Protein AF-S6CEB4-F1 (afdb_monomer_lite)

pLDDT: mean 82.24, std 20.73, range [21.3, 98.75]

Radius of gyration: 27.03 Å; chains: 1; bounding box: 86×70×76 Å

Structure (mmCIF, N/CA/C/O backbone):
data_AF-S6CEB4-F1
#
_entry.id   AF-S6CEB4-F1
#
loop_
_atom_site.group_PDB
_atom_site.id
_atom_site.type_symbol
_atom_site.label_atom_id
_atom_site.label_alt_id
_atom_site.label_comp_id
_atom_site.label_asym_id
_atom_site.label_entity_id
_atom_site.label_seq_id
_atom_site.pdbx_PDB_ins_code
_atom_site.Cartn_x
_atom_site.Cartn_y
_atom_site.Cartn_z
_atom_site.occupancy
_atom_site.B_iso_or_equiv
_atom_site.auth_seq_id
_atom_site.auth_comp_id
_atom_site.auth_asym_id
_atom_site.auth_atom_id
_atom_site.pdbx_PDB_model_num
ATOM 1 N N . MET A 1 1 ? -47.420 15.794 24.976 1.00 44.25 1 MET A N 1
ATOM 2 C CA . MET A 1 1 ? -46.525 15.069 24.050 1.00 44.25 1 MET A CA 1
ATOM 3 C C . MET A 1 1 ? -45.204 15.812 24.064 1.00 44.25 1 MET A C 1
ATOM 5 O O . MET A 1 1 ? -45.187 16.942 23.605 1.00 44.25 1 MET A O 1
ATOM 9 N N . GLY A 1 2 ? -44.171 15.271 24.715 1.00 52.16 2 GLY A N 1
ATOM 10 C CA . GLY A 1 2 ? -42.858 15.924 24.749 1.00 52.16 2 GLY A CA 1
ATOM 11 C C . GLY A 1 2 ? -42.214 15.870 23.366 1.00 52.16 2 GLY A C 1
ATOM 12 O O . GLY A 1 2 ? -42.290 14.831 22.711 1.00 52.16 2 GLY A O 1
ATOM 13 N N . GLU A 1 3 ? -41.643 16.982 22.906 1.00 59.56 3 GLU A N 1
ATOM 14 C CA . GLU A 1 3 ? -40.811 17.008 21.702 1.00 59.56 3 GLU A CA 1
ATOM 15 C C . GLU A 1 3 ? -39.630 16.055 21.901 1.00 59.56 3 GLU A C 1
ATOM 17 O O . GLU A 1 3 ? -38.862 16.192 22.854 1.00 59.56 3 GLU A O 1
ATOM 22 N N . GLY A 1 4 ? -39.528 15.048 21.034 1.00 69.06 4 GLY A N 1
ATOM 23 C CA . GLY A 1 4 ? -38.451 14.065 21.085 1.00 69.06 4 GLY A CA 1
ATOM 24 C C . GLY A 1 4 ? -37.080 14.716 20.925 1.00 69.06 4 GLY A C 1
ATOM 25 O O . GLY A 1 4 ? -36.928 15.689 20.179 1.00 69.06 4 GLY A O 1
ATOM 26 N N . ARG A 1 5 ? -36.066 14.201 21.626 1.00 80.69 5 ARG A N 1
ATOM 27 C CA . ARG A 1 5 ? -34.733 14.809 21.630 1.00 80.69 5 ARG A CA 1
ATOM 28 C C . ARG A 1 5 ? -34.043 14.500 20.306 1.00 80.69 5 ARG A C 1
ATOM 30 O O . ARG A 1 5 ? -33.750 13.349 20.002 1.00 80.69 5 ARG A O 1
ATOM 37 N N . ARG A 1 6 ? -33.728 15.540 19.533 1.00 86.56 6 ARG A N 1
ATOM 38 C CA . ARG A 1 6 ? -32.958 15.423 18.289 1.00 86.56 6 ARG A CA 1
ATOM 39 C C . ARG A 1 6 ? -31.515 15.870 18.504 1.00 86.56 6 ARG A C 1
ATOM 41 O O . ARG A 1 6 ? -31.273 16.945 19.048 1.00 86.56 6 ARG A O 1
ATOM 48 N N . ILE A 1 7 ? -30.562 15.048 18.075 1.00 91.12 7 ILE A N 1
ATOM 49 C CA . ILE A 1 7 ? -29.123 15.323 18.147 1.00 91.12 7 ILE A CA 1
ATOM 50 C C . ILE A 1 7 ? -28.569 15.300 16.721 1.00 91.12 7 ILE A C 1
ATOM 52 O O . ILE A 1 7 ? -28.694 14.297 16.024 1.00 91.12 7 ILE A O 1
ATOM 56 N N . SER A 1 8 ? -27.941 16.398 16.303 1.00 90.88 8 SER A N 1
ATOM 57 C CA . SER A 1 8 ? -27.189 16.493 15.047 1.00 90.88 8 SER A CA 1
ATOM 58 C C . SER A 1 8 ? -25.703 16.560 15.379 1.00 90.88 8 SER A C 1
ATOM 60 O O . SER A 1 8 ? -25.265 17.512 16.027 1.00 90.88 8 SER A O 1
ATOM 62 N N . ILE A 1 9 ? -24.921 15.592 14.907 1.00 88.06 9 ILE A N 1
ATOM 63 C CA . ILE A 1 9 ? -23.458 15.610 14.987 1.00 88.06 9 ILE A CA 1
ATOM 64 C C . ILE A 1 9 ? -22.915 15.859 13.584 1.00 88.06 9 ILE A C 1
ATOM 66 O O . ILE A 1 9 ? -23.236 15.138 12.640 1.00 88.06 9 ILE A O 1
ATOM 70 N N . ARG A 1 10 ? -22.082 16.892 13.449 1.00 89.12 10 ARG A N 1
ATOM 71 C CA . ARG A 1 10 ? -21.418 17.240 12.193 1.00 89.12 10 ARG A CA 1
ATOM 72 C C . ARG A 1 10 ? -19.925 17.327 12.429 1.00 89.12 10 ARG A C 1
ATOM 74 O O . ARG A 1 10 ? -19.466 18.186 13.177 1.00 89.12 10 ARG A O 1
ATOM 81 N N . VAL A 1 11 ? -19.186 16.448 11.770 1.00 86.50 11 VAL A N 1
ATOM 82 C CA . VAL A 1 11 ? -17.730 16.496 11.690 1.00 86.50 11 VAL A CA 1
ATOM 83 C C . VAL A 1 11 ? -17.399 17.016 10.292 1.00 86.50 11 VAL A C 1
ATOM 85 O O . VAL A 1 11 ? -17.466 16.248 9.331 1.00 86.50 11 VAL A O 1
ATOM 88 N N . PRO A 1 12 ? -17.123 18.324 10.137 1.00 83.25 12 PRO A N 1
ATOM 89 C CA . PRO A 1 12 ? -16.996 18.951 8.820 1.00 83.25 12 PRO A CA 1
ATOM 90 C C . PRO A 1 12 ? -15.758 18.481 8.050 1.00 83.25 12 PRO A C 1
ATOM 92 O O . PRO A 1 12 ? -15.742 18.584 6.828 1.00 83.25 12 PRO A O 1
ATOM 95 N N . ALA A 1 13 ? -14.751 17.971 8.760 1.00 85.31 13 ALA A N 1
ATOM 96 C CA . ALA A 1 13 ? -13.557 17.369 8.192 1.00 85.31 13 ALA A CA 1
ATOM 97 C C . ALA A 1 13 ? -13.073 16.232 9.102 1.00 85.31 13 ALA A C 1
ATOM 99 O O . ALA A 1 13 ? -12.882 16.432 10.304 1.00 85.31 13 ALA A O 1
ATOM 100 N N . LEU A 1 14 ? -12.883 15.046 8.532 1.00 80.56 14 LEU A N 1
ATOM 101 C CA . LEU A 1 14 ? -12.217 13.925 9.181 1.00 80.56 14 LEU A CA 1
ATOM 102 C C . LEU A 1 14 ? -10.706 14.170 9.149 1.00 80.56 14 LEU A C 1
ATOM 104 O O . LEU A 1 14 ? -10.146 14.516 8.112 1.00 80.56 14 LEU A O 1
ATOM 108 N N . THR A 1 15 ? -10.049 13.999 10.292 1.00 82.19 15 THR A N 1
ATOM 109 C CA . THR A 1 15 ? -8.593 14.124 10.425 1.00 82.19 15 THR A CA 1
ATOM 110 C C . THR A 1 15 ? -7.944 12.743 10.484 1.00 82.19 15 THR A C 1
ATOM 112 O O . THR A 1 15 ? -8.628 11.736 10.666 1.00 82.19 15 THR A O 1
ATOM 115 N N . ARG A 1 16 ? -6.616 12.680 10.304 1.00 81.25 16 ARG A N 1
ATOM 116 C CA . ARG A 1 16 ? -5.842 11.420 10.313 1.00 81.25 16 ARG A CA 1
ATOM 117 C C . ARG A 1 16 ? -6.311 10.383 9.283 1.00 81.25 16 ARG A C 1
ATOM 119 O O . ARG A 1 16 ? -6.147 9.180 9.458 1.00 81.25 16 ARG A O 1
ATOM 126 N N . VAL A 1 17 ? -6.815 10.871 8.155 1.00 78.31 17 VAL A N 1
ATOM 127 C CA . VAL A 1 17 ? -7.126 10.100 6.948 1.00 78.31 17 VAL A CA 1
ATOM 128 C C . VAL A 1 17 ? -6.503 10.794 5.738 1.00 78.31 17 VAL A C 1
ATOM 130 O O . VAL A 1 17 ? -6.161 11.973 5.806 1.00 78.31 17 VAL A O 1
ATOM 133 N N . GLU A 1 18 ? -6.305 10.056 4.649 1.00 72.38 18 GLU A N 1
ATOM 134 C CA . GLU A 1 18 ? -5.940 10.657 3.363 1.00 72.38 18 GLU A CA 1
ATOM 135 C C . GLU A 1 18 ? -7.210 10.947 2.556 1.00 72.38 18 GLU A C 1
ATOM 137 O O . GLU A 1 18 ? -8.183 10.195 2.654 1.00 72.38 18 GLU A O 1
ATOM 142 N N . GLY A 1 19 ? -7.196 12.055 1.812 1.00 72.38 19 GLY A N 1
ATOM 143 C CA . GLY A 1 19 ? -8.370 12.607 1.139 1.00 72.38 19 GLY A CA 1
ATOM 144 C C . GLY A 1 19 ? -9.219 13.513 2.036 1.00 72.38 19 GLY A C 1
ATOM 145 O O . GLY A 1 19 ? -8.926 13.733 3.214 1.00 72.38 19 GLY A O 1
ATOM 146 N N . GLU A 1 20 ? -10.286 14.057 1.455 1.00 76.75 20 GLU A N 1
ATOM 147 C CA . GLU A 1 20 ? -11.190 14.994 2.125 1.00 76.75 20 GLU A CA 1
ATOM 148 C C . GLU A 1 20 ? -12.562 14.359 2.375 1.00 76.75 20 GLU A C 1
ATOM 150 O O . GLU A 1 20 ? -13.306 14.036 1.441 1.00 76.75 20 GLU A O 1
ATOM 155 N N . GLY A 1 21 ? -12.907 14.184 3.654 1.00 79.00 21 GLY A N 1
ATOM 156 C CA . GLY A 1 21 ? -14.157 13.559 4.077 1.00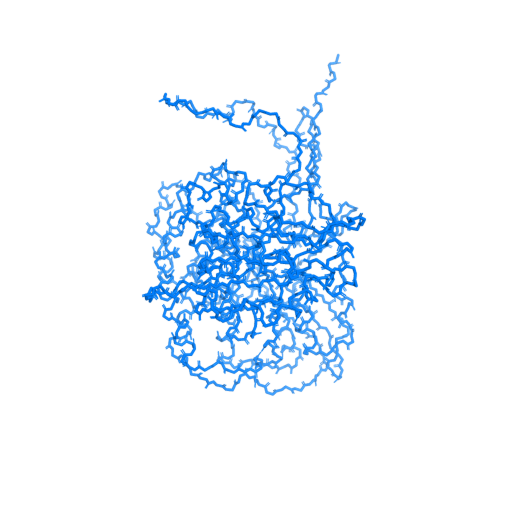 79.00 21 GLY A CA 1
ATOM 157 C C . GLY A 1 21 ? -14.811 14.255 5.267 1.00 79.00 21 GLY A C 1
ATOM 158 O O . GLY A 1 21 ? -14.139 14.900 6.064 1.00 79.00 21 GLY A O 1
ATOM 159 N N . ALA A 1 22 ? -16.126 14.118 5.395 1.00 82.00 22 ALA A N 1
ATOM 160 C CA . ALA A 1 22 ? -16.950 14.649 6.477 1.00 82.00 22 ALA A CA 1
ATOM 161 C C . ALA A 1 22 ? -17.945 13.587 6.963 1.00 82.00 22 ALA A C 1
ATOM 163 O O . ALA A 1 22 ? -18.347 12.707 6.200 1.00 82.00 22 ALA A O 1
ATOM 164 N N . LEU A 1 23 ? -18.376 13.699 8.219 1.00 85.94 23 LEU A N 1
ATOM 165 C CA . LEU A 1 23 ? -19.393 12.831 8.812 1.00 85.94 23 LEU A CA 1
ATOM 166 C C . LEU A 1 23 ? -20.595 13.659 9.266 1.00 85.94 23 LEU A C 1
ATOM 168 O O . LEU A 1 23 ? -20.455 14.598 10.051 1.00 85.94 23 LEU A O 1
ATOM 172 N N . GLU A 1 24 ? -21.781 13.278 8.808 1.00 86.62 24 GLU A N 1
ATOM 173 C CA . GLU A 1 24 ? -23.055 13.841 9.254 1.00 86.62 24 GLU A CA 1
ATOM 174 C C . GLU A 1 24 ? -23.890 12.733 9.897 1.00 86.62 24 GLU A C 1
ATOM 176 O O . GLU A 1 24 ? -24.068 11.660 9.315 1.00 86.62 24 GLU A O 1
ATOM 181 N N . LEU A 1 25 ? -24.388 12.986 11.107 1.00 88.44 25 LEU A N 1
ATOM 182 C CA . LEU A 1 25 ? -25.195 12.043 11.867 1.00 88.44 25 LEU A CA 1
ATOM 183 C C . LEU A 1 25 ? -26.405 12.756 12.472 1.00 88.44 25 LEU A C 1
ATOM 185 O O . LEU A 1 25 ? -26.255 13.713 13.231 1.00 88.44 25 LEU A O 1
ATOM 189 N N . GLU A 1 26 ? -27.598 12.248 12.189 1.00 89.94 26 GLU A N 1
ATOM 190 C CA . GLU A 1 26 ? -28.844 12.692 12.814 1.00 89.94 26 GLU A CA 1
ATOM 191 C C . GLU A 1 26 ? -29.396 11.553 13.668 1.00 89.94 26 GLU A C 1
ATOM 193 O O . GLU A 1 26 ? -29.627 10.445 13.176 1.00 89.94 26 GLU A O 1
ATOM 198 N N . ILE A 1 27 ? -29.622 11.828 14.949 1.00 90.50 27 ILE A N 1
ATOM 199 C CA . ILE A 1 27 ? -30.136 10.876 15.934 1.00 90.50 27 ILE A CA 1
ATOM 200 C C . ILE A 1 27 ? -31.424 11.443 16.527 1.00 90.50 27 ILE A C 1
ATOM 202 O O . ILE A 1 27 ? -31.500 12.633 16.842 1.00 90.50 27 ILE A O 1
ATOM 206 N N . ASP A 1 28 ? -32.419 10.586 16.720 1.00 89.00 28 ASP A N 1
ATOM 207 C CA . ASP A 1 28 ? -33.582 10.884 17.554 1.00 89.00 28 ASP A CA 1
ATOM 208 C C . ASP A 1 28 ? -33.830 9.774 18.584 1.00 89.00 28 ASP A C 1
ATOM 210 O O . ASP A 1 28 ? -33.032 8.843 18.719 1.00 89.00 28 ASP A O 1
ATOM 214 N N . ASP A 1 29 ? -34.955 9.850 19.297 1.00 87.44 29 ASP A N 1
ATOM 215 C CA . ASP A 1 29 ? -35.329 8.875 20.329 1.00 87.44 29 ASP A CA 1
ATOM 216 C C . ASP A 1 29 ? -35.426 7.423 19.815 1.00 87.44 29 ASP A C 1
ATOM 218 O O . ASP A 1 29 ? -35.464 6.487 20.613 1.00 87.44 29 ASP A O 1
ATOM 222 N N . ARG A 1 30 ? -35.487 7.203 18.492 1.00 86.00 30 ARG A N 1
ATOM 223 C CA . ARG A 1 30 ? -35.541 5.869 17.872 1.00 86.00 30 ARG A CA 1
ATOM 224 C C . ARG A 1 30 ? -34.179 5.383 17.365 1.00 86.00 30 ARG A C 1
ATOM 226 O O . ARG A 1 30 ? -34.110 4.272 16.844 1.00 86.00 30 ARG A O 1
ATOM 233 N N . GLY A 1 31 ? -33.118 6.179 17.515 1.00 82.75 31 GLY A N 1
ATOM 234 C CA . GLY A 1 31 ? -31.756 5.859 17.089 1.00 82.75 31 GLY A CA 1
ATOM 235 C C . GLY A 1 31 ? -31.265 6.716 15.920 1.00 82.75 31 GLY A C 1
ATOM 236 O O . GLY A 1 31 ? -31.722 7.838 15.702 1.00 82.75 31 GLY A O 1
ATOM 237 N N . ILE A 1 32 ? -30.288 6.195 15.172 1.00 85.06 32 ILE A N 1
ATOM 238 C CA . ILE A 1 32 ? -29.689 6.899 14.030 1.00 85.06 32 ILE A CA 1
ATOM 239 C C . ILE A 1 32 ? -30.708 6.975 12.889 1.00 85.06 32 ILE A C 1
ATOM 241 O O . ILE A 1 32 ? -31.093 5.961 12.301 1.00 85.06 32 ILE A O 1
ATOM 245 N N . ARG A 1 33 ? -31.123 8.195 12.551 1.00 87.31 33 ARG A N 1
ATOM 246 C CA . ARG A 1 33 ? -31.994 8.490 11.409 1.00 87.31 33 ARG A CA 1
ATOM 247 C C . ARG A 1 33 ? -31.213 8.636 10.123 1.00 87.31 33 ARG A C 1
ATOM 249 O O . ARG A 1 33 ? -31.655 8.144 9.085 1.00 87.31 33 ARG A O 1
ATOM 256 N N . GLU A 1 34 ? -30.055 9.271 10.209 1.00 85.62 34 GLU A N 1
ATOM 257 C CA . GLU A 1 34 ? -29.193 9.529 9.070 1.00 85.62 34 GLU A CA 1
ATOM 258 C C . GLU A 1 34 ? -27.729 9.403 9.474 1.00 85.62 34 GLU A C 1
ATOM 260 O O . GLU A 1 34 ? -27.336 9.877 10.535 1.00 85.62 34 GLU A O 1
ATOM 265 N N . LEU A 1 35 ? -26.950 8.751 8.617 1.00 84.69 35 LEU A N 1
ATOM 266 C CA . LEU A 1 35 ? -25.502 8.632 8.683 1.00 84.69 35 LEU A CA 1
ATOM 267 C C . LEU A 1 35 ? -25.009 8.877 7.259 1.00 84.69 35 LEU A C 1
ATOM 269 O O . LEU A 1 35 ? -25.426 8.153 6.356 1.00 84.69 35 LEU A O 1
ATOM 273 N N . ARG A 1 36 ? -24.167 9.889 7.061 1.00 83.62 36 ARG A N 1
ATOM 274 C CA . ARG A 1 36 ? -23.534 10.170 5.771 1.00 83.62 36 ARG A CA 1
ATOM 275 C C . ARG A 1 36 ? -22.041 10.351 5.966 1.00 83.62 36 ARG A C 1
ATOM 277 O O . ARG A 1 36 ? -21.616 11.266 6.674 1.00 83.62 36 ARG A O 1
ATOM 284 N N . LEU A 1 37 ? -21.259 9.514 5.302 1.00 82.12 37 LEU A N 1
ATOM 285 C CA . LEU A 1 37 ? -19.843 9.730 5.061 1.00 82.12 37 LEU A CA 1
ATOM 286 C C . LEU A 1 37 ? -19.706 10.458 3.721 1.00 82.12 37 LEU A C 1
ATOM 288 O O . LEU A 1 37 ? -19.767 9.860 2.648 1.00 82.12 37 LEU A O 1
ATOM 292 N N . ARG A 1 38 ? -19.551 11.779 3.780 1.00 81.12 38 ARG A N 1
ATOM 293 C CA . ARG A 1 38 ? -19.373 12.604 2.587 1.00 81.12 38 ARG A CA 1
ATOM 294 C C . ARG A 1 38 ? -17.899 12.670 2.237 1.00 81.12 38 ARG A C 1
ATOM 296 O O . ARG A 1 38 ? -17.146 13.318 2.952 1.00 81.12 38 ARG A O 1
ATOM 303 N N . ILE A 1 39 ? -17.511 12.086 1.112 1.00 79.94 39 ILE A N 1
ATOM 304 C CA . ILE A 1 39 ? -16.234 12.402 0.471 1.00 79.94 39 ILE A CA 1
ATOM 305 C C . ILE A 1 39 ? -16.475 13.592 -0.450 1.00 79.94 39 ILE A C 1
ATOM 307 O O . ILE A 1 39 ? -17.458 13.606 -1.188 1.00 79.94 39 ILE A O 1
ATOM 311 N N . PHE A 1 40 ? -15.646 14.625 -0.356 1.00 76.75 40 PHE A N 1
ATOM 312 C CA . PHE A 1 40 ? -15.820 15.849 -1.145 1.00 76.75 40 PHE A CA 1
ATOM 313 C C . PHE A 1 40 ? -14.553 16.281 -1.880 1.00 76.75 40 PHE A C 1
ATOM 315 O O . PHE A 1 40 ? -14.556 17.334 -2.517 1.00 76.75 40 PHE A O 1
ATOM 322 N N . GLU A 1 41 ? -13.511 15.444 -1.851 1.00 71.56 41 GLU A N 1
ATOM 323 C CA . GLU A 1 41 ? -12.316 15.646 -2.664 1.00 71.56 41 GLU A CA 1
ATOM 324 C C . GLU A 1 41 ? -12.722 15.805 -4.143 1.00 71.56 41 GLU A C 1
ATOM 326 O O . GLU A 1 41 ? -13.544 15.019 -4.647 1.00 71.56 41 GLU A O 1
ATOM 331 N N . PRO A 1 42 ? -12.193 16.822 -4.847 1.00 70.50 42 PRO A N 1
ATOM 332 C CA . PRO A 1 42 ? -12.578 17.091 -6.220 1.00 70.50 42 PRO A CA 1
ATOM 333 C C . PRO A 1 42 ? -12.189 15.919 -7.135 1.00 70.50 42 PRO A C 1
ATOM 335 O O . PRO A 1 42 ? -11.032 15.483 -7.135 1.00 70.50 42 PRO A O 1
ATOM 338 N N . PRO A 1 43 ? -13.119 15.413 -7.966 1.00 75.19 43 PRO A N 1
ATOM 339 C CA . PRO A 1 43 ? -12.804 14.350 -8.907 1.00 75.19 43 PRO A CA 1
ATOM 340 C C . PRO A 1 43 ? -11.753 14.824 -9.917 1.00 75.19 43 PRO A C 1
ATOM 342 O O . PRO A 1 43 ? -11.905 15.854 -10.573 1.00 75.19 43 PRO A O 1
ATOM 345 N N . ARG A 1 44 ? -10.682 14.038 -10.066 1.00 80.12 44 ARG A N 1
ATOM 346 C CA . ARG A 1 44 ? -9.568 14.311 -10.997 1.00 80.12 44 ARG A CA 1
ATOM 347 C C . ARG A 1 44 ? -9.755 13.680 -12.383 1.00 80.12 44 ARG A C 1
ATOM 349 O O . ARG A 1 44 ? -8.954 13.921 -13.278 1.00 80.12 44 ARG A O 1
ATOM 356 N N . TYR A 1 45 ? -10.810 12.879 -12.556 1.00 85.69 45 TYR A N 1
ATOM 357 C CA . TYR A 1 45 ? -11.233 12.277 -13.829 1.00 85.69 45 TYR A CA 1
ATOM 358 C C . TYR A 1 45 ? -10.142 11.479 -14.574 1.00 85.69 45 TYR A C 1
ATOM 360 O O . TYR A 1 45 ? -10.081 11.506 -15.804 1.00 85.69 45 TYR A O 1
ATOM 368 N N . PHE A 1 46 ? -9.306 10.726 -13.844 1.00 87.75 46 PHE A N 1
ATOM 369 C CA . PHE A 1 46 ? -8.216 9.923 -14.425 1.00 87.75 46 PHE A CA 1
ATOM 370 C C . PHE A 1 46 ? -8.679 8.980 -15.541 1.00 87.75 46 PHE A C 1
ATOM 372 O O . PHE A 1 46 ? -8.014 8.889 -16.565 1.00 87.75 46 PHE A O 1
ATOM 379 N N . GLU A 1 47 ? -9.833 8.324 -15.393 1.00 90.12 47 GLU A N 1
ATOM 380 C CA . GLU A 1 47 ? -10.360 7.407 -16.415 1.00 90.12 47 GLU A CA 1
ATOM 381 C C . GLU A 1 47 ? -10.534 8.086 -17.783 1.00 90.12 47 GLU A C 1
ATOM 383 O O . GLU A 1 47 ? -10.253 7.479 -18.814 1.00 90.12 47 GLU A O 1
ATOM 388 N N . LYS A 1 48 ? -10.947 9.361 -17.795 1.00 92.06 48 LYS A N 1
ATOM 389 C CA . LYS A 1 48 ? -11.089 10.150 -19.023 1.00 92.06 48 LYS A CA 1
ATOM 390 C C . LYS A 1 48 ? -9.763 10.768 -19.466 1.00 92.06 48 LYS A C 1
ATOM 392 O O . LYS A 1 48 ? -9.478 10.810 -20.656 1.00 92.06 48 LYS A O 1
ATOM 397 N N . LEU A 1 49 ? -8.942 11.215 -18.513 1.00 91.88 49 LEU A N 1
ATOM 398 C CA . LEU A 1 49 ? -7.611 11.789 -18.758 1.00 91.88 49 LEU A CA 1
ATOM 399 C C . LEU A 1 49 ? -6.654 10.810 -19.459 1.00 91.88 49 LEU A C 1
ATOM 401 O O . LEU A 1 49 ? -5.743 11.239 -20.173 1.00 91.88 49 LEU A O 1
ATOM 405 N N . LEU A 1 50 ? -6.840 9.511 -19.218 1.00 94.69 50 LEU A N 1
ATOM 406 C CA . LEU A 1 50 ? -5.999 8.453 -19.766 1.00 94.69 50 LEU A CA 1
ATOM 407 C C . LEU A 1 50 ? -6.313 8.116 -21.227 1.00 94.69 50 LEU A C 1
ATOM 409 O O . LEU A 1 50 ? -5.483 7.480 -21.863 1.00 94.69 50 LEU A O 1
ATOM 413 N N . GLU A 1 51 ? -7.453 8.529 -21.784 1.00 97.25 51 GLU A N 1
ATOM 414 C CA . GLU A 1 51 ? -7.755 8.282 -23.198 1.00 97.25 51 GLU A CA 1
ATOM 415 C C . GLU A 1 51 ? -6.725 8.971 -24.122 1.00 97.25 51 GLU A C 1
ATOM 417 O O . GLU A 1 51 ? -6.330 10.117 -23.911 1.00 97.25 51 GLU A O 1
ATOM 422 N N . GLY A 1 52 ? -6.267 8.257 -25.152 1.00 97.12 52 GLY A N 1
ATOM 423 C CA . GLY A 1 52 ? -5.243 8.679 -26.114 1.00 97.12 52 GLY A CA 1
ATOM 424 C C . GLY A 1 52 ? -3.788 8.492 -25.656 1.00 97.12 52 GLY A C 1
ATOM 425 O O . GLY A 1 52 ? -2.877 8.623 -26.483 1.00 97.12 52 GLY A O 1
ATOM 426 N N . ARG A 1 53 ? -3.558 8.166 -24.376 1.00 97.31 53 ARG A N 1
ATOM 427 C CA . ARG A 1 53 ? -2.219 7.952 -23.799 1.00 97.31 53 ARG A CA 1
ATOM 428 C C . ARG A 1 53 ? -1.614 6.637 -24.261 1.00 97.31 53 ARG A C 1
ATOM 430 O O . ARG A 1 53 ? -2.334 5.658 -24.456 1.00 97.31 53 ARG A O 1
ATOM 437 N N . ASP A 1 54 ? -0.296 6.611 -24.424 1.00 96.06 54 ASP A N 1
ATOM 438 C CA . ASP A 1 54 ? 0.434 5.363 -24.629 1.00 96.06 54 ASP A CA 1
ATOM 439 C C . ASP A 1 54 ? 0.605 4.586 -23.304 1.00 96.06 54 ASP A C 1
ATOM 441 O O . ASP A 1 54 ? 0.405 5.141 -22.218 1.00 96.06 54 ASP A O 1
ATOM 445 N N . PRO A 1 55 ? 0.976 3.296 -23.360 1.00 94.31 55 PRO A N 1
ATOM 446 C CA . PRO A 1 55 ? 1.080 2.452 -22.171 1.00 94.31 55 PRO A CA 1
ATOM 447 C C . PRO A 1 55 ? 2.131 2.915 -21.151 1.00 94.31 55 PRO A C 1
ATOM 449 O O . PRO A 1 55 ? 1.957 2.683 -19.956 1.00 94.31 55 PRO A O 1
ATOM 452 N N . GLY A 1 56 ? 3.214 3.566 -21.592 1.00 92.19 56 GLY A N 1
ATOM 453 C CA . GLY A 1 56 ? 4.235 4.109 -20.695 1.00 92.19 56 GLY A CA 1
ATOM 454 C C . GLY A 1 56 ? 3.715 5.330 -19.940 1.00 92.19 56 GLY A C 1
ATOM 455 O O . GLY A 1 56 ? 3.757 5.361 -18.709 1.00 92.19 56 GLY A O 1
ATOM 456 N N . GLU A 1 57 ? 3.132 6.288 -20.669 1.00 95.06 57 GLU A N 1
ATOM 457 C CA . GLU A 1 57 ? 2.453 7.450 -20.079 1.00 95.06 57 GLU A CA 1
ATOM 458 C C . GLU A 1 57 ? 1.337 7.039 -19.112 1.00 95.06 57 GLU A C 1
ATOM 460 O O . GLU A 1 57 ? 1.159 7.675 -18.073 1.00 95.06 57 GLU A O 1
ATOM 465 N N . LEU A 1 58 ? 0.599 5.967 -19.420 1.00 96.88 58 LEU A N 1
ATOM 466 C CA . LEU A 1 58 ? -0.440 5.431 -18.543 1.00 96.88 58 LEU A CA 1
ATOM 467 C C . LEU A 1 58 ? 0.134 4.982 -17.193 1.00 96.88 58 LEU A C 1
ATOM 469 O O . LEU A 1 58 ? -0.417 5.367 -16.160 1.00 96.88 58 LEU A O 1
ATOM 473 N N . LEU A 1 59 ? 1.233 4.216 -17.176 1.00 97.38 59 LEU A N 1
ATOM 474 C CA . LEU A 1 59 ? 1.871 3.747 -15.936 1.00 97.38 59 LEU A CA 1
ATOM 475 C C . LEU A 1 59 ? 2.386 4.910 -15.088 1.00 97.38 59 LEU A C 1
ATOM 477 O O . LEU A 1 59 ? 2.273 4.903 -13.859 1.00 97.38 59 LEU A O 1
ATOM 481 N N . ASP A 1 60 ? 2.917 5.941 -15.734 1.00 95.12 60 ASP A N 1
ATOM 482 C CA . ASP A 1 60 ? 3.284 7.159 -15.039 1.00 95.12 60 ASP A CA 1
ATOM 483 C C . ASP A 1 60 ? 2.047 7.868 -14.476 1.00 95.12 60 ASP A C 1
ATOM 485 O O . ASP A 1 60 ? 1.988 8.160 -13.281 1.00 95.12 60 ASP A O 1
ATOM 489 N N . ALA A 1 61 ? 1.031 8.114 -15.297 1.00 94.00 61 ALA A N 1
ATOM 490 C CA . ALA A 1 61 ? -0.159 8.856 -14.907 1.00 94.00 61 ALA A CA 1
ATOM 491 C C . ALA A 1 61 ? -0.885 8.216 -13.713 1.00 94.00 61 ALA A C 1
ATOM 493 O O . ALA A 1 61 ? -1.191 8.915 -12.746 1.00 94.00 61 ALA A O 1
ATOM 494 N N . VAL A 1 62 ? -1.100 6.897 -13.716 1.00 93.94 62 VAL A N 1
ATOM 495 C CA . VAL A 1 62 ? -1.834 6.220 -12.630 1.00 93.94 62 VAL A CA 1
ATOM 496 C C . VAL A 1 62 ? -1.103 6.277 -11.284 1.00 93.94 62 VAL A C 1
ATOM 498 O O . VAL A 1 62 ? -1.747 6.325 -10.239 1.00 93.94 62 VAL A O 1
ATOM 501 N N . ALA A 1 63 ? 0.229 6.397 -11.281 1.00 92.44 63 ALA A N 1
ATOM 502 C CA . ALA A 1 63 ? 1.004 6.597 -10.055 1.00 92.44 63 ALA A CA 1
ATOM 503 C C . ALA A 1 63 ? 0.710 7.941 -9.362 1.00 92.44 63 ALA A C 1
ATOM 505 O O . ALA A 1 63 ? 1.111 8.133 -8.221 1.00 92.44 63 ALA A O 1
ATOM 506 N N . ARG A 1 64 ? 0.038 8.889 -10.035 1.00 89.44 64 ARG A N 1
ATOM 507 C CA . ARG A 1 64 ? -0.366 10.190 -9.470 1.00 89.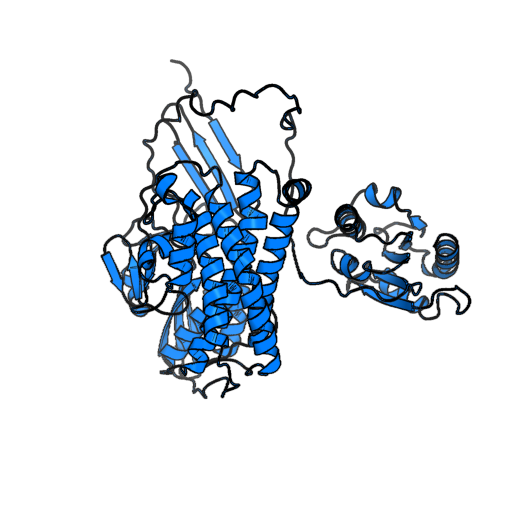44 64 ARG A CA 1
ATOM 508 C C . ARG A 1 64 ? -1.795 10.164 -8.911 1.00 89.44 64 ARG A C 1
ATOM 510 O O . ARG A 1 64 ? -2.271 11.186 -8.419 1.00 89.44 64 ARG A O 1
ATOM 517 N N . ILE A 1 65 ? -2.490 9.020 -8.965 1.00 84.31 65 ILE A N 1
ATOM 518 C CA . ILE A 1 65 ? -3.819 8.874 -8.354 1.00 84.31 65 ILE A CA 1
ATOM 519 C C . ILE A 1 65 ? -3.709 8.979 -6.830 1.00 84.31 65 ILE A C 1
ATOM 521 O O . ILE A 1 65 ? -4.493 9.700 -6.220 1.00 84.31 65 ILE A O 1
ATOM 525 N N . CYS A 1 66 ? -2.712 8.346 -6.215 1.00 84.19 66 CYS A N 1
ATOM 526 C CA . CYS A 1 66 ? -2.478 8.437 -4.776 1.00 84.19 66 CYS A CA 1
ATOM 527 C C . CYS A 1 66 ? -0.980 8.520 -4.482 1.00 84.19 66 CYS A C 1
ATOM 529 O O . CYS A 1 66 ? -0.201 7.711 -4.983 1.00 84.19 66 CYS A O 1
ATOM 531 N N . GLY A 1 67 ? -0.589 9.457 -3.615 1.00 82.31 67 GLY A N 1
ATOM 532 C CA . GLY A 1 67 ? 0.802 9.611 -3.182 1.00 82.31 67 GLY A CA 1
ATOM 533 C C . GLY A 1 67 ? 1.279 8.541 -2.195 1.00 82.31 67 GLY A C 1
ATOM 534 O O . GLY A 1 67 ? 2.482 8.427 -1.978 1.00 82.31 67 GLY A O 1
ATOM 535 N N . ILE A 1 68 ? 0.360 7.762 -1.607 1.00 82.81 68 ILE A N 1
ATOM 536 C CA . ILE A 1 68 ? 0.678 6.711 -0.625 1.00 82.81 68 ILE A CA 1
ATOM 537 C C . ILE A 1 68 ? 0.735 5.325 -1.268 1.00 82.81 68 ILE A C 1
ATOM 539 O O . ILE A 1 68 ? 1.589 4.529 -0.898 1.00 82.81 68 ILE A O 1
ATOM 543 N N . CYS A 1 69 ? -0.170 5.013 -2.203 1.00 91.25 69 CYS A N 1
ATOM 544 C CA . CYS A 1 69 ? -0.191 3.708 -2.871 1.00 91.25 69 CYS A CA 1
ATOM 545 C C . CYS A 1 69 ? -0.005 3.767 -4.404 1.00 91.25 69 CYS A C 1
ATOM 547 O O . CYS A 1 69 ? -0.833 3.223 -5.139 1.00 91.25 69 CYS A O 1
ATOM 549 N N . PRO A 1 70 ? 1.042 4.439 -4.921 1.00 93.00 70 PRO A N 1
ATOM 550 C CA . PRO A 1 70 ? 1.254 4.575 -6.361 1.00 93.00 70 PRO A CA 1
ATOM 551 C C . PRO A 1 70 ? 1.675 3.268 -7.060 1.00 93.00 70 PRO A C 1
ATOM 553 O O . PRO A 1 70 ? 1.382 3.092 -8.243 1.00 93.00 70 PRO A O 1
ATOM 556 N N . VAL A 1 71 ? 2.345 2.355 -6.352 1.00 97.88 71 VAL A N 1
ATOM 557 C CA . VAL A 1 71 ? 2.793 1.051 -6.859 1.00 97.88 71 VAL A CA 1
ATOM 558 C C . VAL A 1 71 ? 1.599 0.162 -7.168 1.00 97.88 71 VAL A C 1
ATOM 560 O O . VAL A 1 71 ? 1.572 -0.426 -8.245 1.00 97.88 71 VAL A O 1
ATOM 563 N N . ALA A 1 72 ? 0.584 0.107 -6.301 1.00 96.12 72 ALA A N 1
ATOM 564 C CA . ALA A 1 72 ? -0.626 -0.671 -6.569 1.00 96.12 72 ALA A CA 1
ATOM 565 C C . ALA A 1 72 ? -1.264 -0.301 -7.915 1.00 96.12 72 ALA A C 1
ATOM 567 O O . ALA A 1 72 ? -1.547 -1.180 -8.731 1.00 96.12 72 ALA A O 1
ATOM 568 N N . TYR A 1 73 ? -1.413 1.001 -8.180 1.00 96.88 73 TYR A N 1
ATOM 569 C CA . TYR A 1 73 ? -1.951 1.502 -9.445 1.00 96.88 73 TYR A CA 1
ATOM 570 C C . TYR A 1 73 ? -1.085 1.114 -10.640 1.00 96.88 73 TYR A C 1
ATOM 572 O O . TYR A 1 73 ? -1.617 0.671 -11.657 1.00 96.88 73 TYR A O 1
ATOM 580 N N . GLN A 1 74 ? 0.239 1.240 -10.522 1.00 98.00 74 GLN A N 1
ATOM 581 C CA . GLN A 1 74 ? 1.158 0.830 -11.583 1.00 98.00 74 GLN A CA 1
ATOM 582 C C . GLN A 1 74 ? 1.103 -0.668 -11.847 1.00 98.00 74 GLN A C 1
ATOM 584 O O . GLN A 1 74 ? 1.105 -1.077 -12.998 1.00 98.00 74 GLN A O 1
ATOM 589 N N . MET A 1 75 ? 1.027 -1.491 -10.807 1.00 98.19 75 MET A N 1
ATOM 590 C CA . MET A 1 75 ? 1.028 -2.945 -10.936 1.00 98.19 75 MET A CA 1
ATOM 591 C C . MET A 1 75 ? -0.286 -3.475 -11.514 1.00 98.19 75 MET A C 1
ATOM 593 O O . MET A 1 75 ? -0.241 -4.296 -12.431 1.00 98.19 75 MET A O 1
ATOM 597 N N . SER A 1 76 ? -1.433 -2.958 -11.058 1.00 98.06 76 SER A N 1
ATOM 598 C CA . SER A 1 76 ? -2.740 -3.245 -11.669 1.00 98.06 76 SER A CA 1
ATOM 599 C C . SER A 1 76 ? -2.777 -2.812 -13.139 1.00 98.06 76 SER A C 1
ATOM 601 O O . SER A 1 76 ? -3.246 -3.550 -14.003 1.00 98.06 76 SER A O 1
ATOM 603 N N . ALA A 1 77 ? -2.221 -1.641 -13.457 1.00 98.31 77 ALA A N 1
ATOM 604 C CA . ALA A 1 77 ? -2.117 -1.173 -14.832 1.00 98.31 77 ALA A CA 1
ATOM 605 C C . ALA A 1 77 ? -1.164 -2.010 -15.699 1.00 98.31 77 ALA A C 1
ATOM 607 O O . ALA A 1 77 ? -1.515 -2.339 -16.830 1.00 98.31 77 ALA A O 1
ATOM 608 N N . SER A 1 78 ? 0.005 -2.395 -15.177 1.00 98.06 78 SER A N 1
ATOM 609 C CA . SER A 1 78 ? 0.955 -3.270 -15.871 1.00 98.06 78 SER A CA 1
ATOM 610 C C . SER A 1 78 ? 0.312 -4.600 -16.238 1.00 98.06 78 SER A C 1
ATOM 612 O O . SER A 1 78 ? 0.427 -5.007 -17.389 1.00 98.06 78 SER A O 1
ATOM 614 N N . GLN A 1 79 ? -0.411 -5.235 -15.307 1.00 98.12 79 GLN A N 1
ATOM 615 C CA . GLN A 1 79 ? -1.118 -6.490 -15.581 1.00 98.12 79 GLN A CA 1
ATOM 616 C C . GLN A 1 79 ? -2.131 -6.342 -16.712 1.00 98.12 79 GLN A C 1
ATOM 618 O O . GLN A 1 79 ? -2.159 -7.165 -17.622 1.00 98.12 79 GLN A O 1
ATOM 623 N N . ALA A 1 80 ? -2.922 -5.269 -16.692 1.00 98.38 80 ALA A N 1
ATOM 624 C CA . ALA A 1 80 ? -3.909 -5.020 -17.729 1.00 98.38 80 ALA A CA 1
ATOM 625 C C . ALA A 1 80 ? -3.262 -4.752 -19.099 1.00 98.38 80 ALA A C 1
ATOM 627 O O . ALA A 1 80 ? -3.713 -5.295 -20.104 1.00 98.38 80 ALA A O 1
ATOM 628 N N . ILE A 1 81 ? -2.182 -3.965 -19.156 1.00 98.19 81 ILE A N 1
ATOM 629 C CA . ILE A 1 81 ? -1.416 -3.745 -20.396 1.00 98.19 81 ILE A CA 1
ATOM 630 C C . ILE A 1 81 ? -0.873 -5.074 -20.931 1.00 98.19 81 ILE A C 1
ATOM 632 O O . ILE A 1 81 ? -1.029 -5.395 -22.106 1.00 98.19 81 ILE A O 1
ATOM 636 N N . GLU A 1 82 ? -0.240 -5.858 -20.064 1.00 97.69 82 GLU A N 1
ATOM 637 C CA . GLU A 1 82 ? 0.415 -7.109 -20.441 1.00 97.69 82 GLU A CA 1
ATOM 638 C C . GLU A 1 82 ? -0.587 -8.154 -20.901 1.00 97.69 82 GLU A C 1
ATOM 640 O O . GLU A 1 82 ? -0.361 -8.800 -21.922 1.00 97.69 82 GLU A O 1
ATOM 645 N N . GLN A 1 83 ? -1.727 -8.262 -20.221 1.00 97.62 83 GLN A N 1
ATOM 646 C CA . GLN A 1 83 ? -2.800 -9.141 -20.654 1.00 97.62 83 GLN A CA 1
ATOM 647 C C . GLN A 1 83 ? -3.342 -8.716 -22.024 1.00 97.62 83 GLN A C 1
ATOM 649 O O . GLN A 1 83 ? -3.454 -9.560 -22.913 1.00 97.62 83 GLN A O 1
ATOM 654 N N . ALA A 1 84 ? -3.612 -7.420 -22.232 1.00 97.88 84 ALA A N 1
ATOM 655 C CA . ALA A 1 84 ? -4.100 -6.911 -23.516 1.00 97.88 84 ALA A CA 1
ATOM 656 C C . ALA A 1 84 ? -3.111 -7.179 -24.660 1.00 97.88 84 ALA A C 1
ATOM 658 O O . ALA A 1 84 ? -3.513 -7.471 -25.785 1.00 97.88 84 ALA A O 1
ATOM 659 N N . PHE A 1 85 ? -1.807 -7.100 -24.382 1.00 97.38 85 PHE A N 1
ATOM 660 C CA . PHE A 1 85 ? -0.762 -7.304 -25.386 1.00 97.38 85 PHE A CA 1
ATOM 661 C C . PHE A 1 85 ? -0.321 -8.772 -25.515 1.00 97.38 85 PHE A C 1
ATOM 663 O O . PHE A 1 85 ? 0.500 -9.094 -26.380 1.00 97.38 85 PHE A O 1
ATOM 670 N N . GLY A 1 86 ? -0.901 -9.687 -24.732 1.00 96.00 86 GLY A N 1
ATOM 671 C CA . GLY A 1 86 ? -0.575 -11.114 -24.752 1.00 96.00 86 GLY A CA 1
ATOM 672 C C . GLY A 1 86 ? 0.838 -11.408 -24.245 1.00 96.00 86 GLY A C 1
ATOM 673 O O . GLY A 1 86 ? 1.530 -12.262 -24.799 1.00 96.00 86 GLY A O 1
ATOM 674 N N . MET A 1 87 ? 1.285 -10.654 -23.243 1.00 95.44 87 MET A N 1
ATOM 675 C CA . MET A 1 87 ? 2.578 -10.803 -22.589 1.00 95.44 87 MET A CA 1
ATOM 676 C C . MET A 1 87 ? 2.451 -11.687 -21.350 1.00 95.44 87 MET A C 1
ATOM 678 O O . MET A 1 87 ? 1.473 -11.603 -20.610 1.00 95.44 87 MET A O 1
ATOM 682 N N . VAL A 1 88 ? 3.483 -12.488 -21.092 1.00 94.38 88 VAL A N 1
ATOM 683 C CA . VAL A 1 88 ? 3.619 -13.261 -19.854 1.00 94.38 88 VAL A CA 1
ATOM 684 C C . VAL A 1 88 ? 4.916 -12.819 -19.179 1.00 94.38 88 VAL A C 1
ATOM 686 O O . VAL A 1 88 ? 5.996 -13.156 -19.675 1.00 94.38 88 VAL A O 1
ATOM 689 N N . PRO A 1 89 ? 4.838 -12.035 -18.088 1.00 93.19 89 PRO A N 1
ATOM 690 C CA . PRO A 1 89 ? 6.023 -11.554 -17.393 1.00 93.19 89 PRO A CA 1
ATOM 691 C C . PRO A 1 89 ? 6.920 -12.698 -16.924 1.00 93.19 89 PRO A C 1
ATOM 693 O O . PRO A 1 89 ? 6.453 -13.733 -16.451 1.00 93.19 89 PRO A O 1
ATOM 696 N N . ASP A 1 90 ? 8.226 -12.482 -17.035 1.00 94.19 90 ASP A N 1
ATOM 697 C CA . ASP A 1 90 ? 9.243 -13.437 -16.608 1.00 94.19 90 ASP A CA 1
ATOM 698 C C . ASP A 1 90 ? 9.122 -13.691 -15.092 1.00 94.19 90 ASP A C 1
ATOM 700 O O . ASP A 1 90 ? 8.749 -12.767 -14.353 1.00 94.19 90 ASP A O 1
ATOM 704 N N . PRO A 1 91 ? 9.454 -14.894 -14.588 1.00 95.19 91 PRO A N 1
ATOM 705 C CA . PRO A 1 91 ? 9.459 -15.161 -13.153 1.00 95.19 91 PRO A CA 1
ATOM 706 C C . PRO A 1 91 ? 10.280 -14.149 -12.343 1.00 95.19 91 PRO A C 1
ATOM 708 O O . PRO A 1 91 ? 9.836 -13.730 -11.273 1.00 95.19 91 PRO A O 1
ATOM 711 N N . TRP A 1 92 ? 11.423 -13.685 -12.864 1.00 97.00 92 TRP A N 1
ATOM 712 C CA . TRP A 1 92 ? 12.222 -12.640 -12.224 1.00 97.00 92 TRP A CA 1
ATOM 713 C C . TRP A 1 92 ? 11.449 -11.321 -12.136 1.00 97.00 92 TRP A C 1
ATOM 715 O O . TRP A 1 92 ? 11.407 -10.699 -11.076 1.00 97.00 92 TRP A O 1
ATOM 725 N N . ILE A 1 93 ? 10.769 -10.909 -13.212 1.00 97.44 93 ILE A N 1
ATOM 726 C CA . ILE A 1 93 ? 9.975 -9.669 -13.236 1.00 97.44 93 ILE A CA 1
ATOM 727 C C . ILE A 1 93 ? 8.832 -9.756 -12.225 1.00 97.44 93 ILE A C 1
ATOM 729 O O . ILE A 1 93 ? 8.628 -8.826 -11.444 1.00 97.44 93 ILE A O 1
ATOM 733 N N . THR A 1 94 ? 8.118 -10.880 -12.199 1.00 96.06 94 THR A N 1
ATOM 734 C CA . THR A 1 94 ? 7.024 -11.124 -11.250 1.00 96.06 94 THR A CA 1
ATOM 735 C C . THR A 1 94 ? 7.524 -11.074 -9.804 1.00 96.06 94 THR A C 1
ATOM 737 O O . THR A 1 94 ? 6.932 -10.386 -8.971 1.00 96.06 94 THR A O 1
ATOM 740 N N . ALA A 1 95 ? 8.656 -11.719 -9.506 1.00 96.94 95 ALA A N 1
ATOM 741 C CA . ALA A 1 95 ? 9.290 -11.668 -8.190 1.00 96.94 95 ALA A CA 1
ATOM 742 C C . ALA A 1 95 ? 9.689 -10.236 -7.795 1.00 96.94 95 ALA A C 1
ATOM 744 O O . ALA A 1 95 ? 9.378 -9.787 -6.692 1.00 96.94 95 ALA A O 1
ATOM 745 N N . MET A 1 96 ? 10.321 -9.477 -8.693 1.00 97.94 96 MET A N 1
ATOM 746 C CA . MET A 1 96 ? 10.746 -8.104 -8.396 1.00 97.94 96 MET A CA 1
ATOM 747 C C . MET A 1 96 ? 9.564 -7.140 -8.257 1.00 97.94 96 MET A C 1
ATOM 749 O O . MET A 1 96 ? 9.604 -6.230 -7.431 1.00 97.94 96 MET A O 1
ATOM 753 N N . ARG A 1 97 ? 8.462 -7.370 -8.980 1.00 97.69 97 ARG A N 1
ATOM 754 C CA . ARG A 1 97 ? 7.198 -6.652 -8.763 1.00 97.69 97 ARG A CA 1
ATOM 755 C C . ARG A 1 97 ? 6.598 -6.940 -7.400 1.00 97.69 97 ARG A C 1
ATOM 757 O O . ARG A 1 97 ? 6.137 -6.005 -6.755 1.00 97.69 97 ARG A O 1
ATOM 764 N N . ARG A 1 98 ? 6.663 -8.186 -6.921 1.00 97.62 98 ARG A N 1
ATOM 765 C CA . ARG A 1 98 ? 6.262 -8.521 -5.546 1.00 97.62 98 ARG A CA 1
ATOM 766 C C . ARG A 1 98 ? 7.121 -7.783 -4.519 1.00 97.62 98 ARG A C 1
ATOM 768 O O . ARG A 1 98 ? 6.553 -7.163 -3.629 1.00 97.62 98 ARG A O 1
ATOM 775 N N . VAL A 1 99 ? 8.448 -7.742 -4.683 1.00 98.38 99 VAL A N 1
ATOM 776 C CA . VAL A 1 99 ? 9.349 -6.956 -3.808 1.00 98.38 99 VAL A CA 1
ATOM 777 C C . VAL A 1 99 ? 8.992 -5.465 -3.820 1.00 98.38 99 VAL A C 1
ATOM 779 O O . VAL A 1 99 ? 8.889 -4.836 -2.766 1.00 98.38 99 VAL A O 1
ATOM 782 N N . PHE A 1 100 ? 8.759 -4.900 -5.004 1.00 98.31 100 PHE A N 1
ATOM 783 C CA . PHE A 1 100 ? 8.345 -3.508 -5.175 1.00 98.31 100 PHE A CA 1
ATOM 784 C C . PHE A 1 100 ? 7.022 -3.212 -4.445 1.00 98.31 100 PHE A C 1
ATOM 786 O O . PHE A 1 100 ? 6.900 -2.203 -3.749 1.00 98.31 100 PHE A O 1
ATOM 793 N N . TYR A 1 101 ? 6.067 -4.142 -4.516 1.00 97.50 101 TYR A N 1
ATOM 794 C CA . TYR A 1 101 ? 4.784 -4.074 -3.815 1.00 97.50 101 TYR A CA 1
ATOM 795 C C . TYR A 1 101 ? 4.928 -4.235 -2.291 1.00 97.50 101 TYR A C 1
ATOM 797 O O . TYR A 1 101 ? 4.269 -3.520 -1.533 1.00 97.50 101 TYR A O 1
ATOM 805 N N . CYS A 1 102 ? 5.827 -5.108 -1.815 1.00 98.62 102 CYS A N 1
ATOM 806 C CA . CYS A 1 102 ? 6.167 -5.216 -0.392 1.00 98.62 102 CYS A CA 1
ATOM 807 C C . CYS A 1 102 ? 6.647 -3.871 0.168 1.00 98.62 102 CYS A C 1
ATOM 809 O O . CYS A 1 102 ? 6.283 -3.518 1.289 1.00 98.62 102 CYS A O 1
ATOM 811 N N . GLY A 1 103 ? 7.400 -3.094 -0.621 1.00 98.44 103 GLY A N 1
ATOM 812 C CA . GLY A 1 103 ? 7.798 -1.734 -0.258 1.00 98.44 103 GLY A CA 1
ATOM 813 C C . GLY A 1 103 ? 6.605 -0.821 0.037 1.00 98.44 103 GLY A C 1
ATOM 814 O O . GLY A 1 103 ? 6.575 -0.154 1.071 1.00 98.44 103 GLY A O 1
ATOM 815 N N . GLU A 1 104 ? 5.580 -0.845 -0.818 1.00 97.62 104 GLU A N 1
ATOM 816 C CA . GLU A 1 104 ? 4.350 -0.067 -0.627 1.00 97.62 104 GLU A CA 1
ATOM 817 C C . GLU A 1 104 ? 3.526 -0.534 0.579 1.00 97.62 104 GLU A C 1
ATOM 819 O O . GLU A 1 104 ? 3.060 0.296 1.363 1.00 97.62 104 GLU A O 1
ATOM 824 N N . TRP A 1 105 ? 3.359 -1.846 0.767 1.00 98.25 105 TRP A N 1
ATOM 825 C CA . TRP A 1 105 ? 2.666 -2.383 1.942 1.00 98.25 105 TRP A CA 1
ATOM 826 C C . TRP A 1 105 ? 3.362 -1.972 3.235 1.00 98.25 105 TRP A C 1
ATOM 828 O O . TRP A 1 105 ? 2.718 -1.432 4.137 1.00 98.25 105 TRP A O 1
ATOM 838 N N . LEU A 1 106 ? 4.682 -2.151 3.297 1.00 98.19 106 LEU A N 1
ATOM 839 C CA . LEU A 1 106 ? 5.488 -1.785 4.452 1.00 98.19 106 LEU A CA 1
ATOM 840 C C . LEU A 1 106 ? 5.380 -0.282 4.749 1.00 98.19 106 LEU A C 1
ATOM 842 O O . LEU A 1 106 ? 5.039 0.107 5.869 1.00 98.19 106 LEU A O 1
ATOM 846 N N . GLN A 1 107 ? 5.576 0.563 3.732 1.00 97.19 107 GLN A N 1
ATOM 847 C CA . GLN A 1 107 ? 5.473 2.017 3.846 1.00 97.19 107 GLN A CA 1
ATOM 848 C C . GLN A 1 107 ? 4.084 2.458 4.315 1.00 97.19 107 GLN A C 1
ATOM 850 O O . GLN A 1 107 ? 3.952 3.235 5.267 1.00 97.19 107 GLN A O 1
ATOM 855 N N . SER A 1 108 ? 3.040 1.972 3.648 1.00 96.56 108 SER A N 1
ATOM 856 C CA . SER A 1 108 ? 1.674 2.424 3.872 1.00 96.56 108 SER A CA 1
ATOM 857 C C . SER A 1 108 ? 1.093 1.907 5.186 1.00 96.56 108 SER A C 1
ATOM 859 O O . SER A 1 108 ? 0.327 2.632 5.827 1.00 96.56 108 SER A O 1
ATOM 861 N N . HIS A 1 109 ? 1.381 0.669 5.587 1.00 98.31 109 HIS A N 1
ATOM 862 C CA . HIS A 1 109 ? 0.899 0.136 6.861 1.00 98.31 109 HIS A CA 1
ATOM 863 C C . HIS A 1 109 ? 1.625 0.770 8.039 1.00 98.31 109 HIS A C 1
ATOM 865 O O . HIS A 1 109 ? 0.964 1.125 9.016 1.00 98.31 109 HIS A O 1
ATOM 871 N N . ALA A 1 110 ? 2.943 0.982 7.936 1.00 97.19 110 ALA A N 1
ATOM 872 C CA . ALA A 1 110 ? 3.705 1.655 8.982 1.00 97.19 110 ALA A CA 1
ATOM 873 C C . ALA A 1 110 ? 3.191 3.085 9.203 1.00 97.19 110 ALA A C 1
ATOM 875 O O . ALA A 1 110 ? 2.919 3.453 10.347 1.00 97.19 110 ALA A O 1
ATOM 876 N N . LEU A 1 111 ? 2.955 3.832 8.114 1.00 94.31 111 LEU A N 1
ATOM 877 C CA . LEU A 1 111 ? 2.310 5.150 8.140 1.00 94.31 111 LEU A CA 1
ATOM 878 C C . LEU A 1 111 ? 0.948 5.090 8.846 1.00 94.31 111 LEU A C 1
ATOM 880 O O . LEU A 1 111 ? 0.710 5.831 9.795 1.00 94.31 111 LEU A O 1
ATOM 884 N N . HIS A 1 112 ? 0.065 4.183 8.421 1.00 95.38 112 HIS A N 1
ATOM 885 C CA . HIS A 1 112 ? -1.278 4.081 8.992 1.00 95.38 112 HIS A CA 1
ATOM 886 C C . HIS A 1 112 ? -1.257 3.753 10.488 1.00 95.38 112 HIS A C 1
ATOM 888 O O . HIS A 1 112 ? -1.956 4.393 11.268 1.00 95.38 112 HIS A O 1
ATOM 894 N N . ILE A 1 113 ? -0.494 2.738 10.897 1.00 96.19 113 ILE A N 1
ATOM 895 C CA . ILE A 1 113 ? -0.456 2.301 12.294 1.00 96.19 113 ILE A CA 1
ATOM 896 C C . ILE A 1 113 ? 0.071 3.436 13.179 1.00 96.19 113 ILE A C 1
ATOM 898 O O . ILE A 1 113 ? -0.621 3.841 14.108 1.00 96.19 113 ILE A O 1
ATOM 902 N N . HIS A 1 114 ? 1.242 3.992 12.866 1.00 94.50 114 HIS A N 1
ATOM 903 C CA . HIS A 1 114 ? 1.973 4.864 13.792 1.00 94.50 114 HIS A CA 1
ATOM 904 C C . HIS A 1 114 ? 1.548 6.324 13.765 1.00 94.50 114 HIS A C 1
ATOM 906 O O . HIS A 1 114 ? 1.659 6.999 14.785 1.00 94.50 114 HIS A O 1
ATOM 912 N N . LEU A 1 115 ? 1.080 6.820 12.621 1.00 88.38 115 LEU A N 1
ATOM 913 C CA . LEU A 1 115 ? 0.793 8.245 12.455 1.00 88.38 115 LEU A CA 1
ATOM 914 C C . LEU A 1 115 ? -0.703 8.549 12.465 1.00 88.38 115 LEU A C 1
ATOM 916 O O . LEU A 1 115 ? -1.086 9.666 12.807 1.00 88.38 115 LEU A O 1
ATOM 920 N N . LEU A 1 116 ? -1.535 7.570 12.096 1.00 87.75 116 LEU A N 1
ATOM 921 C CA . LEU A 1 116 ? -2.973 7.774 11.935 1.00 87.75 116 LEU A CA 1
ATOM 922 C C . LEU A 1 116 ? -3.768 7.099 13.055 1.00 87.75 116 LEU A C 1
ATOM 924 O O . LEU A 1 116 ? -4.514 7.773 13.757 1.00 87.75 116 LEU A O 1
ATOM 928 N N . ALA A 1 117 ? -3.586 5.789 13.244 1.00 91.44 117 ALA A N 1
ATOM 929 C CA . ALA A 1 117 ? -4.483 4.977 14.065 1.00 91.44 117 ALA A CA 1
ATOM 930 C C . ALA A 1 117 ? -4.099 4.902 15.549 1.00 91.44 117 ALA A C 1
ATOM 932 O O . ALA A 1 117 ? -4.967 5.011 16.409 1.00 91.44 117 ALA A O 1
ATOM 933 N N . LEU A 1 118 ? -2.820 4.693 15.876 1.00 92.62 118 LEU A N 1
ATOM 934 C CA . LEU A 1 118 ? -2.393 4.492 17.266 1.00 92.62 118 LEU A CA 1
ATOM 935 C C . LEU A 1 118 ? -2.737 5.635 18.230 1.00 92.62 118 LEU A C 1
ATOM 937 O O . LEU A 1 118 ? -3.112 5.307 19.357 1.00 92.62 118 LEU A O 1
ATOM 941 N N . PRO A 1 119 ? -2.691 6.925 17.834 1.00 91.50 119 PRO A N 1
ATOM 942 C CA . PRO A 1 119 ? -3.136 7.997 18.718 1.00 91.50 119 PRO A CA 1
ATOM 943 C C . PRO A 1 119 ? -4.565 7.785 19.240 1.00 91.50 119 PRO A C 1
ATOM 945 O O . PRO A 1 119 ? -4.791 7.969 20.430 1.00 91.50 119 PRO A O 1
ATOM 948 N N . ASP A 1 120 ? -5.498 7.270 18.424 1.00 88.81 120 ASP A N 1
ATOM 949 C CA . ASP A 1 120 ? -6.866 6.975 18.888 1.00 88.81 120 ASP A CA 1
ATOM 950 C C . ASP A 1 120 ? -6.911 5.855 19.926 1.00 88.81 120 ASP A C 1
ATOM 952 O O . ASP A 1 120 ? -7.582 5.986 20.947 1.00 88.81 120 ASP A O 1
ATOM 956 N N . PHE A 1 121 ? -6.199 4.752 19.679 1.00 88.88 121 PHE A N 1
ATOM 957 C CA . PHE A 1 121 ? -6.189 3.602 20.591 1.00 88.88 121 PHE A CA 1
ATOM 958 C C . PHE A 1 121 ? -5.547 3.922 21.941 1.00 88.88 121 PHE A C 1
ATOM 960 O O . PHE A 1 121 ? -5.846 3.263 22.934 1.00 88.88 121 PHE A O 1
ATOM 967 N N . LEU A 1 122 ? -4.657 4.912 21.968 1.00 90.00 122 LEU A N 1
ATOM 968 C CA . LEU A 1 122 ? -3.909 5.309 23.154 1.00 90.00 122 LEU A CA 1
ATOM 969 C C . LEU A 1 122 ? -4.425 6.615 23.783 1.00 90.00 122 LEU A C 1
ATOM 971 O O . LEU A 1 122 ? -3.934 7.017 24.831 1.00 90.00 122 LEU A O 1
ATOM 975 N N . GLY A 1 123 ? -5.433 7.258 23.184 1.00 89.06 123 GLY A N 1
ATOM 976 C CA . GLY A 1 123 ? -6.058 8.469 23.721 1.00 89.06 123 GLY A CA 1
ATOM 977 C C . GLY A 1 123 ? -5.259 9.761 23.513 1.00 89.06 123 GLY A C 1
ATOM 978 O O . GLY A 1 123 ? -5.493 10.732 24.232 1.00 89.06 123 GLY A O 1
ATOM 979 N N . PHE A 1 124 ? -4.350 9.794 22.539 1.00 88.38 124 PHE A N 1
ATOM 980 C CA . PHE A 1 124 ? -3.604 10.991 22.146 1.00 88.38 124 PHE A CA 1
ATOM 981 C C . PHE A 1 124 ? -4.308 11.750 21.019 1.00 88.38 124 PHE A C 1
ATOM 983 O O . PHE A 1 124 ? -4.967 11.160 20.163 1.00 88.38 124 PHE A O 1
ATOM 990 N N . ASP A 1 125 ? -4.126 13.070 20.989 1.00 84.56 125 ASP A N 1
ATOM 991 C CA . ASP A 1 125 ? -4.719 13.918 19.948 1.00 84.56 125 ASP A CA 1
ATOM 992 C C . ASP A 1 125 ? -4.061 13.684 18.577 1.00 84.56 125 ASP A C 1
ATOM 994 O O . ASP A 1 125 ? -4.734 13.677 17.542 1.00 84.56 125 ASP A O 1
ATOM 998 N N . ASP A 1 126 ? -2.749 13.431 18.574 1.00 85.12 126 ASP A N 1
ATOM 999 C CA . ASP A 1 126 ? -1.972 13.109 17.385 1.00 85.12 126 ASP A CA 1
ATOM 1000 C C . ASP A 1 126 ? -0.708 12.290 17.714 1.00 85.12 126 ASP A C 1
ATOM 1002 O O . ASP A 1 126 ? -0.394 11.979 18.868 1.00 85.12 126 ASP A O 1
ATOM 1006 N N . ALA A 1 127 ? 0.025 11.913 16.666 1.00 83.88 127 ALA A N 1
ATOM 1007 C CA . ALA A 1 127 ? 1.241 11.119 16.789 1.00 83.88 127 ALA A CA 1
ATOM 1008 C C . ALA A 1 127 ? 2.410 11.868 17.452 1.00 83.88 127 ALA A C 1
ATOM 1010 O O . ALA A 1 127 ? 3.312 11.215 17.972 1.00 83.88 127 ALA A O 1
ATOM 1011 N N . MET A 1 128 ? 2.424 13.205 17.437 1.00 87.06 128 MET A N 1
ATOM 1012 C CA . MET A 1 128 ? 3.471 14.006 18.078 1.00 87.06 128 MET A CA 1
ATOM 1013 C C . MET A 1 128 ? 3.254 14.049 19.588 1.00 87.06 128 MET A C 1
ATOM 1015 O O . MET A 1 128 ? 4.195 13.824 20.345 1.00 87.06 128 MET A O 1
ATOM 1019 N N . ALA A 1 129 ? 2.006 14.243 20.022 1.00 85.88 129 ALA A N 1
ATOM 1020 C CA . ALA A 1 129 ? 1.621 14.105 21.421 1.00 85.88 129 ALA A CA 1
ATOM 1021 C C . ALA A 1 129 ? 1.952 12.695 21.937 1.00 85.88 129 ALA A C 1
ATOM 1023 O O . ALA A 1 129 ? 2.630 12.556 22.954 1.00 85.88 129 ALA A O 1
ATOM 1024 N N . MET A 1 130 ? 1.578 11.657 21.177 1.00 90.19 130 MET A N 1
ATOM 1025 C CA . MET A 1 130 ? 1.920 10.266 21.498 1.00 90.19 130 MET A CA 1
ATOM 1026 C C . MET A 1 130 ? 3.435 10.049 21.602 1.00 90.19 130 MET A C 1
ATOM 1028 O O . MET A 1 130 ? 3.888 9.313 22.472 1.00 90.19 130 MET A O 1
ATOM 1032 N N . ALA A 1 131 ? 4.238 10.679 20.743 1.00 88.94 131 ALA A N 1
ATOM 1033 C CA . ALA A 1 131 ? 5.691 10.522 20.754 1.00 88.94 131 ALA A CA 1
ATOM 1034 C C . ALA A 1 131 ? 6.377 11.136 21.982 1.00 88.94 131 ALA A C 1
ATOM 1036 O O . ALA A 1 131 ? 7.492 10.725 22.299 1.00 88.94 131 ALA A O 1
ATOM 1037 N N . GLY A 1 132 ? 5.726 12.069 22.684 1.00 89.44 132 GLY A N 1
ATOM 1038 C CA . GLY A 1 132 ? 6.213 12.573 23.970 1.00 89.44 132 GLY A CA 1
ATOM 1039 C C . GLY A 1 132 ? 6.298 11.477 25.039 1.00 89.44 132 GLY A C 1
ATOM 1040 O O . GLY A 1 132 ? 7.216 11.492 25.854 1.00 89.44 132 GLY A O 1
ATOM 1041 N N . GLU A 1 133 ? 5.389 10.497 24.994 1.00 91.69 133 GLU A N 1
ATOM 1042 C CA . GLU A 1 133 ? 5.326 9.375 25.945 1.00 91.69 133 GLU A CA 1
ATOM 1043 C C . GLU A 1 133 ? 5.831 8.051 25.346 1.00 91.69 133 GLU A C 1
ATOM 1045 O O . GLU A 1 133 ? 6.422 7.222 26.037 1.00 91.69 133 GLU A O 1
ATOM 1050 N N . HIS A 1 134 ? 5.654 7.862 24.038 1.00 89.81 134 HIS A N 1
ATOM 1051 C CA . HIS A 1 134 ? 6.019 6.653 23.300 1.00 89.81 134 HIS A CA 1
ATOM 1052 C C . HIS A 1 134 ? 6.953 6.956 22.111 1.00 89.81 134 HIS A C 1
ATOM 1054 O O . HIS A 1 134 ? 6.635 6.614 20.965 1.00 89.81 134 HIS A O 1
ATOM 1060 N N . PRO A 1 135 ? 8.136 7.563 22.330 1.00 90.50 135 PRO A N 1
ATOM 1061 C CA . PRO A 1 135 ? 9.023 7.971 21.238 1.00 90.50 135 PRO A CA 1
ATOM 1062 C C . PRO A 1 135 ? 9.497 6.784 20.390 1.00 90.50 135 PRO A C 1
ATOM 1064 O O . PRO A 1 135 ? 9.587 6.890 19.167 1.00 90.50 135 PRO A O 1
ATOM 1067 N N . GLU A 1 136 ? 9.740 5.623 21.007 1.00 89.88 136 GLU A N 1
ATOM 1068 C CA . GLU A 1 136 ? 10.177 4.419 20.288 1.00 89.88 136 GLU A CA 1
ATOM 1069 C C . GLU A 1 136 ? 9.102 3.821 19.378 1.00 89.88 136 GLU A C 1
ATOM 1071 O O . GLU A 1 136 ? 9.426 3.192 18.370 1.00 89.88 136 GLU A O 1
ATOM 1076 N N . VAL A 1 137 ? 7.820 4.043 19.681 1.00 88.69 137 VAL A N 1
ATOM 1077 C CA . VAL A 1 137 ? 6.723 3.648 18.791 1.00 88.69 137 VAL A CA 1
ATOM 1078 C C . VAL A 1 137 ? 6.798 4.464 17.507 1.00 88.69 137 VAL A C 1
ATOM 1080 O O . VAL A 1 137 ? 6.845 3.895 16.417 1.00 88.69 137 VAL A O 1
ATOM 1083 N N . LEU A 1 138 ? 6.876 5.793 17.621 1.00 89.31 138 LEU A N 1
ATOM 1084 C CA . LEU A 1 138 ? 6.972 6.653 16.446 1.00 89.31 138 LEU A CA 1
ATOM 1085 C C . LEU A 1 138 ? 8.259 6.374 15.654 1.00 89.31 138 LEU A C 1
ATOM 1087 O O . LEU A 1 138 ? 8.203 6.239 14.432 1.00 89.31 138 LEU A O 1
ATOM 1091 N N . ARG A 1 139 ? 9.408 6.228 16.330 1.00 88.56 139 ARG A N 1
ATOM 1092 C CA . ARG A 1 139 ? 10.693 5.928 15.675 1.00 88.56 139 ARG A CA 1
ATOM 1093 C C . ARG A 1 139 ? 10.649 4.617 14.891 1.00 88.56 139 ARG A C 1
ATOM 1095 O O . ARG A 1 139 ? 11.086 4.607 13.744 1.00 88.56 139 ARG A O 1
ATOM 1102 N N . ARG A 1 140 ? 10.077 3.547 15.457 1.00 90.94 140 ARG A N 1
ATOM 1103 C CA . ARG A 1 140 ? 9.861 2.268 14.755 1.00 90.94 140 ARG A CA 1
ATOM 1104 C C . ARG A 1 140 ? 9.005 2.452 13.505 1.00 90.94 140 ARG A C 1
ATOM 1106 O O . ARG A 1 140 ? 9.380 2.002 12.427 1.00 90.94 140 ARG A O 1
ATOM 1113 N N . GLY A 1 141 ? 7.889 3.171 13.631 1.00 90.62 141 GLY A N 1
ATOM 1114 C CA . GLY A 1 141 ? 7.014 3.486 12.505 1.00 90.62 141 GLY A CA 1
ATOM 1115 C C . GLY A 1 141 ? 7.734 4.215 11.380 1.00 90.62 141 GLY A C 1
ATOM 1116 O O . GLY A 1 141 ? 7.614 3.821 10.220 1.00 90.62 141 GLY A O 1
ATOM 1117 N N . LEU A 1 142 ? 8.532 5.227 11.725 1.00 91.38 142 LEU A N 1
ATOM 1118 C CA . LEU A 1 142 ? 9.345 5.957 10.761 1.00 91.38 142 LEU A CA 1
ATOM 1119 C C . LEU A 1 142 ? 10.393 5.047 10.115 1.00 91.38 142 LEU A C 1
ATOM 1121 O O . LEU A 1 142 ? 10.486 5.065 8.896 1.00 91.38 142 LEU A O 1
ATOM 1125 N N . ARG A 1 143 ? 11.126 4.216 10.873 1.00 93.31 143 ARG A N 1
ATOM 1126 C CA . ARG A 1 143 ? 12.129 3.278 10.326 1.00 93.31 143 ARG A CA 1
ATOM 1127 C C . ARG A 1 143 ? 11.521 2.274 9.345 1.00 93.31 143 ARG A C 1
ATOM 1129 O O . ARG A 1 143 ? 12.033 2.126 8.236 1.00 93.31 143 ARG A O 1
ATOM 1136 N N . LEU A 1 144 ? 10.403 1.642 9.707 1.00 94.81 144 LEU A N 1
ATOM 1137 C CA . LEU A 1 144 ? 9.689 0.705 8.832 1.00 94.81 144 LEU A CA 1
ATOM 1138 C C . LEU A 1 144 ? 9.138 1.411 7.588 1.00 94.81 144 LEU A C 1
ATOM 1140 O O . LEU A 1 144 ? 9.312 0.924 6.472 1.00 94.81 144 LEU A O 1
ATOM 1144 N N . GLN A 1 145 ? 8.531 2.592 7.754 1.00 95.25 145 GLN A N 1
ATOM 1145 C CA . GLN A 1 145 ? 8.017 3.375 6.629 1.00 95.25 145 GLN A CA 1
ATOM 1146 C C . GLN A 1 145 ? 9.126 3.705 5.627 1.00 95.25 145 GLN A C 1
ATOM 1148 O O . GLN A 1 145 ? 8.954 3.609 4.412 1.00 95.25 145 GLN A O 1
ATOM 1153 N N . ALA A 1 146 ? 10.268 4.113 6.158 1.00 94.12 146 ALA A N 1
ATOM 1154 C CA . ALA A 1 146 ? 11.447 4.451 5.404 1.00 94.12 146 ALA A CA 1
ATOM 1155 C C . ALA A 1 146 ? 11.986 3.235 4.635 1.00 94.12 146 ALA A C 1
ATOM 1157 O O . ALA A 1 146 ? 12.315 3.350 3.459 1.00 94.12 146 ALA A O 1
ATOM 1158 N N . LEU A 1 147 ? 12.026 2.058 5.267 1.00 96.88 147 LEU A N 1
ATOM 1159 C CA . LEU A 1 147 ? 12.494 0.830 4.622 1.00 96.88 147 LEU A CA 1
ATOM 1160 C C . LEU A 1 147 ? 11.592 0.441 3.446 1.00 96.88 147 LEU A C 1
ATOM 1162 O O . LEU A 1 147 ? 12.082 0.067 2.380 1.00 96.88 147 LEU A O 1
ATOM 1166 N N . GLY A 1 148 ? 10.278 0.621 3.605 1.00 98.00 148 GLY A N 1
ATOM 1167 C CA . GLY A 1 148 ? 9.328 0.489 2.504 1.00 98.00 148 GLY A CA 1
ATOM 1168 C C . GLY A 1 148 ? 9.605 1.478 1.365 1.00 98.00 148 GLY A C 1
ATOM 1169 O O . GLY A 1 148 ? 9.652 1.080 0.204 1.00 98.00 148 GLY A O 1
ATOM 1170 N N . ASN A 1 149 ? 9.877 2.750 1.684 1.00 97.69 149 ASN A N 1
ATOM 1171 C CA . ASN A 1 149 ? 10.253 3.757 0.683 1.00 97.69 149 ASN A CA 1
ATOM 1172 C C . ASN A 1 149 ? 11.517 3.374 -0.100 1.00 97.69 149 ASN A C 1
ATOM 1174 O O . ASN A 1 149 ? 11.558 3.584 -1.312 1.00 97.69 149 ASN A O 1
ATOM 1178 N N . ASP A 1 150 ? 12.526 2.810 0.564 1.00 97.94 150 ASP A N 1
ATOM 1179 C CA . ASP A 1 150 ? 13.767 2.384 -0.088 1.00 97.94 150 ASP A CA 1
ATOM 1180 C C . ASP A 1 150 ? 13.543 1.204 -1.035 1.00 97.94 150 ASP A C 1
ATOM 1182 O O . ASP A 1 150 ? 14.090 1.201 -2.138 1.00 97.94 150 ASP A O 1
ATOM 1186 N N . LEU A 1 151 ? 12.688 0.244 -0.663 1.00 98.06 151 LEU A N 1
ATOM 1187 C CA . LEU A 1 151 ? 12.265 -0.839 -1.559 1.00 98.06 151 LEU A CA 1
ATOM 1188 C C . LEU A 1 151 ? 11.567 -0.308 -2.814 1.00 98.06 151 LEU A C 1
ATOM 1190 O O . LEU A 1 151 ? 11.843 -0.774 -3.921 1.00 98.06 151 LEU A O 1
ATOM 1194 N N . ILE A 1 152 ? 10.703 0.699 -2.664 1.00 98.44 152 ILE A N 1
ATOM 1195 C CA . ILE A 1 152 ? 10.058 1.352 -3.808 1.00 98.44 152 ILE A CA 1
ATOM 1196 C C . ILE A 1 152 ? 11.115 2.076 -4.656 1.00 98.44 152 ILE A C 1
ATOM 1198 O O . ILE A 1 152 ? 11.174 1.900 -5.871 1.00 98.44 152 ILE A O 1
ATOM 1202 N N . ALA A 1 153 ? 12.000 2.862 -4.042 1.00 97.88 153 ALA A N 1
ATOM 1203 C CA . ALA A 1 153 ? 13.019 3.622 -4.764 1.00 97.88 153 ALA A CA 1
ATOM 1204 C C . ALA A 1 153 ? 14.037 2.730 -5.501 1.00 97.88 153 ALA A C 1
ATOM 1206 O O . ALA A 1 153 ? 14.519 3.120 -6.569 1.00 97.88 153 ALA A O 1
ATOM 1207 N N . LEU A 1 154 ? 14.324 1.533 -4.978 1.00 97.19 154 LEU A N 1
ATOM 1208 C CA . LEU A 1 154 ? 15.257 0.567 -5.560 1.00 97.19 154 LEU A CA 1
ATOM 1209 C C . LEU A 1 154 ? 14.924 0.269 -7.033 1.00 97.19 154 LEU A C 1
ATOM 1211 O O . LEU A 1 154 ? 15.791 0.399 -7.901 1.00 97.19 154 LEU A O 1
ATOM 1215 N N . PHE A 1 155 ? 13.658 -0.046 -7.320 1.00 95.31 155 PHE A N 1
ATOM 1216 C CA . PHE A 1 155 ? 13.172 -0.337 -8.676 1.00 95.31 155 PHE A CA 1
ATOM 1217 C C . PHE A 1 155 ? 12.523 0.876 -9.350 1.00 95.31 155 PHE A C 1
ATOM 1219 O O . PHE A 1 155 ? 12.688 1.093 -10.547 1.00 95.31 155 PHE A O 1
ATOM 1226 N N . GLY A 1 156 ? 11.807 1.696 -8.581 1.00 94.81 156 GLY A N 1
ATOM 1227 C CA . GLY A 1 156 ? 11.012 2.820 -9.067 1.00 94.81 156 GLY A CA 1
ATOM 1228 C C . GLY A 1 156 ? 11.781 4.129 -9.263 1.00 94.81 156 GLY A C 1
ATOM 1229 O O . GLY A 1 156 ? 11.204 5.105 -9.746 1.00 94.81 156 GLY A O 1
ATOM 1230 N N . GLY A 1 157 ? 13.054 4.190 -8.857 1.00 94.38 157 GLY A N 1
ATOM 1231 C CA . GLY A 1 157 ? 13.918 5.377 -8.913 1.00 94.38 157 GLY A CA 1
ATOM 1232 C C . GLY A 1 157 ? 13.618 6.434 -7.842 1.00 94.38 157 GLY A C 1
ATOM 1233 O O . GLY A 1 157 ? 14.519 7.152 -7.416 1.00 94.38 157 GLY A O 1
ATOM 1234 N N . ARG A 1 158 ? 12.370 6.513 -7.375 1.00 92.31 158 ARG A N 1
ATOM 1235 C CA . ARG A 1 158 ? 11.909 7.344 -6.255 1.00 92.31 158 ARG A CA 1
ATOM 1236 C C . ARG A 1 158 ? 10.766 6.641 -5.525 1.00 92.31 158 ARG A C 1
ATOM 1238 O O . ARG A 1 158 ? 10.070 5.833 -6.130 1.00 92.31 158 ARG A O 1
ATOM 1245 N N . SER A 1 159 ? 10.562 6.965 -4.250 1.00 89.81 159 SER A N 1
ATOM 1246 C CA . SER A 1 159 ? 9.553 6.297 -3.417 1.00 89.81 159 SER A CA 1
ATOM 1247 C C . SER A 1 159 ? 8.126 6.821 -3.615 1.00 89.81 159 SER A C 1
ATOM 1249 O O . SER A 1 159 ? 7.168 6.085 -3.423 1.00 89.81 159 SER A O 1
ATOM 1251 N N . VAL A 1 160 ? 7.971 8.083 -4.027 1.00 88.94 160 VAL A N 1
ATOM 1252 C CA . VAL A 1 160 ? 6.666 8.696 -4.316 1.00 88.94 160 VAL A CA 1
ATOM 1253 C C . VAL A 1 160 ? 6.535 8.916 -5.815 1.00 88.94 160 VAL A C 1
ATOM 1255 O O . VAL A 1 160 ? 7.430 9.483 -6.446 1.00 88.94 160 VAL A O 1
ATOM 1258 N N . HIS A 1 161 ? 5.409 8.473 -6.374 1.00 90.25 161 HIS A N 1
ATOM 1259 C CA . HIS A 1 161 ? 5.132 8.464 -7.814 1.00 90.25 161 HIS A CA 1
ATOM 1260 C C . HIS A 1 161 ? 6.277 7.828 -8.637 1.00 90.25 161 HIS A C 1
ATOM 1262 O O . HIS A 1 161 ? 6.797 8.489 -9.539 1.00 90.25 161 HIS A O 1
ATOM 1268 N N . PRO A 1 162 ? 6.743 6.608 -8.306 1.00 93.62 162 PRO A N 1
ATOM 1269 C CA . PRO A 1 162 ? 7.856 5.941 -8.989 1.00 93.62 162 PRO A CA 1
ATOM 1270 C C . PRO A 1 162 ? 7.728 5.965 -10.519 1.00 93.62 162 PRO A C 1
ATOM 1272 O O . PRO A 1 162 ? 6.632 5.888 -11.065 1.00 93.62 162 PRO A O 1
ATOM 1275 N N . VAL A 1 163 ? 8.866 6.073 -11.206 1.00 95.38 163 VAL A N 1
ATOM 1276 C CA . VAL A 1 163 ? 8.963 6.205 -12.679 1.00 95.38 163 VAL A CA 1
ATOM 1277 C C . VAL A 1 163 ? 9.713 5.037 -13.324 1.00 95.38 163 VAL A C 1
ATOM 1279 O O . VAL A 1 163 ? 9.967 5.029 -14.520 1.00 95.38 163 VAL A O 1
ATOM 1282 N N . GLY A 1 164 ? 10.134 4.060 -12.518 1.00 96.00 164 GLY A N 1
ATOM 1283 C CA . GLY A 1 164 ? 10.930 2.925 -12.981 1.00 96.00 164 GLY A CA 1
ATOM 1284 C C . GLY A 1 164 ? 10.119 1.778 -13.583 1.00 96.00 164 GLY A C 1
ATOM 1285 O O . GLY A 1 164 ? 10.723 0.831 -14.076 1.00 96.00 164 GLY A O 1
ATOM 1286 N N . VAL A 1 165 ? 8.785 1.824 -13.536 1.00 97.62 165 VAL A N 1
ATOM 1287 C CA . VAL A 1 165 ? 7.917 0.775 -14.094 1.00 97.62 165 VAL A CA 1
ATOM 1288 C C . VAL A 1 165 ? 7.685 1.036 -15.577 1.00 97.62 165 VAL A C 1
ATOM 1290 O O . VAL A 1 165 ? 7.342 2.148 -15.966 1.00 97.62 165 VAL A O 1
ATOM 1293 N N . VAL A 1 166 ? 7.831 -0.003 -16.396 1.00 96.88 166 VAL A N 1
ATOM 1294 C CA . VAL A 1 166 ? 7.552 0.034 -17.839 1.00 96.88 166 VAL A CA 1
ATOM 1295 C C . VAL A 1 166 ? 6.708 -1.185 -18.228 1.00 96.88 166 VAL A C 1
ATOM 1297 O O . VAL A 1 166 ? 6.678 -2.168 -17.476 1.00 96.88 166 VAL A O 1
ATOM 1300 N N . PRO A 1 167 ? 6.019 -1.181 -19.385 1.00 95.62 167 PRO A N 1
ATOM 1301 C CA . PRO A 1 167 ? 5.351 -2.389 -19.858 1.00 95.62 167 PRO A CA 1
ATOM 1302 C C . PRO A 1 167 ? 6.358 -3.540 -19.972 1.00 95.62 167 PRO A C 1
ATOM 1304 O O . PRO A 1 167 ? 7.460 -3.358 -20.492 1.00 95.62 167 PRO A O 1
ATOM 1307 N N . GLY A 1 168 ? 6.007 -4.711 -19.439 1.00 95.56 168 GLY A N 1
ATOM 1308 C CA . GLY A 1 168 ? 6.886 -5.876 -19.428 1.00 95.56 168 GLY A CA 1
ATOM 1309 C C . GLY A 1 168 ? 7.958 -5.896 -18.342 1.00 95.56 168 GLY A C 1
ATOM 1310 O O . GLY A 1 168 ? 8.733 -6.845 -18.335 1.00 95.56 168 GLY A O 1
ATOM 1311 N N . GLY A 1 169 ? 8.045 -4.909 -17.441 1.00 97.25 169 GLY A N 1
ATOM 1312 C CA . GLY A 1 169 ? 8.933 -4.989 -16.275 1.00 97.25 169 GLY A CA 1
ATOM 1313 C C . GLY A 1 169 ? 9.338 -3.641 -15.685 1.00 97.25 169 GLY A C 1
ATOM 1314 O O . GLY A 1 169 ? 8.489 -2.841 -15.291 1.00 97.25 169 GLY A O 1
ATOM 1315 N N . PHE A 1 170 ? 10.645 -3.418 -15.588 1.00 97.94 170 PHE A N 1
ATOM 1316 C CA . PHE A 1 170 ? 11.276 -2.224 -15.034 1.00 97.94 170 PHE A CA 1
ATOM 1317 C C . PHE A 1 170 ? 12.266 -1.609 -16.026 1.00 97.94 170 PHE A C 1
ATOM 1319 O O . PHE A 1 170 ? 12.864 -2.299 -16.847 1.00 97.94 170 PHE A O 1
ATOM 1326 N N . ALA A 1 171 ? 12.494 -0.303 -15.914 1.00 96.69 171 ALA A N 1
ATOM 1327 C CA . ALA A 1 171 ? 13.458 0.414 -16.742 1.00 96.69 171 ALA A CA 1
ATOM 1328 C C . ALA A 1 171 ? 14.907 -0.052 -16.501 1.00 96.69 171 ALA A C 1
ATOM 1330 O O . ALA A 1 171 ? 15.750 0.055 -17.389 1.00 96.69 171 ALA A O 1
ATOM 1331 N N . ARG A 1 172 ? 15.213 -0.562 -15.300 1.00 96.25 172 ARG A N 1
ATOM 1332 C CA . ARG A 1 172 ? 16.540 -1.080 -14.936 1.00 96.25 172 ARG A CA 1
ATOM 1333 C C . ARG A 1 172 ? 16.458 -2.189 -13.892 1.00 96.25 172 ARG A C 1
ATOM 1335 O O . ARG A 1 172 ? 15.569 -2.176 -13.044 1.00 96.25 172 ARG A O 1
ATOM 1342 N N . ALA A 1 173 ? 17.443 -3.084 -13.910 1.00 97.50 173 ALA A N 1
ATOM 1343 C CA . ALA A 1 173 ? 17.696 -4.021 -12.822 1.00 97.50 173 ALA A CA 1
ATOM 1344 C C . ALA A 1 173 ? 18.660 -3.362 -11.818 1.00 97.50 173 ALA A C 1
ATOM 1346 O O . ALA A 1 173 ? 19.707 -2.856 -12.234 1.00 97.50 173 ALA A O 1
ATOM 1347 N N . PRO A 1 174 ? 18.339 -3.326 -10.515 1.00 97.31 174 PRO A N 1
ATOM 1348 C CA . PRO A 1 174 ? 19.253 -2.810 -9.501 1.00 97.31 174 PRO A CA 1
ATOM 1349 C C . PRO A 1 174 ? 20.575 -3.587 -9.420 1.00 97.31 174 PRO A C 1
ATOM 1351 O O . PRO A 1 174 ? 20.628 -4.790 -9.686 1.00 97.31 174 PRO A O 1
ATOM 1354 N N . ALA A 1 175 ? 21.645 -2.912 -8.994 1.00 97.38 175 ALA A N 1
ATOM 1355 C CA . ALA A 1 175 ? 22.932 -3.555 -8.744 1.00 97.38 175 ALA A CA 1
ATOM 1356 C C . ALA A 1 175 ? 22.841 -4.532 -7.559 1.00 97.38 175 ALA A C 1
ATOM 1358 O O . ALA A 1 175 ? 22.261 -4.198 -6.525 1.00 97.38 175 ALA A O 1
ATOM 1359 N N . ALA A 1 176 ? 23.477 -5.703 -7.678 1.00 97.62 176 ALA A N 1
ATOM 1360 C CA . ALA A 1 176 ? 23.432 -6.757 -6.658 1.00 97.62 176 ALA A CA 1
ATOM 1361 C C . ALA A 1 176 ? 23.858 -6.267 -5.260 1.00 97.62 176 ALA A C 1
ATOM 1363 O O . ALA A 1 176 ? 23.217 -6.606 -4.272 1.00 97.62 176 ALA A O 1
ATOM 1364 N N . ALA A 1 177 ? 24.875 -5.402 -5.176 1.00 97.19 177 ALA A N 1
ATOM 1365 C CA . ALA A 1 177 ? 25.336 -4.836 -3.906 1.00 97.19 177 ALA A CA 1
ATOM 1366 C C . ALA A 1 177 ? 24.269 -3.971 -3.207 1.00 97.19 177 ALA A C 1
ATOM 1368 O O . ALA A 1 177 ? 24.109 -4.053 -1.992 1.00 97.19 177 ALA A O 1
ATOM 1369 N N . ALA A 1 178 ? 23.506 -3.173 -3.966 1.00 97.00 178 ALA A N 1
ATOM 1370 C CA . ALA A 1 178 ? 22.426 -2.355 -3.410 1.00 97.00 178 ALA A CA 1
ATOM 1371 C C . ALA A 1 178 ? 21.269 -3.228 -2.901 1.00 97.00 178 ALA A C 1
ATOM 1373 O O . ALA A 1 178 ? 20.686 -2.943 -1.856 1.00 97.00 178 ALA A O 1
ATOM 1374 N N . VAL A 1 179 ? 20.970 -4.315 -3.618 1.00 98.31 179 VAL A N 1
ATOM 1375 C CA . VAL A 1 179 ? 19.965 -5.298 -3.203 1.00 98.31 179 VAL A CA 1
ATOM 1376 C C . VAL A 1 179 ? 20.392 -6.034 -1.937 1.00 98.31 179 VAL A C 1
ATOM 1378 O O . VAL A 1 179 ? 19.602 -6.122 -1.001 1.00 98.31 179 VAL A O 1
ATOM 1381 N N . ALA A 1 180 ? 21.641 -6.502 -1.876 1.00 97.31 180 ALA A N 1
ATOM 1382 C CA . ALA A 1 180 ? 22.187 -7.172 -0.701 1.00 97.31 180 ALA A CA 1
ATOM 1383 C C . ALA A 1 180 ? 22.131 -6.266 0.539 1.00 97.31 180 ALA A C 1
ATOM 1385 O O . ALA A 1 180 ? 21.622 -6.679 1.576 1.00 97.31 180 ALA A O 1
ATOM 1386 N N . ALA A 1 181 ? 22.549 -5.001 0.414 1.00 96.69 181 ALA A N 1
ATOM 1387 C CA . ALA A 1 181 ? 22.482 -4.038 1.514 1.00 96.69 181 ALA A CA 1
ATOM 1388 C C . ALA A 1 181 ? 21.044 -3.795 2.009 1.00 96.69 181 ALA A C 1
ATOM 1390 O O . ALA A 1 181 ? 20.805 -3.679 3.210 1.00 96.69 181 ALA A O 1
ATOM 1391 N N . LEU A 1 182 ? 20.067 -3.724 1.098 1.00 97.62 182 LEU A N 1
ATOM 1392 C CA . LEU A 1 182 ? 18.664 -3.552 1.477 1.00 97.62 182 LEU A CA 1
ATOM 1393 C C . LEU A 1 182 ? 18.078 -4.817 2.115 1.00 97.62 182 LEU A C 1
ATOM 1395 O O . LEU A 1 182 ? 17.263 -4.720 3.030 1.00 97.62 182 LEU A O 1
ATOM 1399 N N . ARG A 1 183 ? 18.511 -5.996 1.661 1.00 98.19 183 ARG A N 1
ATOM 1400 C CA . ARG A 1 183 ? 18.120 -7.275 2.249 1.00 98.19 183 ARG A CA 1
ATOM 1401 C C . ARG A 1 183 ? 18.588 -7.404 3.694 1.00 98.19 183 ARG A C 1
ATOM 1403 O O . ARG A 1 183 ? 17.777 -7.796 4.523 1.00 98.19 183 ARG A O 1
ATOM 1410 N N . GLU A 1 184 ? 19.832 -7.052 4.012 1.00 96.88 184 GLU A N 1
ATOM 1411 C CA . GLU A 1 184 ? 20.313 -7.097 5.403 1.00 96.88 184 GLU A CA 1
ATOM 1412 C C . GLU A 1 184 ? 19.452 -6.212 6.313 1.00 96.88 184 GLU A C 1
ATOM 1414 O O . GLU A 1 184 ? 18.960 -6.660 7.342 1.00 96.88 184 GLU A O 1
ATOM 1419 N N . ARG A 1 185 ? 19.098 -5.009 5.851 1.00 97.56 185 ARG A N 1
ATOM 1420 C CA . ARG A 1 185 ? 18.185 -4.118 6.585 1.00 97.56 185 ARG A CA 1
ATOM 1421 C C . ARG A 1 185 ? 16.779 -4.696 6.772 1.00 97.56 185 ARG A C 1
ATOM 1423 O O . ARG A 1 185 ? 16.118 -4.371 7.754 1.00 97.56 185 ARG A O 1
ATOM 1430 N N . LEU A 1 186 ? 16.293 -5.520 5.839 1.00 98.00 186 LEU A N 1
ATOM 1431 C CA . LEU A 1 186 ? 15.027 -6.247 5.997 1.00 98.00 186 LEU A CA 1
ATOM 1432 C C . LEU A 1 186 ? 15.142 -7.362 7.036 1.00 98.00 186 LEU A C 1
ATOM 1434 O O . LEU A 1 186 ? 14.203 -7.565 7.802 1.00 98.00 186 LEU A O 1
ATOM 1438 N N . LEU A 1 187 ? 16.272 -8.067 7.075 1.00 96.25 187 LEU A N 1
ATOM 1439 C CA . LEU A 1 187 ? 16.530 -9.078 8.097 1.00 96.25 187 LEU A CA 1
ATOM 1440 C C . LEU A 1 187 ? 16.576 -8.438 9.490 1.00 96.25 187 LEU A C 1
ATOM 1442 O O . LEU A 1 187 ? 15.883 -8.921 10.382 1.00 96.25 187 LEU A O 1
ATOM 1446 N N . ASP A 1 188 ? 17.266 -7.305 9.638 1.00 93.62 188 ASP A N 1
ATOM 1447 C CA . ASP A 1 188 ? 17.335 -6.546 10.895 1.00 93.62 188 ASP A CA 1
ATOM 1448 C C . ASP A 1 188 ? 15.963 -5.995 11.326 1.00 93.62 188 ASP A C 1
ATOM 1450 O O . ASP A 1 188 ? 15.616 -5.980 12.506 1.00 93.62 188 ASP A O 1
ATOM 1454 N N . ALA A 1 189 ? 15.135 -5.563 10.369 1.00 95.44 189 ALA A N 1
ATOM 1455 C CA . ALA A 1 189 ? 13.802 -5.025 10.647 1.00 95.44 189 ALA A CA 1
ATOM 1456 C C . ALA A 1 189 ? 12.767 -6.095 11.039 1.00 95.44 189 ALA A C 1
ATOM 1458 O O . ALA A 1 189 ? 11.645 -5.750 11.429 1.00 95.44 189 ALA A O 1
ATOM 1459 N N . ARG A 1 190 ? 13.105 -7.387 10.935 1.00 95.75 190 ARG A N 1
ATOM 1460 C CA . ARG A 1 190 ? 12.189 -8.480 11.272 1.00 95.75 190 ARG A CA 1
ATOM 1461 C C . ARG A 1 190 ? 11.769 -8.431 12.737 1.00 95.75 190 ARG A C 1
ATOM 1463 O O . ARG A 1 190 ? 10.573 -8.505 13.014 1.00 95.75 190 ARG A O 1
ATOM 1470 N N . ASP A 1 191 ? 12.719 -8.245 13.645 1.00 91.56 191 ASP A N 1
ATOM 1471 C CA . ASP A 1 191 ? 12.443 -8.194 15.082 1.00 91.56 191 ASP A CA 1
ATOM 1472 C C . ASP A 1 191 ? 11.561 -6.986 15.430 1.00 91.56 191 ASP A C 1
ATOM 1474 O O . ASP A 1 191 ? 10.638 -7.089 16.238 1.00 91.56 191 ASP A O 1
ATOM 1478 N N . GLU A 1 192 ? 11.761 -5.849 14.753 1.00 91.81 192 GLU A N 1
ATOM 1479 C CA . GLU A 1 192 ? 10.895 -4.676 14.909 1.00 91.81 192 GLU A CA 1
ATOM 1480 C C . GLU A 1 192 ? 9.461 -4.941 14.430 1.00 91.81 192 GLU A C 1
ATOM 1482 O O . GLU A 1 192 ? 8.501 -4.501 15.072 1.00 91.81 192 GLU A O 1
ATOM 1487 N N . ALA A 1 193 ? 9.304 -5.659 13.314 1.00 97.38 193 ALA A N 1
ATOM 1488 C CA . ALA A 1 193 ? 8.005 -6.041 12.772 1.00 97.38 193 ALA A CA 1
ATOM 1489 C C . ALA A 1 193 ? 7.283 -7.067 13.666 1.00 97.38 193 ALA A C 1
ATOM 1491 O O . ALA A 1 193 ? 6.081 -6.931 13.906 1.00 97.38 193 ALA A O 1
ATOM 1492 N N . GLU A 1 194 ? 8.002 -8.051 14.213 1.00 96.12 194 GLU A N 1
ATOM 1493 C CA . GLU A 1 194 ? 7.462 -9.014 15.183 1.00 96.12 194 GLU A CA 1
ATOM 1494 C C . GLU A 1 194 ? 7.056 -8.312 16.490 1.00 96.12 194 GLU A C 1
ATOM 1496 O O . GLU A 1 194 ? 5.941 -8.508 16.983 1.00 96.12 194 GLU A O 1
ATOM 1501 N N . ALA A 1 195 ? 7.892 -7.403 17.004 1.00 93.31 195 ALA A N 1
ATOM 1502 C CA . ALA A 1 195 ? 7.577 -6.593 18.179 1.00 93.31 195 ALA A CA 1
ATOM 1503 C C . ALA A 1 195 ? 6.388 -5.647 17.944 1.00 93.31 195 ALA A C 1
ATOM 1505 O O . ALA A 1 195 ? 5.621 -5.365 18.867 1.00 93.31 195 ALA A O 1
ATOM 1506 N N . LEU A 1 196 ? 6.218 -5.125 16.723 1.00 95.88 196 LEU A N 1
ATOM 1507 C CA . LEU A 1 196 ? 5.043 -4.335 16.351 1.00 95.88 196 LEU A CA 1
ATOM 1508 C C . LEU A 1 196 ? 3.775 -5.186 16.377 1.00 95.88 196 LEU A C 1
ATOM 1510 O O . LEU A 1 196 ? 2.782 -4.768 16.965 1.00 95.88 196 LEU A O 1
ATOM 1514 N N . LEU A 1 197 ? 3.812 -6.379 15.783 1.00 97.00 197 LEU A N 1
ATOM 1515 C CA . LEU A 1 197 ? 2.689 -7.313 15.797 1.00 97.00 197 LEU A CA 1
ATOM 1516 C C . LEU A 1 197 ? 2.296 -7.702 17.230 1.00 97.00 197 LEU A C 1
ATOM 1518 O O . LEU A 1 197 ? 1.117 -7.618 17.580 1.00 97.00 197 LEU A O 1
ATOM 1522 N N . ALA A 1 198 ? 3.271 -8.057 18.068 1.00 93.81 198 ALA A N 1
ATOM 1523 C CA . ALA A 1 198 ? 3.037 -8.374 19.474 1.00 93.81 198 ALA A CA 1
ATOM 1524 C C . ALA A 1 198 ? 2.422 -7.195 20.241 1.00 93.81 198 ALA A C 1
ATOM 1526 O O . ALA A 1 198 ? 1.518 -7.388 21.044 1.00 93.81 198 ALA A O 1
ATOM 1527 N N . TRP A 1 199 ? 2.853 -5.965 19.967 1.00 92.12 199 TRP A N 1
ATOM 1528 C CA . TRP A 1 199 ? 2.310 -4.788 20.640 1.00 92.12 199 TRP A CA 1
ATOM 1529 C C . TRP A 1 199 ? 0.917 -4.385 20.133 1.00 92.12 199 TRP A C 1
ATOM 1531 O O . TRP A 1 199 ? 0.032 -4.075 20.929 1.00 92.12 199 TRP A O 1
ATOM 1541 N N . CYS A 1 200 ? 0.659 -4.459 18.823 1.00 93.94 200 CYS A N 1
ATOM 1542 C CA . CYS A 1 200 ? -0.687 -4.253 18.281 1.00 93.94 200 CYS A CA 1
ATOM 1543 C C . CYS A 1 200 ? -1.699 -5.254 18.858 1.00 93.94 200 CYS A C 1
ATOM 1545 O O . CYS A 1 200 ? -2.875 -4.922 18.996 1.00 93.94 200 CYS A O 1
A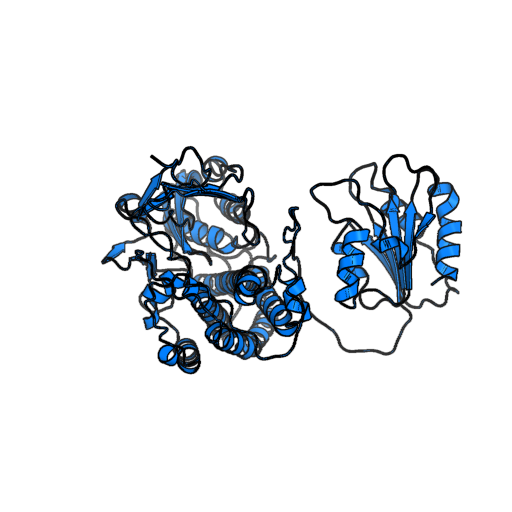TOM 1547 N N . ALA A 1 201 ? -1.246 -6.456 19.222 1.00 92.25 201 ALA A N 1
ATOM 1548 C CA . ALA A 1 201 ? -2.063 -7.464 19.882 1.00 92.25 201 ALA A CA 1
ATOM 1549 C C . ALA A 1 201 ? -2.462 -7.113 21.328 1.00 92.25 201 ALA A C 1
ATOM 1551 O O . ALA A 1 201 ? -3.437 -7.670 21.828 1.00 92.25 201 ALA A O 1
ATOM 1552 N N . THR A 1 202 ? -1.751 -6.193 21.990 1.00 91.69 202 THR A N 1
ATOM 1553 C CA . THR A 1 202 ? -2.048 -5.755 23.367 1.00 91.69 202 THR A CA 1
ATOM 1554 C C . THR A 1 202 ? -2.884 -4.479 23.437 1.00 91.69 202 THR A C 1
ATOM 1556 O O . THR A 1 202 ? -3.158 -3.991 24.531 1.00 91.69 202 THR A O 1
ATOM 1559 N N . LEU A 1 203 ? -3.250 -3.889 22.294 1.00 91.88 203 LEU A N 1
ATOM 1560 C CA . LEU A 1 203 ? -4.027 -2.650 22.269 1.00 91.88 203 LEU A CA 1
ATOM 1561 C C . LEU A 1 203 ? -5.427 -2.858 22.872 1.00 91.88 203 LEU A C 1
ATOM 1563 O O . LEU A 1 203 ? -6.008 -3.934 22.712 1.00 91.88 203 LEU A O 1
ATOM 1567 N N . PRO A 1 204 ? -6.013 -1.824 23.505 1.00 88.62 204 PRO A N 1
ATOM 1568 C CA . PRO A 1 204 ? -7.387 -1.867 23.994 1.00 88.62 204 PRO A CA 1
ATOM 1569 C C . PRO A 1 204 ? -8.369 -1.754 22.817 1.00 88.62 204 PRO A C 1
ATOM 1571 O O . PRO A 1 204 ? -8.947 -0.699 22.559 1.00 88.62 204 PRO A O 1
ATOM 1574 N N . LEU A 1 205 ? -8.520 -2.836 22.050 1.00 88.19 205 LEU A N 1
ATOM 1575 C CA . LEU A 1 205 ? -9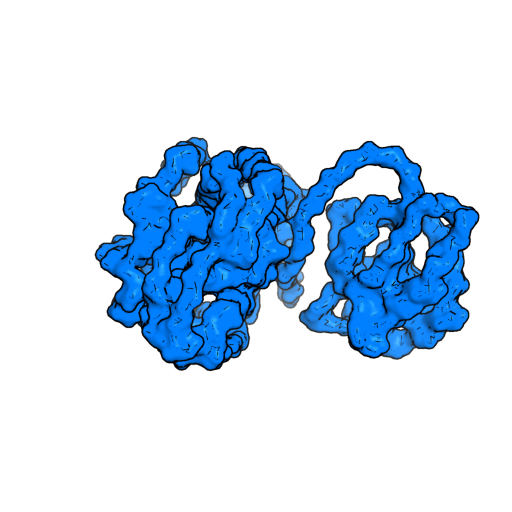.390 -2.871 20.878 1.00 88.19 205 LEU A CA 1
ATOM 1576 C C . LEU A 1 205 ? -10.867 -2.856 21.315 1.00 88.19 205 LEU A C 1
ATOM 1578 O O . LEU A 1 205 ? -11.275 -3.707 22.105 1.00 88.19 205 LEU A O 1
ATOM 1582 N N . PRO A 1 206 ? -11.695 -1.924 20.806 1.00 87.50 206 PRO A N 1
ATOM 1583 C CA . PRO A 1 206 ? -13.128 -1.945 21.065 1.00 87.50 206 PRO A CA 1
ATOM 1584 C C . PRO A 1 206 ? -13.778 -3.225 20.540 1.00 87.50 206 PRO A C 1
ATOM 1586 O O . PRO A 1 206 ? -13.592 -3.597 19.381 1.00 87.50 206 PRO A O 1
ATOM 1589 N N . GLU A 1 207 ? -14.612 -3.857 21.363 1.00 86.69 207 GLU A N 1
ATOM 1590 C CA . GLU A 1 207 ? -15.374 -5.046 20.977 1.00 86.69 207 GLU A CA 1
ATOM 1591 C C . GLU A 1 207 ? -16.667 -4.659 20.254 1.00 86.69 207 GLU A C 1
ATOM 1593 O O . GLU A 1 207 ? -17.742 -4.539 20.845 1.00 86.69 207 GLU A O 1
ATOM 1598 N N . ILE A 1 208 ? -16.558 -4.440 18.941 1.00 84.31 208 ILE A N 1
ATOM 1599 C CA . ILE A 1 208 ? -17.690 -4.107 18.074 1.00 84.31 208 ILE A CA 1
ATOM 1600 C C . ILE A 1 208 ? -17.748 -5.114 16.933 1.00 84.31 208 ILE A C 1
ATOM 1602 O O . ILE A 1 208 ? -16.881 -5.142 16.069 1.00 84.31 208 ILE A O 1
ATOM 1606 N N . ARG A 1 209 ? -18.806 -5.928 16.891 1.00 84.50 209 ARG A N 1
ATOM 1607 C CA . ARG A 1 209 ? -19.033 -6.878 15.793 1.00 84.50 209 ARG A CA 1
ATOM 1608 C C . ARG A 1 209 ? -19.922 -6.267 14.714 1.00 84.50 209 ARG A C 1
ATOM 1610 O O . ARG A 1 209 ? -20.951 -5.644 15.007 1.00 84.50 209 ARG A O 1
ATOM 1617 N N . GLN A 1 210 ? -19.541 -6.496 13.464 1.00 83.12 210 GLN A N 1
ATOM 1618 C CA . GLN A 1 210 ? -20.275 -6.091 12.275 1.00 83.12 210 GLN A CA 1
ATOM 1619 C C . GLN A 1 210 ? -20.265 -7.224 11.246 1.00 83.12 210 GLN A C 1
ATOM 1621 O O . GLN A 1 210 ? -19.234 -7.838 10.992 1.00 83.12 210 GLN A O 1
ATOM 1626 N N . ALA A 1 211 ? -21.418 -7.498 10.640 1.00 82.12 211 ALA A N 1
ATOM 1627 C CA . ALA A 1 211 ? -21.486 -8.405 9.504 1.00 82.12 211 ALA A CA 1
ATOM 1628 C C . ALA A 1 211 ? -21.021 -7.669 8.240 1.00 82.12 211 ALA A C 1
ATOM 1630 O O . ALA A 1 211 ? -21.605 -6.655 7.858 1.00 82.12 211 ALA A O 1
ATOM 1631 N N . PHE A 1 212 ? -19.981 -8.185 7.592 1.00 84.25 212 PHE A N 1
ATOM 1632 C CA . PHE A 1 212 ? -19.520 -7.731 6.284 1.00 84.25 212 PHE A CA 1
ATOM 1633 C C . PHE A 1 212 ? -19.056 -8.933 5.460 1.00 84.25 212 PHE A C 1
ATOM 1635 O O . PHE A 1 212 ? -18.489 -9.885 5.999 1.00 84.25 212 PHE A O 1
ATOM 1642 N N . VAL A 1 213 ? -19.291 -8.889 4.148 1.00 92.69 213 VAL A N 1
ATOM 1643 C CA . VAL A 1 213 ? -18.679 -9.837 3.210 1.00 92.69 213 VAL A CA 1
ATOM 1644 C C . VAL A 1 213 ? -17.241 -9.387 2.994 1.00 92.69 213 VAL A C 1
ATOM 1646 O O . VAL A 1 213 ? -17.027 -8.258 2.574 1.00 92.69 213 VAL A O 1
ATOM 1649 N N . SER A 1 214 ? -16.257 -10.224 3.311 1.00 95.88 214 SER A N 1
ATOM 1650 C CA . SER A 1 214 ? -14.858 -9.929 2.979 1.00 95.88 214 SER A CA 1
ATOM 1651 C C . SER A 1 214 ? -14.621 -10.235 1.504 1.00 95.88 214 SER A C 1
ATOM 1653 O O . SER A 1 214 ? -15.068 -11.280 1.040 1.00 95.88 214 SER A O 1
ATOM 1655 N N . VAL A 1 215 ? -13.927 -9.352 0.791 1.00 97.06 215 VAL A N 1
ATOM 1656 C CA . VAL A 1 215 ? -13.479 -9.535 -0.595 1.00 97.06 215 VAL A CA 1
ATOM 1657 C C . VAL A 1 215 ? -11.977 -9.287 -0.650 1.00 97.06 215 VAL A C 1
ATOM 1659 O O . VAL A 1 215 ? -11.488 -8.297 -0.100 1.00 97.06 215 VAL A O 1
ATOM 1662 N N . ALA A 1 216 ? -11.255 -10.195 -1.295 1.00 97.81 216 ALA A N 1
ATOM 1663 C CA . ALA A 1 216 ? -9.823 -10.087 -1.530 1.00 97.81 216 ALA A CA 1
ATOM 1664 C C . ALA A 1 216 ? -9.408 -10.967 -2.712 1.00 97.81 216 ALA A C 1
ATOM 1666 O O . ALA A 1 216 ? -10.155 -11.844 -3.140 1.00 97.81 216 ALA A O 1
ATOM 1667 N N . LEU A 1 217 ? -8.188 -10.795 -3.200 1.00 98.38 217 LEU A N 1
ATOM 1668 C CA . LEU A 1 217 ? -7.519 -11.810 -3.995 1.00 98.38 217 LEU A CA 1
ATOM 1669 C C . LEU A 1 217 ? -7.229 -13.059 -3.152 1.00 98.38 217 LEU A C 1
ATOM 1671 O O . LEU A 1 217 ? -7.123 -13.004 -1.923 1.00 98.38 217 LEU A O 1
ATOM 1675 N N . ARG A 1 218 ? -7.060 -14.189 -3.836 1.00 98.12 218 ARG A N 1
ATOM 1676 C CA . ARG A 1 218 ? -6.534 -15.441 -3.291 1.00 98.12 218 ARG A CA 1
ATOM 1677 C C . ARG A 1 218 ? -5.643 -16.110 -4.328 1.00 98.12 218 ARG A C 1
ATOM 1679 O O . ARG A 1 218 ? -6.067 -16.342 -5.458 1.00 98.12 218 ARG A O 1
ATOM 1686 N N . HIS A 1 219 ? -4.416 -16.433 -3.931 1.00 97.25 219 HIS A N 1
ATOM 1687 C CA . HIS A 1 219 ? -3.487 -17.202 -4.754 1.00 97.25 219 HIS A CA 1
ATOM 1688 C C . HIS A 1 219 ? -3.473 -18.677 -4.305 1.00 97.25 219 HIS A C 1
ATOM 1690 O O . HIS A 1 219 ? -3.685 -18.964 -3.116 1.00 97.25 219 HIS A O 1
ATOM 1696 N N . PRO A 1 220 ? -3.222 -19.638 -5.216 1.00 95.69 220 PRO A N 1
ATOM 1697 C CA . PRO A 1 220 ? -3.139 -21.052 -4.858 1.00 95.69 220 PRO A CA 1
ATOM 1698 C C . PRO A 1 220 ? -2.084 -21.367 -3.792 1.00 95.69 220 PRO A C 1
ATOM 1700 O O . PRO A 1 220 ? -2.330 -22.224 -2.949 1.00 95.69 220 PRO A O 1
ATOM 1703 N N . GLU A 1 221 ? -0.955 -20.656 -3.791 1.00 93.69 221 GLU A N 1
ATOM 1704 C CA . GLU A 1 221 ? 0.221 -21.030 -2.985 1.00 93.69 221 GLU A CA 1
ATOM 1705 C C . GLU A 1 221 ? 0.734 -19.943 -2.035 1.00 93.69 221 GLU A C 1
ATOM 1707 O O . GLU A 1 221 ? 1.384 -20.260 -1.043 1.00 93.69 221 GLU A O 1
ATOM 1712 N N . GLU A 1 222 ? 0.446 -18.668 -2.295 1.00 94.06 222 GLU A N 1
ATOM 1713 C CA . GLU A 1 222 ? 1.097 -17.553 -1.596 1.00 94.06 222 GLU A CA 1
ATOM 1714 C C . GLU A 1 222 ? 0.069 -16.591 -0.996 1.00 94.06 222 GLU A C 1
ATOM 1716 O O . GLU A 1 222 ? -1.093 -16.564 -1.410 1.00 94.06 222 GLU A O 1
ATOM 1721 N N . TYR A 1 223 ? 0.479 -15.793 -0.007 1.00 97.69 223 TYR A N 1
ATOM 1722 C CA . TYR A 1 223 ? -0.385 -14.729 0.496 1.00 97.69 223 TYR A CA 1
ATOM 1723 C C . TYR A 1 223 ? -0.591 -13.680 -0.611 1.00 97.69 223 TYR A C 1
ATOM 1725 O O . TYR A 1 223 ? 0.392 -13.235 -1.226 1.00 97.69 223 TYR A O 1
ATOM 1733 N N . PRO A 1 224 ? -1.845 -13.302 -0.903 1.00 95.06 224 PRO A N 1
ATOM 1734 C CA . PRO A 1 224 ? -2.162 -12.532 -2.093 1.00 95.06 224 PRO A CA 1
ATOM 1735 C C . PRO A 1 224 ? -1.723 -11.076 -1.936 1.00 95.06 224 PRO A C 1
ATOM 1737 O O . PRO A 1 224 ? -2.107 -10.384 -0.995 1.00 95.06 224 PRO A O 1
ATOM 1740 N N . LEU A 1 225 ? -0.913 -10.633 -2.894 1.00 92.44 225 LEU A N 1
ATOM 1741 C CA . LEU A 1 225 ? -0.329 -9.292 -2.970 1.00 92.44 225 LEU A CA 1
ATOM 1742 C C . LEU A 1 225 ? -0.451 -8.772 -4.404 1.00 92.44 225 LEU A C 1
ATOM 1744 O O . LEU A 1 225 ? -1.114 -7.774 -4.677 1.00 92.44 225 LEU A O 1
ATOM 1748 N N . TYR A 1 226 ? 0.176 -9.508 -5.323 1.00 93.69 226 TYR A N 1
ATOM 1749 C CA . TYR A 1 226 ? 0.278 -9.150 -6.731 1.00 93.69 226 TYR A CA 1
ATOM 1750 C C . TYR A 1 226 ? -0.675 -9.952 -7.622 1.00 93.69 226 TYR A C 1
ATOM 1752 O O . TYR A 1 226 ? -1.195 -9.395 -8.573 1.00 93.69 226 TYR A O 1
ATOM 1760 N N . ALA A 1 227 ? -0.931 -11.229 -7.334 1.00 92.81 227 ALA A N 1
ATOM 1761 C CA . ALA A 1 227 ? -1.711 -12.105 -8.209 1.00 92.81 227 ALA A CA 1
ATOM 1762 C C . ALA A 1 227 ? -2.717 -12.963 -7.431 1.00 92.81 227 ALA A C 1
ATOM 1764 O O . ALA A 1 227 ? -2.566 -13.188 -6.227 1.00 92.81 227 ALA A O 1
ATOM 1765 N N . GLY A 1 228 ? -3.729 -13.460 -8.142 1.00 95.38 228 GLY A N 1
ATOM 1766 C CA . GLY A 1 228 ? -4.750 -14.367 -7.624 1.00 95.38 228 GLY A CA 1
ATOM 1767 C C . GLY A 1 228 ? -6.114 -14.147 -8.275 1.00 95.38 228 GLY A C 1
ATOM 1768 O O . GLY A 1 228 ? -6.317 -13.175 -9.001 1.00 95.38 228 GLY A O 1
ATOM 1769 N N . SER A 1 229 ? -7.055 -15.041 -7.979 1.00 97.44 229 SER A N 1
ATOM 1770 C CA . SER A 1 229 ? -8.475 -14.864 -8.303 1.00 97.44 229 SER A CA 1
ATOM 1771 C C . SER A 1 229 ? -9.145 -13.975 -7.258 1.00 97.44 229 SER A C 1
ATOM 1773 O O . SER A 1 229 ? -8.779 -14.028 -6.081 1.00 97.44 229 SER A O 1
ATOM 1775 N N . ILE A 1 230 ? -10.162 -13.213 -7.644 1.00 98.44 230 ILE A N 1
ATOM 1776 C CA . ILE A 1 230 ? -10.982 -12.416 -6.729 1.00 98.44 230 ILE A CA 1
ATOM 1777 C C . ILE A 1 230 ? -11.959 -13.356 -6.024 1.00 98.44 230 ILE A C 1
ATOM 1779 O O . ILE A 1 230 ? -12.776 -14.009 -6.671 1.00 98.44 230 ILE A O 1
ATOM 1783 N N . VAL A 1 231 ? -11.887 -13.420 -4.695 1.00 98.50 231 VAL A N 1
ATOM 1784 C CA . VAL A 1 231 ? -12.747 -14.270 -3.869 1.00 98.50 231 VAL A CA 1
ATOM 1785 C C . VAL A 1 231 ? -13.498 -13.472 -2.812 1.00 98.50 231 VAL A C 1
ATOM 1787 O O . VAL A 1 231 ? -13.087 -12.377 -2.416 1.00 98.50 231 VAL A O 1
ATOM 1790 N N . SER A 1 232 ? -14.589 -14.043 -2.311 1.00 97.94 232 SER A N 1
ATOM 1791 C CA . SER A 1 232 ? -15.343 -13.477 -1.196 1.00 97.94 232 SER A CA 1
ATOM 1792 C C . SER A 1 232 ? -15.651 -14.502 -0.106 1.00 97.94 232 SER A C 1
ATOM 1794 O O . SER A 1 232 ? -15.658 -15.714 -0.324 1.00 97.94 232 SER A O 1
ATOM 1796 N N . SER A 1 233 ? -15.982 -14.010 1.089 1.00 96.62 233 SER A N 1
ATOM 1797 C CA . SER A 1 233 ? -16.392 -14.866 2.209 1.00 96.62 233 SER A CA 1
ATOM 1798 C C . SER A 1 233 ? -17.785 -15.480 2.035 1.00 96.62 233 SER A C 1
ATOM 1800 O O . SER A 1 233 ? -18.182 -16.303 2.853 1.00 96.62 233 SER A O 1
ATOM 1802 N N . ASP A 1 234 ? -18.547 -15.055 1.022 1.00 94.38 234 ASP A N 1
ATOM 1803 C CA . ASP A 1 234 ? -19.864 -15.603 0.673 1.00 94.38 234 ASP A CA 1
ATOM 1804 C C . ASP A 1 234 ? -19.840 -16.528 -0.558 1.00 94.38 234 ASP A C 1
ATOM 1806 O O . ASP A 1 234 ? -20.899 -16.951 -1.015 1.00 94.38 234 ASP A O 1
ATOM 1810 N N . GLY A 1 235 ? -18.646 -16.901 -1.040 1.00 95.88 235 GLY A N 1
ATOM 1811 C CA . GLY A 1 235 ? -18.453 -17.976 -2.018 1.00 95.88 235 GLY A CA 1
ATOM 1812 C C . GLY A 1 235 ? -18.168 -17.532 -3.454 1.00 95.88 235 GLY A C 1
ATOM 1813 O O . GLY A 1 235 ? -18.109 -18.388 -4.333 1.00 95.88 235 GLY A O 1
ATOM 1814 N N . LEU A 1 236 ? -17.969 -16.236 -3.713 1.00 97.62 236 LEU A N 1
ATOM 1815 C CA . LEU A 1 236 ? -17.483 -15.760 -5.009 1.00 97.62 236 LEU A CA 1
ATOM 1816 C C . LEU A 1 236 ? -16.050 -16.257 -5.239 1.00 97.62 236 LEU A C 1
ATOM 1818 O O . LEU A 1 236 ? -15.218 -16.184 -4.333 1.00 97.62 236 LEU A O 1
ATOM 1822 N N . ALA A 1 237 ? -15.765 -16.699 -6.460 1.00 97.88 237 ALA A N 1
ATOM 1823 C CA . ALA A 1 237 ? -14.420 -16.939 -6.969 1.00 97.88 237 ALA A CA 1
ATOM 1824 C C . ALA A 1 237 ? -14.421 -16.664 -8.477 1.00 97.88 237 ALA A C 1
ATOM 1826 O O . ALA A 1 237 ? -15.053 -17.403 -9.230 1.00 97.88 237 ALA A O 1
ATOM 1827 N N . ILE A 1 238 ? -13.776 -15.576 -8.895 1.00 98.31 238 ILE A N 1
ATOM 1828 C CA . ILE A 1 238 ? -13.774 -15.101 -10.284 1.00 98.31 238 ILE A CA 1
ATOM 1829 C C . ILE A 1 238 ? -12.402 -14.563 -10.685 1.00 98.31 238 ILE A C 1
ATOM 1831 O O . ILE A 1 238 ? -11.607 -14.157 -9.832 1.00 98.31 238 ILE A O 1
ATOM 1835 N N . ASP A 1 239 ? -12.147 -14.499 -11.986 1.00 97.50 239 ASP A N 1
ATOM 1836 C CA . ASP A 1 239 ? -10.979 -13.805 -12.518 1.00 97.50 239 ASP A CA 1
ATOM 1837 C C . ASP A 1 239 ? -11.240 -12.298 -12.653 1.00 97.50 239 ASP A C 1
ATOM 1839 O O . ASP A 1 239 ? -12.374 -11.817 -12.593 1.00 97.50 239 ASP A O 1
ATOM 1843 N N . ALA A 1 240 ? -10.173 -11.522 -12.865 1.00 97.00 240 ALA A N 1
ATOM 1844 C CA . ALA A 1 240 ? -10.281 -10.073 -13.030 1.00 97.00 240 ALA A CA 1
ATOM 1845 C C . ALA A 1 240 ? -11.196 -9.675 -14.205 1.00 97.00 240 ALA A C 1
ATOM 1847 O O . ALA A 1 240 ? -11.869 -8.652 -14.127 1.00 97.00 240 ALA A O 1
ATOM 1848 N N . ALA A 1 241 ? -11.263 -10.471 -15.275 1.00 97.81 241 ALA A N 1
ATOM 1849 C CA . ALA A 1 241 ? -12.109 -10.174 -16.433 1.00 97.81 241 ALA A CA 1
ATOM 1850 C C . ALA A 1 241 ? -13.614 -10.148 -16.097 1.00 97.81 241 ALA A C 1
ATOM 1852 O O . ALA A 1 241 ? -14.368 -9.405 -16.723 1.00 97.81 241 ALA A O 1
ATOM 1853 N N . ASP A 1 242 ? -14.036 -10.890 -15.071 1.00 98.00 242 ASP A N 1
ATOM 1854 C CA . ASP A 1 242 ? -15.446 -11.043 -14.705 1.00 98.00 242 ASP A CA 1
ATOM 1855 C C . ASP A 1 242 ? -15.914 -10.016 -13.660 1.00 98.00 242 ASP A C 1
ATOM 1857 O O . ASP A 1 242 ? -17.087 -9.995 -13.289 1.00 98.00 242 ASP A O 1
ATOM 1861 N N . PHE A 1 243 ? -15.033 -9.129 -13.177 1.00 97.06 243 PHE A N 1
ATOM 1862 C CA . PHE A 1 243 ? -15.333 -8.198 -12.080 1.00 97.06 243 PHE A CA 1
ATOM 1863 C C . PHE A 1 243 ? -16.629 -7.397 -12.300 1.00 97.06 243 PHE A C 1
ATOM 1865 O O . PHE A 1 243 ? -17.501 -7.354 -11.432 1.00 97.06 243 PHE A O 1
ATOM 1872 N N . GLU A 1 244 ? -16.807 -6.796 -13.476 1.00 95.19 244 GLU A N 1
ATOM 1873 C CA . GLU A 1 244 ? -17.971 -5.944 -13.766 1.00 95.19 244 GLU A CA 1
ATOM 1874 C C . GLU A 1 244 ? -19.302 -6.716 -13.845 1.00 95.19 244 GLU A C 1
ATOM 1876 O O . GLU A 1 244 ? -20.363 -6.098 -13.777 1.00 95.19 244 GLU A O 1
ATOM 1881 N N . ALA A 1 245 ? -19.280 -8.052 -13.940 1.00 97.00 245 ALA A N 1
ATOM 1882 C CA . ALA A 1 245 ? -20.491 -8.873 -13.872 1.00 97.00 245 ALA A CA 1
ATOM 1883 C C . ALA A 1 245 ? -21.005 -9.058 -12.429 1.00 97.00 245 ALA A C 1
ATOM 1885 O O . ALA A 1 245 ? -22.185 -9.351 -12.219 1.00 97.00 245 ALA A O 1
ATOM 1886 N N . HIS A 1 246 ? -20.140 -8.869 -11.427 1.00 96.94 246 HIS A N 1
ATOM 1887 C CA . HIS A 1 246 ? -20.444 -9.134 -10.016 1.00 96.94 246 HIS A CA 1
ATOM 1888 C C . HIS A 1 246 ? -20.468 -7.867 -9.152 1.00 96.94 246 HIS A C 1
ATOM 1890 O O . HIS A 1 246 ? -21.253 -7.769 -8.198 1.00 96.94 246 HIS A O 1
ATOM 1896 N N . PHE A 1 247 ? -19.638 -6.885 -9.500 1.00 94.31 247 PHE A N 1
ATOM 1897 C CA . PHE A 1 247 ? -19.467 -5.643 -8.761 1.00 94.31 247 PHE A CA 1
ATOM 1898 C C . PHE A 1 247 ? -20.154 -4.474 -9.470 1.00 94.31 247 PHE A C 1
ATOM 1900 O O . PHE A 1 247 ? -20.133 -4.350 -10.690 1.00 94.31 247 PHE A O 1
ATOM 1907 N N . SER A 1 248 ? -20.758 -3.582 -8.687 1.00 90.19 248 SER A N 1
ATOM 1908 C CA . SER A 1 248 ? -21.432 -2.381 -9.193 1.00 90.19 248 SER A CA 1
ATOM 1909 C C . SER A 1 248 ? -21.097 -1.167 -8.340 1.00 90.19 248 SER A C 1
ATOM 1911 O O . SER A 1 248 ? -20.935 -1.284 -7.130 1.00 90.19 248 SER A O 1
ATOM 1913 N N . GLU A 1 249 ? -21.041 0.008 -8.954 1.00 84.88 249 GLU A N 1
ATOM 1914 C CA . GLU A 1 249 ? -20.826 1.281 -8.268 1.00 84.88 249 GLU A CA 1
ATOM 1915 C C . GLU A 1 249 ? -22.053 2.177 -8.415 1.00 84.88 249 GLU A C 1
ATOM 1917 O O . GLU A 1 249 ? -22.717 2.185 -9.453 1.00 84.88 249 GLU A O 1
ATOM 1922 N N . ARG A 1 250 ? -22.373 2.932 -7.362 1.00 83.94 250 ARG A N 1
ATOM 1923 C CA . ARG A 1 250 ? -23.499 3.870 -7.348 1.00 83.94 250 ARG A CA 1
ATOM 1924 C C . ARG A 1 250 ? -23.032 5.244 -6.896 1.00 83.94 250 ARG A C 1
ATOM 1926 O O . ARG A 1 250 ? -22.422 5.369 -5.836 1.00 83.94 250 ARG A O 1
ATOM 1933 N N . GLN A 1 251 ? -23.362 6.266 -7.677 1.00 84.94 251 GLN A N 1
ATOM 1934 C CA . GLN A 1 251 ? -23.157 7.661 -7.299 1.00 84.94 251 GLN A CA 1
ATOM 1935 C C . GLN A 1 251 ? -24.131 8.046 -6.185 1.00 84.94 251 GLN A C 1
ATOM 1937 O O . GLN A 1 251 ? -25.332 7.799 -6.303 1.00 84.94 251 GLN A O 1
ATOM 1942 N N . GLN A 1 252 ? -23.625 8.689 -5.132 1.00 81.94 252 GLN A N 1
ATOM 1943 C CA . GLN A 1 252 ? -24.469 9.330 -4.127 1.00 81.94 252 GLN A CA 1
ATOM 1944 C C . GLN A 1 252 ? -24.541 10.841 -4.373 1.00 81.94 252 GLN A C 1
ATOM 1946 O O . GLN A 1 252 ? -23.521 11.441 -4.711 1.00 81.94 252 GLN A O 1
ATOM 1951 N N . PRO A 1 253 ? -25.697 11.499 -4.169 1.00 86.38 253 PRO A N 1
ATOM 1952 C CA . PRO A 1 253 ? -25.810 12.951 -4.345 1.00 86.38 253 PRO A CA 1
ATOM 1953 C C . PRO A 1 253 ? -24.919 13.764 -3.399 1.00 86.38 253 PRO A C 1
ATOM 1955 O O . PRO A 1 253 ? -24.618 14.919 -3.675 1.00 86.38 253 PRO A O 1
ATOM 1958 N N . TYR A 1 254 ? -24.532 13.174 -2.265 1.00 81.25 254 TYR A N 1
ATOM 1959 C CA . TYR A 1 254 ? -23.801 13.844 -1.195 1.00 81.25 254 TYR A CA 1
ATOM 1960 C C . TYR A 1 254 ? -22.311 13.499 -1.146 1.00 81.25 254 TYR A C 1
ATOM 1962 O O . TYR A 1 254 ? -21.660 13.956 -0.218 1.00 81.25 254 TYR A O 1
ATOM 1970 N N . SER A 1 255 ? -21.770 12.696 -2.068 1.00 81.44 255 SER A N 1
ATOM 1971 C CA . SER A 1 255 ? -20.375 12.231 -2.019 1.00 81.44 255 SER A CA 1
ATOM 1972 C C . SER A 1 255 ? -19.764 12.194 -3.416 1.00 81.44 255 SER A C 1
ATOM 1974 O O . SER A 1 255 ? -20.421 11.755 -4.353 1.00 81.44 255 SER A O 1
ATOM 1976 N N . THR A 1 256 ? -18.515 12.626 -3.577 1.00 82.56 256 THR A N 1
ATOM 1977 C CA . THR A 1 256 ? -17.756 12.471 -4.829 1.00 82.56 256 THR A CA 1
ATOM 1978 C C . THR A 1 256 ? -17.216 11.051 -5.002 1.00 82.56 256 THR A C 1
ATOM 1980 O O . THR A 1 256 ? -16.927 10.647 -6.126 1.00 82.56 256 THR A O 1
ATOM 1983 N N . ALA A 1 257 ? -17.130 10.269 -3.920 1.00 81.38 257 ALA A N 1
ATOM 1984 C CA . ALA A 1 257 ? -16.794 8.852 -3.983 1.00 81.38 257 ALA A CA 1
ATOM 1985 C C . ALA A 1 257 ? -18.018 8.002 -4.351 1.00 81.38 257 ALA A C 1
ATOM 1987 O O . ALA A 1 257 ? -19.126 8.202 -3.844 1.00 81.38 257 ALA A O 1
ATOM 1988 N N . LEU A 1 258 ? -17.795 7.008 -5.209 1.00 82.62 258 LEU A N 1
ATOM 1989 C CA . LEU A 1 258 ? -18.804 6.021 -5.574 1.00 82.62 258 LEU A CA 1
ATOM 1990 C C . LEU A 1 258 ? -18.963 4.967 -4.473 1.00 82.62 258 LEU A C 1
ATOM 1992 O O . LEU A 1 258 ? -18.011 4.599 -3.789 1.00 82.62 258 LEU A O 1
ATOM 1996 N N . HIS A 1 259 ? -20.178 4.440 -4.323 1.00 81.88 259 HIS A N 1
ATOM 1997 C CA . HIS A 1 259 ? -20.463 3.346 -3.397 1.00 81.88 259 HIS A CA 1
ATOM 1998 C C . HIS A 1 259 ? -20.455 2.011 -4.144 1.00 81.88 259 HIS A C 1
ATOM 2000 O O . HIS A 1 259 ? -21.384 1.710 -4.904 1.00 81.88 259 HIS A O 1
ATOM 2006 N N . ALA A 1 260 ? -19.427 1.200 -3.901 1.00 84.06 260 ALA A N 1
ATOM 2007 C CA . ALA A 1 260 ? -19.268 -0.115 -4.509 1.00 84.06 260 ALA A CA 1
ATOM 2008 C C . ALA A 1 260 ? -20.107 -1.188 -3.796 1.00 84.06 260 ALA A C 1
ATOM 2010 O O . ALA A 1 260 ? -20.284 -1.140 -2.583 1.00 84.06 260 ALA A O 1
ATOM 2011 N N . HIS A 1 261 ? -20.638 -2.157 -4.536 1.00 88.69 261 HIS A N 1
ATOM 2012 C CA . HIS A 1 261 ? -21.443 -3.261 -4.015 1.00 88.69 261 HIS A CA 1
ATOM 2013 C C . HIS A 1 261 ? -21.125 -4.562 -4.753 1.00 88.69 261 HIS A C 1
ATOM 2015 O O . HIS A 1 261 ? -21.014 -4.557 -5.978 1.00 88.69 261 HIS A O 1
ATOM 2021 N N . LEU A 1 262 ? -21.093 -5.674 -4.020 1.00 91.44 262 LEU A N 1
ATOM 2022 C CA . LEU A 1 262 ? -21.063 -7.032 -4.560 1.00 91.44 262 LEU A CA 1
ATOM 2023 C C . LEU A 1 262 ? -22.491 -7.578 -4.535 1.00 91.44 262 LEU A C 1
ATOM 2025 O O . LEU A 1 262 ? -23.085 -7.697 -3.462 1.00 91.44 262 LEU A O 1
ATOM 2029 N N . HIS A 1 263 ? -23.075 -7.849 -5.704 1.00 93.62 263 HIS A N 1
ATOM 2030 C CA . HIS A 1 263 ? -24.466 -8.317 -5.816 1.00 93.62 263 HIS A CA 1
ATOM 2031 C C . HIS A 1 263 ? -25.470 -7.465 -5.010 1.00 93.62 263 HIS A C 1
ATOM 2033 O O . HIS A 1 263 ? -26.368 -7.972 -4.338 1.00 93.62 263 HIS A O 1
ATOM 2039 N N . GLY A 1 264 ? -25.287 -6.139 -5.041 1.00 88.38 264 GLY A N 1
ATOM 2040 C CA . GLY A 1 264 ? -26.138 -5.176 -4.335 1.00 88.38 264 GLY A CA 1
ATOM 2041 C C . GLY A 1 264 ? -25.895 -5.064 -2.825 1.00 88.38 264 GLY A C 1
ATOM 2042 O O . GLY A 1 264 ? -26.613 -4.311 -2.169 1.00 88.38 264 GLY A O 1
ATOM 2043 N N . ARG A 1 265 ? -24.896 -5.763 -2.269 1.00 88.06 265 ARG A N 1
ATOM 2044 C CA . ARG A 1 265 ? -24.541 -5.723 -0.843 1.00 88.06 265 ARG A CA 1
ATOM 2045 C C . ARG A 1 265 ? -23.204 -5.016 -0.598 1.00 88.06 265 ARG A C 1
ATOM 2047 O O . ARG A 1 265 ? -22.311 -5.106 -1.444 1.00 88.06 265 ARG A O 1
ATOM 2054 N N . PRO A 1 266 ? -23.049 -4.329 0.548 1.00 86.88 266 PRO A N 1
ATOM 2055 C CA . PRO A 1 266 ? -21.771 -3.758 0.939 1.00 86.88 266 PRO A CA 1
ATOM 2056 C C . PRO A 1 266 ? -20.762 -4.863 1.268 1.00 86.88 266 PRO A C 1
ATOM 2058 O O . PRO A 1 266 ? -21.135 -5.933 1.760 1.00 86.88 266 PRO A O 1
ATOM 2061 N N . TYR A 1 267 ? -19.485 -4.594 1.022 1.00 89.94 267 TYR A N 1
ATOM 2062 C CA . TYR A 1 267 ? -18.399 -5.534 1.286 1.00 89.94 267 TYR A CA 1
ATOM 2063 C C . TYR A 1 267 ? -17.179 -4.824 1.884 1.00 89.94 267 TYR A C 1
ATOM 2065 O O . TYR A 1 267 ? -16.985 -3.620 1.724 1.00 89.94 267 TYR A O 1
ATOM 2073 N N . LEU A 1 268 ? -16.369 -5.591 2.608 1.00 91.62 268 LEU A N 1
ATOM 2074 C CA . LEU A 1 268 ? -15.115 -5.167 3.204 1.00 91.62 268 LEU A CA 1
ATOM 2075 C C . LEU A 1 268 ? -13.953 -5.609 2.316 1.00 91.62 268 LEU A C 1
ATOM 2077 O O . LEU A 1 268 ? -13.845 -6.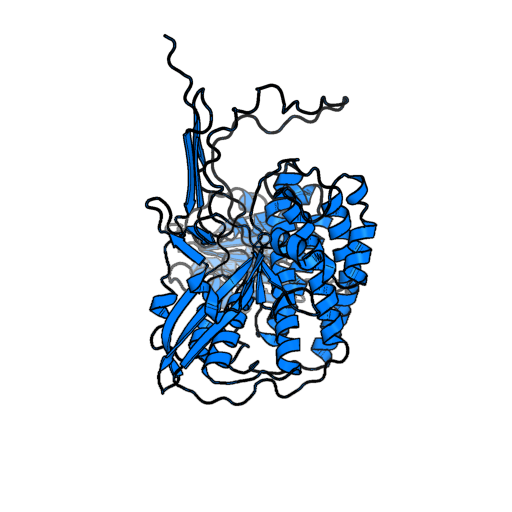780 1.962 1.00 91.62 268 LEU A O 1
ATOM 2081 N N . VAL A 1 269 ? -13.042 -4.681 2.054 1.00 94.62 269 VAL A N 1
ATOM 2082 C CA . VAL A 1 269 ? -11.718 -4.941 1.479 1.00 94.62 269 VAL A CA 1
ATOM 2083 C C . VAL A 1 269 ? -10.629 -4.450 2.428 1.00 94.62 269 VAL A C 1
ATOM 2085 O O . VAL A 1 269 ? -10.901 -3.720 3.389 1.00 94.62 269 VAL A O 1
ATOM 2088 N N . GLY A 1 270 ? -9.388 -4.839 2.148 1.00 94.75 270 GLY A N 1
ATOM 2089 C CA . GLY A 1 270 ? -8.210 -4.404 2.891 1.00 94.75 270 GLY A CA 1
ATOM 2090 C C . GLY A 1 270 ? -7.638 -5.490 3.801 1.00 94.75 270 GLY A C 1
ATOM 2091 O O . GLY A 1 270 ? -8.031 -6.652 3.699 1.00 94.75 270 GLY A O 1
ATOM 2092 N N . PRO A 1 271 ? -6.730 -5.115 4.717 1.00 97.06 271 PRO A N 1
ATOM 2093 C CA . PRO A 1 271 ? -5.936 -6.053 5.515 1.00 97.06 271 PRO A CA 1
ATOM 2094 C C . PRO A 1 271 ? -6.773 -7.093 6.263 1.00 97.06 271 PRO A C 1
ATOM 2096 O O . PRO A 1 271 ? -6.462 -8.279 6.266 1.00 97.06 271 PRO A O 1
ATOM 2099 N N . LEU A 1 272 ? -7.884 -6.661 6.871 1.00 96.44 272 LEU A N 1
ATOM 2100 C CA . LEU A 1 272 ? -8.769 -7.563 7.608 1.00 96.44 272 LEU A CA 1
ATOM 2101 C C . LEU A 1 272 ? -9.477 -8.561 6.681 1.00 96.44 272 LEU A C 1
ATOM 2103 O O . LEU A 1 272 ? -9.545 -9.742 7.004 1.00 96.44 272 LEU A O 1
ATOM 2107 N N . ALA A 1 273 ? -9.974 -8.104 5.529 1.00 96.38 273 ALA A N 1
ATOM 2108 C CA . ALA A 1 273 ? -10.624 -8.972 4.552 1.00 96.38 273 ALA A CA 1
ATOM 2109 C C . ALA A 1 273 ? -9.637 -9.995 3.973 1.00 96.38 273 ALA A C 1
ATOM 2111 O O . ALA A 1 273 ? -9.947 -11.186 3.924 1.00 96.38 273 ALA A O 1
ATOM 2112 N N . ARG A 1 274 ? -8.422 -9.549 3.621 1.00 98.06 274 ARG A N 1
ATOM 2113 C CA . ARG A 1 274 ? -7.341 -10.423 3.152 1.00 98.06 274 ARG A CA 1
ATOM 2114 C C . ARG A 1 274 ? -6.985 -11.481 4.182 1.00 98.06 274 ARG A C 1
ATOM 2116 O O . ARG A 1 274 ? -6.995 -12.661 3.844 1.00 98.06 274 ARG A O 1
ATOM 2123 N N . LEU A 1 275 ? -6.737 -11.085 5.431 1.00 97.81 275 LEU A N 1
ATOM 2124 C CA . LEU A 1 275 ? -6.353 -12.022 6.484 1.00 97.81 275 LEU A CA 1
ATOM 2125 C C . LEU A 1 275 ? -7.488 -12.997 6.828 1.00 97.81 275 LEU A C 1
ATOM 2127 O O . LEU A 1 275 ? -7.228 -14.178 7.044 1.00 97.81 275 LEU A O 1
ATOM 2131 N N . ASN A 1 276 ? -8.745 -12.543 6.811 1.00 97.50 276 ASN A N 1
ATOM 2132 C CA . ASN A 1 276 ? -9.912 -13.412 6.985 1.00 97.50 276 ASN A CA 1
ATOM 2133 C C . ASN A 1 276 ? -9.983 -14.515 5.918 1.00 97.50 276 ASN A C 1
ATOM 2135 O O . ASN A 1 276 ? -10.323 -15.650 6.242 1.00 97.50 276 ASN A O 1
ATOM 2139 N N . LEU A 1 277 ? -9.677 -14.180 4.662 1.00 98.19 277 LEU A N 1
ATOM 2140 C CA . LEU A 1 277 ? -9.792 -15.085 3.515 1.00 98.19 277 LEU A CA 1
ATOM 2141 C C . LEU A 1 277 ? -8.534 -15.921 3.253 1.00 98.19 277 LEU A C 1
ATOM 2143 O O . LEU A 1 277 ? -8.613 -16.929 2.555 1.00 98.19 277 LEU A O 1
ATOM 2147 N N . ASN A 1 278 ? -7.380 -15.501 3.774 1.00 98.31 278 ASN A N 1
ATOM 2148 C CA . ASN A 1 278 ? -6.072 -16.051 3.408 1.00 98.31 278 ASN A CA 1
ATOM 2149 C C . ASN A 1 278 ? -5.187 -16.379 4.618 1.00 98.31 278 ASN A C 1
ATOM 2151 O O . ASN A 1 278 ? -3.969 -16.483 4.486 1.00 98.31 278 ASN A O 1
ATOM 2155 N N . HIS A 1 279 ? -5.767 -16.571 5.807 1.00 96.62 279 HIS A N 1
ATOM 2156 C CA . HIS A 1 279 ? -5.011 -16.996 6.992 1.00 96.62 279 HIS A CA 1
ATOM 2157 C C . HIS A 1 279 ? -4.219 -18.297 6.740 1.00 96.62 279 HIS A C 1
ATOM 2159 O O . HIS A 1 279 ? -3.112 -18.465 7.246 1.00 96.62 279 HIS A O 1
ATOM 2165 N N . ASP A 1 280 ? -4.760 -19.211 5.930 1.00 96.50 280 ASP A N 1
ATOM 2166 C CA . ASP A 1 280 ? -4.116 -20.464 5.516 1.00 96.50 280 ASP A CA 1
ATOM 2167 C C . ASP A 1 280 ? -2.979 -20.283 4.490 1.00 96.50 280 ASP A C 1
ATOM 2169 O O . ASP A 1 280 ? -2.275 -21.241 4.179 1.00 96.50 280 ASP A O 1
ATOM 2173 N N . ARG A 1 281 ? -2.786 -19.064 3.974 1.00 97.56 281 ARG A N 1
ATOM 2174 C CA . ARG A 1 281 ? -1.715 -18.690 3.037 1.00 97.56 281 ARG A CA 1
ATOM 2175 C C . ARG A 1 281 ? -0.576 -17.910 3.689 1.00 97.56 281 ARG A C 1
ATOM 2177 O O . ARG A 1 281 ? 0.354 -17.502 2.999 1.00 97.56 281 ARG A O 1
ATOM 2184 N N . LEU A 1 282 ? -0.624 -17.688 5.005 1.00 97.94 282 LEU A N 1
ATOM 2185 C CA . LEU A 1 282 ? 0.477 -17.043 5.719 1.00 97.94 282 LEU A CA 1
ATOM 2186 C C . LEU A 1 282 ? 1.747 -17.912 5.657 1.00 97.94 282 LEU A C 1
ATOM 2188 O O . LEU A 1 282 ? 1.680 -19.098 5.996 1.00 97.94 282 LEU A O 1
ATOM 2192 N N . PRO A 1 283 ? 2.918 -17.335 5.320 1.00 97.62 283 PRO A N 1
ATOM 2193 C CA . PRO A 1 283 ? 4.186 -18.048 5.417 1.00 97.62 283 PRO A CA 1
ATOM 2194 C C . PRO A 1 283 ? 4.400 -18.606 6.835 1.00 97.62 283 PRO A C 1
ATOM 2196 O O . PRO A 1 283 ? 4.065 -17.919 7.809 1.00 97.62 283 PRO A O 1
ATOM 2199 N N . PRO A 1 284 ? 4.988 -19.809 7.002 1.00 97.44 284 PRO A N 1
ATOM 2200 C CA . PRO A 1 284 ? 5.113 -20.444 8.314 1.00 97.44 284 PRO A CA 1
ATOM 2201 C C . PRO A 1 284 ? 5.750 -19.569 9.410 1.00 97.44 284 PRO A C 1
ATOM 2203 O O . PRO A 1 284 ? 5.208 -19.572 10.520 1.00 97.44 284 PRO A O 1
ATOM 2206 N N . PRO A 1 285 ? 6.816 -18.776 9.147 1.00 96.88 285 PRO A N 1
ATOM 2207 C CA . PRO A 1 285 ? 7.381 -17.868 10.150 1.00 96.88 285 PRO A CA 1
ATOM 2208 C C . PRO A 1 285 ? 6.404 -16.770 10.590 1.00 96.88 285 PRO A C 1
ATOM 2210 O O . PRO A 1 285 ? 6.268 -16.508 11.781 1.00 96.88 285 PRO A O 1
ATOM 2213 N N . VAL A 1 286 ? 5.657 -16.185 9.648 1.00 98.12 286 VAL A N 1
ATOM 2214 C CA . VAL A 1 286 ? 4.653 -15.144 9.927 1.00 98.12 286 VAL A CA 1
ATOM 2215 C C . VAL A 1 286 ? 3.485 -15.729 10.723 1.00 98.12 286 VAL A C 1
ATOM 2217 O O . VAL A 1 286 ? 3.046 -15.153 11.718 1.00 98.12 286 VAL A O 1
ATOM 2220 N N . ALA A 1 287 ? 3.012 -16.919 10.340 1.00 97.00 287 ALA A N 1
ATOM 2221 C CA . ALA A 1 287 ? 1.962 -17.626 11.065 1.00 97.00 287 ALA A CA 1
ATOM 2222 C C . ALA A 1 287 ? 2.406 -18.015 12.489 1.00 97.00 287 ALA A C 1
ATOM 2224 O O . ALA A 1 287 ? 1.594 -17.996 13.416 1.00 97.00 287 ALA A O 1
ATOM 2225 N N . ALA A 1 288 ? 3.681 -18.373 12.677 1.00 97.00 288 ALA A N 1
ATOM 2226 C CA . ALA A 1 288 ? 4.252 -18.660 13.990 1.00 97.00 288 ALA A CA 1
ATOM 2227 C C . ALA A 1 288 ? 4.320 -17.406 14.870 1.00 97.00 288 ALA A C 1
ATOM 2229 O O . ALA A 1 288 ? 3.853 -17.463 16.007 1.00 97.00 288 ALA A O 1
ATOM 2230 N N . ALA A 1 289 ? 4.796 -16.278 14.335 1.00 97.06 289 ALA A N 1
ATOM 2231 C CA . ALA A 1 289 ? 4.815 -14.999 15.042 1.00 97.06 289 ALA A CA 1
ATOM 2232 C C . ALA A 1 289 ? 3.400 -14.556 15.455 1.00 97.06 289 ALA A C 1
ATOM 2234 O O . ALA A 1 289 ? 3.174 -14.204 16.611 1.00 97.06 289 ALA A O 1
ATOM 2235 N N . LEU A 1 290 ? 2.412 -14.682 14.557 1.00 96.38 290 LEU A N 1
ATOM 2236 C CA . LEU A 1 290 ? 1.009 -14.403 14.881 1.00 96.38 290 LEU A CA 1
ATOM 2237 C C . LEU A 1 290 ? 0.494 -15.289 16.024 1.00 96.38 290 LEU A C 1
ATOM 2239 O O . LEU A 1 290 ? -0.176 -14.790 16.924 1.00 96.38 290 LEU A O 1
ATOM 2243 N N . ARG A 1 291 ? 0.822 -16.588 16.042 1.00 94.69 291 ARG A N 1
ATOM 2244 C CA . ARG A 1 291 ? 0.457 -17.476 17.163 1.00 94.69 291 ARG A CA 1
ATOM 2245 C C . ARG A 1 291 ? 1.155 -17.083 18.468 1.00 94.69 291 ARG A C 1
ATOM 2247 O O . ARG A 1 291 ? 0.516 -17.132 19.516 1.00 94.69 291 ARG A O 1
ATOM 2254 N N . ALA A 1 292 ? 2.423 -16.683 18.400 1.00 95.19 292 ALA A N 1
ATOM 2255 C CA . ALA A 1 292 ? 3.232 -16.314 19.560 1.00 95.19 292 ALA A CA 1
ATOM 2256 C C . ALA A 1 292 ? 2.715 -15.062 20.291 1.00 95.19 292 ALA A C 1
ATOM 2258 O O . ALA A 1 292 ? 2.946 -14.930 21.488 1.00 95.19 292 ALA A O 1
ATOM 2259 N N . THR A 1 293 ? 1.951 -14.192 19.619 1.00 93.75 293 THR A N 1
ATOM 2260 C CA . THR A 1 293 ? 1.296 -13.033 20.262 1.00 93.75 293 THR A CA 1
ATOM 2261 C C . THR A 1 293 ? 0.310 -13.402 21.375 1.00 93.75 293 THR A C 1
ATOM 2263 O O . THR A 1 293 ? -0.064 -12.544 22.167 1.00 93.75 293 THR A O 1
ATOM 2266 N N . GLY A 1 294 ? -0.183 -14.646 21.411 1.00 88.44 294 GLY A N 1
ATOM 2267 C CA . GLY A 1 294 ? -1.198 -15.060 22.378 1.00 88.44 294 GLY A CA 1
ATOM 2268 C C . GLY A 1 294 ? -2.595 -14.480 22.125 1.00 88.44 294 GLY A C 1
ATOM 2269 O O . GLY A 1 294 ? -3.473 -14.676 22.957 1.00 88.44 294 GLY A O 1
ATOM 2270 N N . LEU A 1 295 ? -2.850 -13.840 20.974 1.00 87.62 295 LEU A N 1
ATOM 2271 C CA . LEU A 1 295 ? -4.143 -13.226 20.618 1.00 87.62 295 LEU A CA 1
ATOM 2272 C C . LEU A 1 295 ? -5.362 -14.141 20.814 1.00 87.62 295 LEU A C 1
ATOM 2274 O O . LEU A 1 295 ? -6.438 -13.687 21.181 1.00 87.62 295 LEU A O 1
ATOM 2278 N N . ARG A 1 296 ? -5.207 -15.457 20.634 1.00 82.69 296 ARG A N 1
ATOM 2279 C CA . ARG A 1 296 ? -6.307 -16.401 20.890 1.00 82.69 296 ARG A CA 1
ATOM 2280 C C . ARG A 1 296 ? -6.765 -16.397 22.350 1.00 82.69 296 ARG A C 1
ATOM 2282 O O . ARG A 1 296 ? -7.947 -16.601 22.606 1.00 82.69 296 ARG A O 1
ATOM 2289 N N . ALA A 1 297 ? -5.856 -16.153 23.294 1.00 82.69 297 ALA A N 1
ATOM 2290 C CA . ALA A 1 297 ? -6.175 -16.052 24.714 1.00 82.69 297 ALA A CA 1
ATOM 2291 C C . ALA A 1 297 ? -6.932 -14.757 25.057 1.00 82.69 297 ALA A C 1
ATOM 2293 O O . ALA A 1 297 ? -7.623 -14.719 26.069 1.00 82.69 297 ALA A O 1
ATOM 2294 N N . THR A 1 298 ? -6.857 -13.725 24.206 1.00 78.56 298 THR A N 1
ATOM 2295 C CA . THR A 1 298 ? -7.636 -12.484 24.358 1.00 78.56 298 THR A CA 1
ATOM 2296 C C . THR A 1 298 ? -9.039 -12.586 23.747 1.00 78.56 298 THR A C 1
ATOM 2298 O O . THR A 1 298 ? -9.811 -11.637 23.817 1.00 78.56 298 THR A O 1
ATOM 2301 N N . GLY A 1 299 ? -9.389 -13.735 23.150 1.00 79.38 299 GLY A N 1
ATOM 2302 C CA . GLY A 1 299 ? -10.642 -13.941 22.414 1.00 79.38 299 GLY A CA 1
ATOM 2303 C C . GLY A 1 299 ? -10.577 -13.507 20.945 1.00 79.38 299 GLY A C 1
ATOM 2304 O O . GLY A 1 299 ? -11.500 -13.794 20.178 1.00 79.38 299 GLY A O 1
ATOM 2305 N N . LEU A 1 300 ? -9.474 -12.886 20.513 1.00 86.06 300 LEU A N 1
ATOM 2306 C CA . LEU A 1 300 ? -9.270 -12.497 19.124 1.00 86.06 300 LEU A CA 1
ATOM 2307 C C . LEU A 1 300 ? -8.925 -13.721 18.265 1.00 86.06 300 LEU A C 1
ATOM 2309 O O . LEU A 1 300 ? -7.946 -14.435 18.491 1.00 86.06 300 LEU A O 1
ATOM 2313 N N . SER A 1 301 ? -9.717 -13.943 17.217 1.00 88.75 301 SER A N 1
ATOM 2314 C CA . SER A 1 301 ? -9.460 -14.973 16.209 1.00 88.75 301 SER A CA 1
ATOM 2315 C C . SER A 1 301 ? -9.815 -14.486 14.805 1.00 88.75 301 SER A C 1
ATOM 2317 O O . SER A 1 301 ? -10.614 -13.563 14.638 1.00 88.75 301 SER A O 1
ATOM 2319 N N . PHE A 1 302 ? -9.186 -15.100 13.801 1.00 91.81 302 PHE A N 1
ATOM 2320 C CA . PHE A 1 302 ? -9.504 -14.901 12.390 1.00 91.81 302 PHE A CA 1
ATOM 2321 C C . PHE A 1 302 ? -10.227 -16.150 11.851 1.00 91.81 302 PHE A C 1
ATOM 2323 O O . PHE A 1 302 ? -9.821 -17.262 12.205 1.00 91.81 302 PHE A O 1
ATOM 2330 N N . PRO A 1 303 ? -11.271 -15.997 11.016 1.00 95.00 303 PRO A N 1
ATOM 2331 C CA . PRO A 1 303 ? -11.805 -14.733 10.509 1.00 95.00 303 PRO A CA 1
ATOM 2332 C C . PRO A 1 303 ? -12.500 -13.895 11.595 1.00 95.00 303 PRO A C 1
ATOM 2334 O O . PRO A 1 303 ? -13.226 -14.417 12.438 1.00 95.00 303 PRO A O 1
ATOM 2337 N N . SER A 1 304 ? -12.272 -12.582 11.567 1.00 93.06 304 SER A N 1
ATOM 2338 C CA . SER A 1 304 ? -12.851 -11.625 12.508 1.00 93.06 304 SER A CA 1
ATOM 2339 C C . SER A 1 304 ? -13.939 -10.773 11.853 1.00 93.06 304 SER A C 1
ATOM 2341 O O . SER A 1 304 ? -13.780 -10.272 10.740 1.00 93.06 304 SER A O 1
ATOM 2343 N N . ALA A 1 305 ? -15.015 -10.556 12.611 1.00 91.44 305 ALA A N 1
ATOM 2344 C CA . ALA A 1 305 ? -16.103 -9.625 12.310 1.00 91.44 305 ALA A CA 1
ATOM 2345 C C . ALA A 1 305 ? -15.953 -8.271 13.040 1.00 91.44 305 ALA A C 1
ATOM 2347 O O . ALA A 1 305 ? -16.883 -7.467 13.049 1.00 91.44 305 ALA A O 1
ATOM 2348 N N . ASN A 1 306 ? -14.823 -8.036 13.711 1.00 90.81 306 ASN A N 1
ATOM 2349 C CA . ASN A 1 306 ? -14.525 -6.787 14.406 1.00 90.81 306 ASN A CA 1
ATOM 2350 C C . ASN A 1 306 ? -13.588 -5.918 13.542 1.00 90.81 306 ASN A C 1
ATOM 2352 O O . ASN A 1 306 ? -12.426 -6.297 13.356 1.00 90.81 306 ASN A O 1
ATOM 2356 N N . PRO A 1 307 ? -14.044 -4.759 13.021 1.00 88.44 307 PRO A N 1
ATOM 2357 C CA . PRO A 1 307 ? -13.229 -3.897 12.166 1.00 88.44 307 PRO A CA 1
ATOM 2358 C C . PRO A 1 307 ? -11.978 -3.350 12.874 1.00 88.44 307 PRO A C 1
ATOM 2360 O O . PRO A 1 307 ? -10.969 -3.098 12.211 1.00 88.44 307 PRO A O 1
ATOM 2363 N N . PHE A 1 308 ? -11.981 -3.243 14.210 1.00 90.50 308 PHE A N 1
ATOM 2364 C CA . PHE A 1 308 ? -10.811 -2.809 14.981 1.00 90.50 308 PHE A CA 1
ATOM 2365 C C . PHE A 1 308 ? -9.663 -3.826 14.931 1.00 90.50 308 PHE A C 1
ATOM 2367 O O . PHE A 1 308 ? -8.503 -3.439 15.051 1.00 90.50 308 PHE A O 1
ATOM 2374 N N . HIS A 1 309 ? -9.934 -5.099 14.616 1.00 93.88 309 HIS A N 1
ATOM 2375 C CA . HIS A 1 309 ? -8.881 -6.099 14.383 1.00 93.88 309 HIS A CA 1
ATOM 2376 C C . HIS A 1 309 ? -8.080 -5.815 13.099 1.00 93.88 309 HIS A C 1
ATOM 2378 O O . HIS A 1 309 ? -7.026 -6.409 12.872 1.00 93.88 309 HIS A O 1
ATOM 2384 N N . GLY A 1 310 ? -8.528 -4.867 12.266 1.00 94.38 310 GLY A N 1
ATOM 2385 C CA . GLY A 1 310 ? -7.794 -4.415 11.091 1.00 94.38 310 GLY A CA 1
ATOM 2386 C C . GLY A 1 310 ? -6.439 -3.769 11.402 1.00 94.38 310 GLY A C 1
ATOM 2387 O O . GLY A 1 310 ? -5.593 -3.720 10.511 1.00 94.38 310 GLY A O 1
ATOM 2388 N N . ILE A 1 311 ? -6.190 -3.275 12.623 1.00 95.44 311 ILE A N 1
ATOM 2389 C CA . ILE A 1 311 ? -4.847 -2.800 13.005 1.00 95.44 311 ILE A CA 1
ATOM 2390 C C . ILE A 1 311 ? -3.868 -3.968 13.186 1.00 95.44 311 ILE A C 1
ATOM 2392 O O . ILE A 1 311 ? -2.742 -3.904 12.701 1.00 95.44 311 ILE A O 1
ATOM 2396 N N . VAL A 1 312 ? -4.334 -5.073 13.777 1.00 97.00 312 VAL A N 1
ATOM 2397 C CA . VAL A 1 312 ? -3.560 -6.313 13.924 1.00 97.00 312 VAL A CA 1
ATOM 2398 C C . VAL A 1 312 ? -3.284 -6.928 12.554 1.00 97.00 312 VAL A C 1
ATOM 2400 O O . VAL A 1 312 ? -2.148 -7.290 12.269 1.00 97.00 312 VAL A O 1
ATOM 2403 N N . ALA A 1 313 ? -4.286 -6.969 11.669 1.00 97.75 313 ALA A N 1
ATOM 2404 C CA . ALA A 1 313 ? -4.101 -7.464 10.305 1.00 97.75 313 ALA A CA 1
ATOM 2405 C C . ALA A 1 313 ? -3.027 -6.670 9.532 1.00 97.75 313 ALA A C 1
ATOM 2407 O O . ALA A 1 313 ? -2.177 -7.267 8.881 1.00 97.75 313 ALA A O 1
ATOM 2408 N N . ARG A 1 314 ? -2.989 -5.334 9.676 1.00 98.44 314 ARG A N 1
ATOM 2409 C CA . ARG A 1 314 ? -1.916 -4.499 9.098 1.00 98.44 314 ARG A CA 1
ATOM 2410 C C . ARG A 1 314 ? -0.538 -4.824 9.675 1.00 98.44 314 ARG A C 1
ATOM 2412 O O . ARG A 1 314 ? 0.438 -4.809 8.935 1.00 98.44 314 ARG A O 1
ATOM 2419 N N . ALA A 1 315 ? -0.444 -5.108 10.974 1.00 98.38 315 ALA A N 1
ATOM 2420 C CA . ALA A 1 315 ? 0.824 -5.481 11.599 1.00 98.38 315 ALA A CA 1
ATOM 2421 C C . ALA A 1 315 ? 1.323 -6.855 11.109 1.00 98.38 315 ALA A C 1
ATOM 2423 O O . ALA A 1 315 ? 2.515 -7.013 10.846 1.00 98.38 315 ALA A O 1
ATOM 2424 N N . VAL A 1 316 ? 0.413 -7.816 10.894 1.00 98.62 316 VAL A N 1
ATOM 2425 C CA . VAL A 1 316 ? 0.732 -9.092 10.225 1.00 98.62 316 VAL A CA 1
ATOM 2426 C C . VAL A 1 316 ? 1.260 -8.841 8.812 1.00 98.62 316 VAL A C 1
ATOM 2428 O O . VAL A 1 316 ? 2.269 -9.425 8.426 1.00 98.62 316 VAL A O 1
ATOM 2431 N N . GLU A 1 317 ? 0.624 -7.948 8.052 1.00 98.75 317 GLU A N 1
ATOM 2432 C CA . GLU A 1 317 ? 1.032 -7.633 6.678 1.00 98.75 317 GLU A CA 1
ATOM 2433 C C . GLU A 1 317 ? 2.361 -6.863 6.592 1.00 98.75 317 GLU A C 1
ATOM 2435 O O . GLU A 1 317 ? 3.095 -7.046 5.623 1.00 98.75 317 GLU A O 1
ATOM 2440 N N . ILE A 1 318 ? 2.741 -6.085 7.616 1.00 98.75 318 ILE A N 1
ATOM 2441 C CA . ILE A 1 318 ? 4.100 -5.521 7.743 1.00 98.75 318 ILE A CA 1
ATOM 2442 C C . ILE A 1 318 ? 5.137 -6.635 7.875 1.00 98.75 318 ILE A C 1
ATOM 2444 O O . ILE A 1 318 ? 6.108 -6.659 7.119 1.00 98.75 318 ILE A O 1
ATOM 2448 N N . LEU A 1 319 ? 4.929 -7.570 8.808 1.00 98.69 319 LEU A N 1
ATOM 2449 C CA . LEU A 1 319 ? 5.846 -8.692 9.003 1.00 98.69 319 LEU A CA 1
ATOM 2450 C C . LEU A 1 319 ? 5.930 -9.563 7.744 1.00 98.69 319 LEU A C 1
ATOM 2452 O O . LEU A 1 319 ? 7.014 -9.995 7.355 1.00 98.69 319 LEU A O 1
ATOM 2456 N N . LEU A 1 320 ? 4.795 -9.773 7.074 1.00 98.62 320 LEU A N 1
ATOM 2457 C CA . LEU A 1 320 ? 4.732 -10.484 5.805 1.00 98.62 320 LEU A CA 1
ATOM 2458 C C . LEU A 1 320 ? 5.528 -9.775 4.706 1.00 98.62 320 LEU A C 1
ATOM 2460 O O . LEU A 1 320 ? 6.291 -10.436 4.010 1.00 98.62 320 LEU A O 1
ATOM 2464 N N . ALA A 1 321 ? 5.396 -8.453 4.567 1.00 98.69 321 ALA A N 1
ATOM 2465 C CA . ALA A 1 321 ? 6.132 -7.677 3.571 1.00 98.69 321 ALA A CA 1
ATOM 2466 C C . ALA A 1 321 ? 7.651 -7.723 3.806 1.00 98.69 321 ALA A C 1
ATOM 2468 O O . ALA A 1 321 ? 8.407 -7.908 2.854 1.00 98.69 321 ALA A O 1
ATOM 2469 N N . VAL A 1 322 ? 8.094 -7.614 5.065 1.00 98.69 322 VAL A N 1
ATOM 2470 C CA . VAL A 1 322 ? 9.514 -7.745 5.435 1.00 98.69 322 VAL A CA 1
ATOM 2471 C C . VAL A 1 322 ? 10.035 -9.145 5.101 1.00 98.69 322 VAL A C 1
ATOM 2473 O O . VAL A 1 322 ? 11.060 -9.283 4.433 1.00 98.69 322 VAL A O 1
ATOM 2476 N N . HIS A 1 323 ? 9.304 -10.184 5.515 1.00 98.44 323 HIS A N 1
ATOM 2477 C CA . HIS A 1 323 ? 9.676 -11.576 5.274 1.00 98.44 323 HIS A CA 1
ATOM 2478 C C . HIS A 1 323 ? 9.750 -11.909 3.779 1.00 98.44 323 HIS A C 1
ATOM 2480 O O . HIS A 1 323 ? 10.742 -12.472 3.317 1.00 98.44 323 HIS A O 1
ATOM 2486 N N . GLU A 1 324 ? 8.713 -11.554 3.022 1.00 98.19 324 GLU A N 1
ATOM 2487 C CA . GLU A 1 324 ? 8.604 -11.867 1.599 1.00 98.19 324 GLU A CA 1
ATOM 2488 C C . GLU A 1 324 ? 9.662 -11.124 0.778 1.00 98.19 324 GLU A C 1
ATOM 2490 O O . GLU A 1 324 ? 10.319 -11.737 -0.064 1.00 98.19 324 GLU A O 1
ATOM 2495 N N . ALA A 1 325 ? 9.900 -9.838 1.061 1.00 98.44 325 ALA A N 1
ATOM 2496 C CA . ALA A 1 325 ? 10.961 -9.087 0.399 1.00 98.44 325 ALA A CA 1
ATOM 2497 C C . ALA A 1 325 ? 12.343 -9.694 0.693 1.00 98.44 325 ALA A C 1
ATOM 2499 O O . ALA A 1 325 ? 13.107 -9.942 -0.236 1.00 98.44 325 ALA A O 1
ATOM 2500 N N . ALA A 1 326 ? 12.656 -10.011 1.954 1.00 98.50 326 ALA A N 1
ATOM 2501 C CA . ALA A 1 326 ? 13.938 -10.626 2.308 1.00 98.50 326 ALA A CA 1
ATOM 2502 C C . ALA A 1 326 ? 14.138 -12.002 1.645 1.00 98.50 326 ALA A C 1
ATOM 2504 O O . ALA A 1 326 ? 15.249 -12.328 1.214 1.00 98.50 326 ALA A O 1
ATOM 2505 N N . ARG A 1 327 ? 13.061 -12.795 1.539 1.00 97.88 327 ARG A N 1
ATOM 2506 C CA . ARG A 1 327 ? 13.049 -14.105 0.874 1.00 97.88 327 ARG A CA 1
ATOM 2507 C C . ARG A 1 327 ? 13.314 -13.976 -0.624 1.00 97.88 327 ARG A C 1
ATOM 2509 O O . ARG A 1 327 ? 14.185 -14.664 -1.141 1.00 97.88 327 ARG A O 1
ATOM 2516 N N . LEU A 1 328 ? 12.586 -13.098 -1.314 1.00 97.44 328 LEU A N 1
ATOM 2517 C CA . LEU A 1 328 ? 12.717 -12.897 -2.763 1.00 97.44 328 LEU A CA 1
ATOM 2518 C C . LEU A 1 328 ? 14.063 -12.273 -3.158 1.00 97.44 328 LEU A C 1
ATOM 2520 O O . LEU A 1 328 ? 14.529 -12.488 -4.273 1.00 97.44 328 LEU A O 1
ATOM 2524 N N . LEU A 1 329 ? 14.692 -11.517 -2.255 1.00 98.31 329 LEU A N 1
ATOM 2525 C CA . LEU A 1 329 ? 15.998 -10.900 -2.490 1.00 98.31 329 LEU A CA 1
ATOM 2526 C C . LEU A 1 329 ? 17.192 -11.796 -2.117 1.00 98.31 329 LEU A C 1
ATOM 2528 O O . LEU A 1 329 ? 18.326 -11.388 -2.356 1.00 98.31 329 LEU A O 1
ATOM 2532 N N . ALA A 1 330 ? 16.973 -12.982 -1.531 1.00 97.06 330 ALA A N 1
ATOM 2533 C CA . ALA A 1 330 ? 18.050 -13.837 -1.020 1.00 97.06 330 ALA A CA 1
ATOM 2534 C C . ALA A 1 330 ? 19.061 -14.260 -2.089 1.00 97.06 330 ALA A C 1
ATOM 2536 O O . ALA A 1 330 ? 20.261 -14.114 -1.875 1.00 97.06 330 ALA A O 1
ATOM 2537 N N . ASP A 1 331 ? 18.563 -14.683 -3.247 1.00 91.00 331 ASP A N 1
ATOM 2538 C CA . ASP A 1 331 ? 19.381 -15.150 -4.368 1.00 91.00 331 ASP A CA 1
ATOM 2539 C C . ASP A 1 331 ? 19.295 -14.186 -5.559 1.00 91.00 331 ASP A C 1
ATOM 2541 O O . ASP A 1 331 ? 19.366 -14.588 -6.722 1.00 91.00 331 ASP A O 1
ATOM 2545 N N . TYR A 1 332 ? 19.090 -12.892 -5.284 1.00 97.69 332 TYR A N 1
ATOM 2546 C CA . TYR A 1 332 ? 18.938 -11.898 -6.338 1.00 97.69 332 TYR A CA 1
ATOM 2547 C C . TYR A 1 332 ? 20.189 -11.818 -7.216 1.00 97.69 332 TYR A C 1
ATOM 2549 O O . TYR A 1 332 ? 21.299 -11.552 -6.749 1.00 97.69 332 TYR A O 1
ATOM 2557 N N . GLN A 1 333 ? 19.970 -11.927 -8.524 1.00 95.06 333 GLN A N 1
ATOM 2558 C CA . GLN A 1 333 ? 20.942 -11.573 -9.546 1.00 95.06 333 GLN A CA 1
ATOM 2559 C C . GLN A 1 333 ? 20.298 -10.587 -10.528 1.00 95.06 333 GLN A C 1
ATOM 2561 O O . GLN A 1 333 ? 19.116 -10.747 -10.859 1.00 95.06 333 GLN A O 1
ATOM 2566 N N . PRO A 1 334 ? 21.031 -9.559 -10.999 1.00 94.00 334 PRO A N 1
ATOM 2567 C CA . PRO A 1 334 ? 20.541 -8.698 -12.064 1.00 94.00 334 PRO A CA 1
ATOM 2568 C C . PRO A 1 334 ? 20.169 -9.531 -13.296 1.00 94.00 334 PRO A C 1
ATOM 2570 O O . PRO A 1 334 ? 20.964 -10.340 -13.767 1.00 94.00 334 PRO A O 1
ATOM 2573 N N . HIS A 1 335 ? 18.967 -9.311 -13.818 1.00 94.69 335 HIS A N 1
ATOM 2574 C CA . HIS A 1 335 ? 18.447 -9.977 -15.010 1.00 94.69 335 HIS A CA 1
ATOM 2575 C C . HIS A 1 335 ? 18.019 -8.933 -16.050 1.00 94.69 335 HIS A C 1
ATOM 2577 O O . HIS A 1 335 ? 18.099 -7.725 -15.808 1.00 94.69 335 HIS A O 1
ATOM 2583 N N . THR A 1 336 ? 17.541 -9.378 -17.213 1.00 95.44 336 THR A N 1
ATOM 2584 C CA . THR A 1 336 ? 16.849 -8.505 -18.167 1.00 95.44 336 THR A CA 1
ATOM 2585 C C . THR A 1 336 ? 15.637 -7.857 -17.481 1.00 95.44 336 THR A C 1
ATOM 2587 O O . THR A 1 336 ? 14.728 -8.581 -17.069 1.00 95.44 336 THR A O 1
ATOM 2590 N N . PRO A 1 337 ? 15.605 -6.515 -17.334 1.00 94.81 337 PRO A N 1
ATOM 2591 C CA . PRO A 1 337 ? 14.666 -5.862 -16.425 1.00 94.81 337 PRO A CA 1
ATOM 2592 C C . PRO A 1 337 ? 13.258 -5.698 -16.994 1.00 94.81 337 PRO A C 1
ATOM 2594 O O . PRO A 1 337 ? 12.309 -5.577 -16.224 1.00 94.81 337 PRO A O 1
ATOM 2597 N N . ALA A 1 338 ? 13.117 -5.709 -18.320 1.00 96.81 338 ALA A N 1
ATOM 2598 C CA . ALA A 1 338 ? 11.838 -5.660 -19.009 1.00 96.81 338 ALA A CA 1
ATOM 2599 C C . ALA A 1 338 ? 11.872 -6.528 -20.266 1.00 96.81 338 ALA A C 1
ATOM 2601 O O . ALA A 1 338 ? 12.869 -6.552 -20.994 1.00 96.81 338 ALA A O 1
ATOM 2602 N N . GLN A 1 339 ? 10.767 -7.218 -20.532 1.00 94.88 339 GLN A N 1
ATOM 2603 C CA . GLN A 1 339 ? 10.574 -7.927 -21.791 1.00 94.88 339 GLN A CA 1
ATOM 2604 C C . GLN A 1 339 ? 10.231 -6.949 -22.924 1.00 94.88 339 GLN A C 1
ATOM 2606 O O . GLN A 1 339 ? 9.503 -5.977 -22.699 1.00 94.88 339 GLN A O 1
ATOM 2611 N N . PRO A 1 340 ? 10.700 -7.204 -24.159 1.00 93.25 340 PRO A N 1
ATOM 2612 C CA . PRO A 1 340 ? 10.254 -6.439 -25.312 1.00 93.25 340 PRO A CA 1
ATOM 2613 C C . PRO A 1 340 ? 8.759 -6.668 -25.541 1.00 93.25 340 PRO A C 1
ATOM 2615 O O . PRO A 1 340 ? 8.253 -7.782 -25.409 1.00 93.25 340 PRO A O 1
ATOM 2618 N N . TRP A 1 341 ? 8.060 -5.616 -25.942 1.00 93.25 341 TRP A N 1
ATOM 2619 C CA . TRP A 1 341 ? 6.629 -5.657 -26.203 1.00 93.25 341 TRP A CA 1
ATOM 2620 C C . TRP A 1 341 ? 6.302 -4.978 -27.528 1.00 93.25 341 TRP A C 1
ATOM 2622 O O . TRP A 1 341 ? 7.095 -4.211 -28.079 1.00 93.25 341 TRP A O 1
ATOM 2632 N N . ARG A 1 342 ? 5.126 -5.295 -28.064 1.00 93.25 342 ARG A N 1
ATOM 2633 C CA . ARG A 1 342 ? 4.561 -4.638 -29.241 1.00 93.25 342 ARG A CA 1
ATOM 2634 C C . ARG A 1 342 ? 3.131 -4.249 -28.919 1.00 93.25 342 ARG A C 1
ATOM 2636 O O . ARG A 1 342 ? 2.397 -5.067 -28.371 1.00 93.25 342 ARG A O 1
ATOM 2643 N N . ALA A 1 343 ? 2.770 -3.020 -29.265 1.00 93.19 343 ALA A N 1
ATOM 2644 C CA . ALA A 1 343 ? 1.402 -2.542 -29.165 1.00 93.19 343 ALA A CA 1
ATOM 2645 C C . ALA A 1 343 ? 0.444 -3.470 -29.927 1.00 93.19 343 ALA A C 1
ATOM 2647 O O . ALA A 1 343 ? 0.783 -3.975 -31.003 1.00 93.19 343 ALA A O 1
ATOM 2648 N N . ARG A 1 344 ? -0.730 -3.706 -29.340 1.00 93.56 344 ARG A N 1
ATOM 2649 C CA . ARG A 1 344 ? -1.820 -4.486 -29.927 1.00 93.56 344 ARG A CA 1
ATOM 2650 C C . ARG A 1 344 ? -3.152 -3.873 -29.522 1.00 93.56 344 ARG A C 1
ATOM 2652 O O . ARG A 1 344 ? -3.295 -3.417 -28.389 1.00 93.56 344 ARG A O 1
ATOM 2659 N N . GLU A 1 345 ? -4.125 -3.936 -30.424 1.00 97.38 345 GLU A N 1
ATOM 2660 C CA . GLU A 1 345 ? -5.519 -3.698 -30.057 1.00 97.38 345 GLU A CA 1
ATOM 2661 C C . GLU A 1 345 ? -5.981 -4.814 -29.116 1.00 97.38 345 GLU A C 1
ATOM 2663 O O . GLU A 1 345 ? -5.699 -5.993 -29.345 1.00 97.38 345 GLU A O 1
ATOM 2668 N N . GLY A 1 346 ? -6.686 -4.447 -28.050 1.00 97.50 346 GLY A N 1
ATOM 2669 C CA . GLY A 1 346 ? -7.144 -5.423 -27.072 1.00 97.50 346 GLY A CA 1
ATOM 2670 C C . GLY A 1 346 ? -7.773 -4.795 -25.841 1.00 97.50 346 GLY A C 1
ATOM 2671 O O . GLY A 1 346 ? -7.697 -3.586 -25.616 1.00 97.50 346 GLY A O 1
ATOM 2672 N N . VAL A 1 347 ? -8.401 -5.642 -25.033 1.00 98.50 347 VAL A N 1
ATOM 2673 C CA . VAL A 1 347 ? -8.890 -5.291 -23.699 1.00 98.50 347 VAL A CA 1
ATOM 2674 C C . VAL A 1 347 ? -8.095 -6.106 -22.697 1.00 98.50 347 VAL A C 1
ATOM 2676 O O . VAL A 1 347 ? -7.929 -7.310 -22.879 1.00 98.50 347 VAL A O 1
ATOM 2679 N N . GLY A 1 348 ? -7.613 -5.448 -21.653 1.00 98.31 348 GLY A N 1
ATOM 2680 C CA . GLY A 1 348 ? -6.902 -6.107 -20.574 1.00 98.31 348 GLY A CA 1
ATOM 2681 C C . GLY A 1 348 ? -7.376 -5.644 -19.211 1.00 98.31 348 GLY A C 1
ATOM 2682 O O . GLY A 1 348 ? -7.895 -4.537 -19.041 1.00 98.31 348 GLY A O 1
ATOM 2683 N N . PHE A 1 349 ? -7.183 -6.531 -18.250 1.00 98.50 349 PHE A N 1
ATOM 2684 C CA . PHE A 1 349 ? -7.677 -6.484 -16.892 1.00 98.50 349 PHE A CA 1
ATOM 2685 C C . PHE A 1 349 ? -6.516 -6.743 -15.934 1.00 98.50 349 PHE A C 1
ATOM 2687 O O . PHE A 1 349 ? -5.664 -7.596 -16.181 1.00 98.50 349 PHE A O 1
ATOM 2694 N N . GLY A 1 350 ? -6.487 -6.011 -14.830 1.00 97.69 350 GLY A N 1
ATOM 2695 C CA . GLY A 1 350 ? -5.501 -6.186 -13.772 1.00 97.69 350 GLY A CA 1
ATOM 2696 C C . GLY A 1 350 ? -6.173 -6.090 -12.419 1.00 97.69 350 GLY A C 1
ATOM 2697 O O . GLY A 1 350 ? -7.079 -5.276 -12.238 1.00 97.69 350 GLY A O 1
ATOM 2698 N N . ALA A 1 351 ? -5.747 -6.932 -11.485 1.00 97.50 351 ALA A N 1
ATOM 2699 C CA . ALA A 1 351 ? -6.264 -6.937 -10.129 1.00 97.50 351 ALA A CA 1
ATOM 2700 C C . ALA A 1 351 ? -5.125 -7.216 -9.149 1.00 97.50 351 ALA A C 1
ATOM 2702 O O . ALA A 1 351 ? -4.507 -8.278 -9.192 1.00 97.50 351 ALA A O 1
ATOM 2703 N N . THR A 1 352 ? -4.863 -6.266 -8.253 1.00 97.94 352 THR A N 1
ATOM 2704 C CA . THR A 1 352 ? -3.843 -6.389 -7.202 1.00 97.94 352 THR A CA 1
ATOM 2705 C C . THR A 1 352 ? -4.417 -5.999 -5.840 1.00 97.94 352 THR A C 1
ATOM 2707 O O . THR A 1 352 ? -5.485 -5.394 -5.739 1.00 97.94 352 THR A O 1
ATOM 2710 N N . GLU A 1 353 ? -3.720 -6.334 -4.756 1.00 97.75 353 GLU A N 1
ATOM 2711 C CA . GLU A 1 353 ? -4.131 -5.954 -3.403 1.00 97.75 353 GLU A CA 1
ATOM 2712 C C . GLU A 1 353 ? -3.390 -4.697 -2.958 1.00 97.75 353 GLU A C 1
ATOM 2714 O O . GLU A 1 353 ? -2.295 -4.758 -2.399 1.00 97.75 353 GLU A O 1
ATOM 2719 N N . ALA A 1 354 ? -3.958 -3.514 -3.204 1.00 96.31 354 ALA A N 1
ATOM 2720 C CA . ALA A 1 354 ? -3.427 -2.285 -2.618 1.00 96.31 354 ALA A CA 1
ATOM 2721 C C . ALA A 1 354 ? -3.413 -2.406 -1.079 1.00 96.31 354 ALA A C 1
ATOM 2723 O O . ALA A 1 354 ? -4.220 -3.151 -0.508 1.00 96.31 354 ALA A O 1
ATOM 2724 N N . PRO A 1 355 ? -2.584 -1.633 -0.351 1.00 95.75 355 PRO A N 1
ATOM 2725 C CA . PRO A 1 355 ? -2.566 -1.671 1.112 1.00 95.75 355 PRO A CA 1
ATOM 2726 C C . PRO A 1 355 ? -3.965 -1.511 1.732 1.00 95.75 355 PRO A C 1
ATOM 2728 O O . PRO A 1 355 ? -4.250 -2.059 2.793 1.00 95.75 355 PRO A O 1
ATOM 2731 N N . ARG A 1 356 ? -4.868 -0.793 1.053 1.00 92.88 356 ARG A N 1
ATOM 2732 C CA . ARG A 1 356 ? -6.243 -0.519 1.500 1.00 92.88 356 ARG A CA 1
ATOM 2733 C C . ARG A 1 356 ? -7.295 -1.504 0.968 1.00 92.88 356 ARG A C 1
ATOM 2735 O O . ARG A 1 356 ? -8.418 -1.464 1.456 1.00 92.88 356 ARG A O 1
ATOM 2742 N N . GLY A 1 357 ? -6.944 -2.411 0.054 1.00 93.75 357 GLY A N 1
ATOM 2743 C CA . GLY A 1 357 ? -7.834 -3.457 -0.460 1.00 93.75 357 GLY A CA 1
ATOM 2744 C C . GLY A 1 357 ? -7.661 -3.750 -1.944 1.00 93.75 357 GLY A C 1
ATOM 2745 O O . GLY A 1 357 ? -6.763 -3.201 -2.583 1.00 93.75 357 GLY A O 1
ATOM 2746 N N . LEU A 1 358 ? -8.554 -4.589 -2.472 1.00 95.75 358 LEU A N 1
ATOM 2747 C CA . LEU A 1 358 ? -8.624 -4.936 -3.887 1.00 95.75 358 LEU A CA 1
ATOM 2748 C C . LEU A 1 358 ? -8.650 -3.675 -4.761 1.00 95.75 358 LEU A C 1
ATOM 2750 O O . LEU A 1 358 ? -9.484 -2.788 -4.569 1.00 95.75 358 LEU A O 1
ATOM 2754 N N . LEU A 1 359 ? -7.738 -3.629 -5.724 1.00 95.94 359 LEU A N 1
ATOM 2755 C CA . LEU A 1 359 ? -7.659 -2.626 -6.772 1.00 95.94 359 LEU A CA 1
ATOM 2756 C C . LEU A 1 359 ? -7.826 -3.343 -8.107 1.00 95.94 359 LEU A C 1
ATOM 2758 O O . LEU A 1 359 ? -7.115 -4.308 -8.372 1.00 95.94 359 LEU A O 1
ATOM 2762 N N . TRP A 1 360 ? -8.765 -2.880 -8.928 1.00 97.56 360 TRP A N 1
ATOM 2763 C CA . TRP A 1 360 ? -9.058 -3.475 -10.226 1.00 97.56 360 TRP A CA 1
ATOM 2764 C C . TRP A 1 360 ? -9.022 -2.430 -11.334 1.00 97.56 360 TRP A C 1
ATOM 2766 O O . TRP A 1 360 ? -9.509 -1.309 -11.177 1.00 97.56 360 TRP A O 1
ATOM 2776 N N . HIS A 1 361 ? -8.420 -2.789 -12.458 1.00 98.06 361 HIS A N 1
ATOM 2777 C CA . HIS A 1 361 ? -8.254 -1.934 -13.620 1.00 98.06 361 HIS A CA 1
ATOM 2778 C C . HIS A 1 361 ? -8.714 -2.668 -14.879 1.00 98.06 361 HIS A C 1
ATOM 2780 O O . HIS A 1 361 ? -8.425 -3.851 -15.052 1.00 98.06 361 HIS A O 1
ATOM 2786 N N . ARG A 1 362 ? -9.338 -1.932 -15.800 1.00 98.50 362 ARG A N 1
ATOM 2787 C CA . ARG A 1 362 ? -9.579 -2.364 -17.179 1.00 98.50 362 ARG A CA 1
ATOM 2788 C C . ARG A 1 362 ? -9.173 -1.269 -18.144 1.00 98.50 362 ARG A C 1
ATOM 2790 O O . ARG A 1 362 ? -9.574 -0.114 -17.987 1.00 98.50 362 ARG A O 1
ATOM 2797 N N . TYR A 1 363 ? -8.453 -1.656 -19.186 1.00 98.62 363 TYR A N 1
ATOM 2798 C CA . TYR A 1 363 ? -8.090 -0.770 -20.283 1.00 98.62 363 TYR A CA 1
ATOM 2799 C C . TYR A 1 363 ? -8.442 -1.403 -21.618 1.00 98.62 363 TYR A C 1
ATOM 2801 O O . TYR A 1 363 ? -8.208 -2.589 -21.836 1.00 98.62 363 TYR A O 1
ATOM 2809 N N . GLN A 1 364 ? -8.998 -0.592 -22.509 1.00 98.69 364 GLN A N 1
ATOM 2810 C CA . GLN A 1 364 ? -9.130 -0.913 -23.922 1.00 98.69 364 GLN A CA 1
ATOM 2811 C C . GLN A 1 364 ? -8.078 -0.120 -24.688 1.00 98.69 364 GLN A C 1
ATOM 2813 O O . GLN A 1 364 ? -7.988 1.094 -24.502 1.00 98.69 364 GLN A O 1
ATOM 2818 N N . PHE A 1 365 ? -7.329 -0.786 -25.556 1.00 98.62 365 PHE A N 1
ATOM 2819 C CA . PHE A 1 365 ? -6.289 -0.197 -26.393 1.00 98.62 365 PHE A CA 1
ATOM 2820 C C . PHE A 1 365 ? -6.681 -0.251 -27.870 1.00 98.62 365 PHE A C 1
ATOM 2822 O O . PHE A 1 365 ? -7.404 -1.162 -28.272 1.00 98.62 365 PHE A O 1
ATOM 2829 N N . ASP A 1 366 ? -6.231 0.721 -28.664 1.00 98.00 366 ASP A N 1
ATOM 2830 C CA . ASP A 1 366 ? -6.294 0.679 -30.128 1.00 98.00 366 ASP A CA 1
ATOM 2831 C C . ASP A 1 366 ? -5.124 -0.111 -30.744 1.00 98.00 366 ASP A C 1
ATOM 2833 O O . ASP A 1 366 ? -4.275 -0.657 -30.040 1.00 98.00 366 ASP A O 1
ATOM 2837 N N . ASP A 1 367 ? -5.085 -0.187 -32.072 1.00 95.69 367 ASP A N 1
ATOM 2838 C CA . ASP A 1 367 ? -4.047 -0.869 -32.851 1.00 95.69 367 ASP A CA 1
ATOM 2839 C C . ASP A 1 367 ? -2.646 -0.258 -32.673 1.00 95.69 367 ASP A C 1
ATOM 2841 O O . ASP A 1 367 ? -1.645 -0.972 -32.758 1.00 95.69 367 ASP A O 1
ATOM 2845 N N . ALA A 1 368 ? -2.568 1.036 -32.352 1.00 95.31 368 ALA A N 1
ATOM 2846 C CA . ALA A 1 368 ? -1.339 1.724 -31.963 1.00 95.31 368 ALA A CA 1
ATOM 2847 C C . ALA A 1 368 ? -0.980 1.536 -30.474 1.00 95.31 368 ALA A C 1
ATOM 2849 O O . ALA A 1 368 ? 0.052 2.041 -30.023 1.00 95.31 368 ALA A O 1
ATOM 2850 N N . GLY A 1 369 ? -1.795 0.807 -29.705 1.00 95.88 369 GLY A N 1
ATOM 2851 C CA . GLY A 1 369 ? -1.605 0.557 -28.277 1.00 95.88 369 GLY A CA 1
ATOM 2852 C C . GLY A 1 369 ? -1.972 1.741 -27.386 1.00 95.88 369 GLY A C 1
ATOM 2853 O O . GLY A 1 369 ? -1.592 1.751 -26.216 1.00 95.88 369 GLY A O 1
ATOM 2854 N N . ARG A 1 370 ? -2.681 2.748 -27.904 1.00 97.81 370 ARG A N 1
ATOM 2855 C CA . ARG A 1 370 ? -3.163 3.888 -27.119 1.00 97.81 370 ARG A CA 1
ATOM 2856 C C . ARG A 1 370 ? -4.465 3.541 -26.426 1.00 97.81 370 ARG A C 1
ATOM 2858 O O . ARG A 1 370 ? -5.300 2.811 -26.952 1.00 97.81 370 ARG A O 1
ATOM 2865 N N . VAL A 1 371 ? -4.667 4.103 -25.247 1.00 98.38 371 VAL A N 1
ATOM 2866 C CA . VAL A 1 371 ? -5.866 3.867 -24.441 1.00 98.38 371 VAL A CA 1
ATOM 2867 C C . VAL A 1 371 ? -7.092 4.464 -25.138 1.00 98.38 371 VAL A C 1
ATOM 2869 O O . VAL A 1 371 ? -7.185 5.674 -25.317 1.00 98.38 371 VAL A O 1
ATOM 2872 N N . ARG A 1 372 ? -8.080 3.642 -25.479 1.00 98.31 372 ARG A N 1
ATOM 2873 C CA . ARG A 1 372 ? -9.418 4.085 -25.907 1.00 98.31 372 ARG A CA 1
ATOM 2874 C C . ARG A 1 372 ? -10.363 4.297 -24.736 1.00 98.31 372 ARG A C 1
ATOM 2876 O O . ARG A 1 372 ? -11.230 5.161 -24.789 1.00 98.31 372 ARG A O 1
ATOM 2883 N N . GLN A 1 373 ? -10.218 3.485 -23.695 1.00 98.19 373 GLN A N 1
ATOM 2884 C CA . GLN A 1 373 ? -11.056 3.561 -22.510 1.00 98.19 373 GLN A CA 1
ATOM 2885 C C . GLN A 1 373 ? -10.302 3.037 -21.295 1.00 98.19 373 GLN A C 1
ATOM 2887 O O . GLN A 1 373 ? -9.640 2.004 -21.374 1.00 98.19 373 GLN A O 1
ATOM 2892 N N . ALA A 1 374 ? -10.469 3.715 -20.162 1.00 96.25 374 ALA A N 1
ATOM 2893 C CA . ALA A 1 374 ? -10.015 3.246 -18.863 1.00 96.25 374 ALA A CA 1
ATOM 2894 C C . ALA A 1 374 ? -11.197 3.072 -17.898 1.00 96.25 374 ALA A C 1
ATOM 2896 O O . ALA A 1 374 ? -12.183 3.820 -17.930 1.00 96.25 374 ALA A O 1
ATOM 2897 N N . ARG A 1 375 ? -11.080 2.069 -17.030 1.00 95.62 375 ARG A N 1
ATOM 2898 C CA . ARG A 1 375 ? -11.895 1.882 -15.831 1.00 95.62 375 ARG A CA 1
ATOM 2899 C C . ARG A 1 375 ? -10.977 1.535 -14.673 1.00 95.62 375 ARG A C 1
ATOM 2901 O O . ARG A 1 375 ? -10.156 0.630 -14.797 1.00 95.62 375 ARG A O 1
ATOM 2908 N N . ILE A 1 376 ? -11.110 2.254 -13.568 1.00 93.00 376 ILE A N 1
ATOM 2909 C CA . ILE A 1 376 ? -10.306 2.056 -12.362 1.00 93.00 376 ILE A CA 1
ATOM 2910 C C . ILE A 1 376 ? -11.269 1.923 -11.187 1.00 93.00 376 ILE A C 1
ATOM 2912 O O . ILE A 1 376 ? -12.094 2.799 -10.944 1.00 93.00 376 ILE A O 1
ATOM 2916 N N . ARG A 1 377 ? -11.195 0.801 -10.478 1.00 90.12 377 ARG A N 1
ATOM 2917 C CA . ARG A 1 377 ? -12.026 0.481 -9.316 1.00 90.12 377 ARG A CA 1
ATOM 2918 C C . ARG A 1 377 ? -11.106 0.348 -8.126 1.00 90.12 377 ARG A C 1
ATOM 2920 O O . ARG A 1 377 ? -10.370 -0.628 -7.999 1.00 90.12 377 ARG A O 1
ATOM 2927 N N . THR A 1 378 ? -11.086 1.388 -7.310 1.00 77.62 378 THR A N 1
ATOM 2928 C CA . THR A 1 378 ? -10.205 1.467 -6.150 1.00 77.62 378 THR A CA 1
ATOM 2929 C C . THR A 1 378 ? -10.841 0.756 -4.957 1.00 77.62 378 THR A C 1
ATOM 2931 O O . THR A 1 378 ? -12.024 0.405 -4.967 1.00 77.62 378 THR A O 1
ATOM 2934 N N . ALA A 1 379 ? -10.046 0.546 -3.909 1.00 59.75 379 ALA A N 1
ATOM 2935 C CA . ALA A 1 379 ? -10.508 -0.019 -2.651 1.00 59.75 379 ALA A CA 1
ATOM 2936 C C . ALA A 1 379 ? -11.452 0.957 -1.918 1.00 59.75 379 ALA A C 1
ATOM 2938 O O . ALA A 1 379 ? -11.058 1.625 -0.962 1.00 59.75 379 ALA A O 1
ATOM 2939 N N . HIS A 1 380 ? -12.701 1.058 -2.367 1.00 52.09 380 HIS A N 1
ATOM 2940 C CA . HIS A 1 380 ? -13.754 1.790 -1.676 1.00 52.09 380 HIS A CA 1
ATOM 2941 C C . HIS A 1 380 ? -14.601 0.820 -0.853 1.00 52.09 380 HIS A C 1
ATOM 2943 O O . HIS A 1 380 ? -15.169 -0.140 -1.371 1.00 52.09 380 HIS A O 1
ATOM 2949 N N . GLN A 1 381 ? -14.684 1.081 0.451 1.00 45.44 381 GLN A N 1
ATOM 2950 C CA . GLN A 1 381 ? -15.663 0.439 1.319 1.00 45.44 381 GLN A CA 1
ATOM 2951 C C . GLN A 1 381 ? -16.997 1.161 1.142 1.00 45.44 381 GLN A C 1
ATOM 2953 O O . GLN A 1 381 ? -17.066 2.387 1.219 1.00 45.44 381 GLN A O 1
ATOM 2958 N N . SER A 1 382 ? -18.057 0.402 0.895 1.00 35.09 382 SER A N 1
ATOM 2959 C CA . SER A 1 382 ? -19.421 0.916 0.956 1.00 35.09 382 SER A CA 1
ATOM 2960 C C . SER A 1 382 ? -19.734 1.349 2.391 1.00 35.09 382 SER A C 1
ATOM 2962 O O . SER A 1 382 ? -19.272 0.714 3.343 1.00 35.09 382 SER A O 1
ATOM 2964 N N . GLU A 1 383 ? -20.567 2.379 2.568 1.00 36.62 383 GLU A N 1
ATOM 2965 C CA . GLU A 1 383 ? -21.162 2.644 3.881 1.00 36.62 383 GLU A CA 1
ATOM 2966 C C . GLU A 1 383 ? -21.793 1.350 4.433 1.00 36.62 383 GLU A C 1
ATOM 2968 O O . GLU A 1 383 ? -22.448 0.617 3.677 1.00 36.62 383 GLU A O 1
ATOM 2973 N N . PRO A 1 384 ? -21.621 1.045 5.735 1.00 34.72 384 PRO A N 1
ATOM 2974 C CA . PRO A 1 384 ? -22.391 0.002 6.389 1.00 34.72 384 PRO A CA 1
ATOM 2975 C C . PRO A 1 384 ? -23.867 0.183 6.046 1.00 34.72 384 PRO A C 1
ATOM 2977 O O . PRO A 1 384 ? -24.443 1.243 6.297 1.00 34.72 384 PRO A O 1
ATOM 2980 N N . GLY A 1 385 ? -24.469 -0.844 5.444 1.00 35.94 385 GLY A N 1
ATOM 2981 C CA . GLY A 1 385 ? -25.891 -0.839 5.129 1.00 35.94 385 GLY A CA 1
ATOM 2982 C C . GLY A 1 385 ? -26.712 -0.444 6.355 1.00 35.94 385 GLY A C 1
ATOM 2983 O O . GLY A 1 385 ? -26.327 -0.714 7.491 1.00 35.94 385 GLY A O 1
ATOM 2984 N N . THR A 1 386 ? -27.840 0.212 6.101 1.00 33.78 386 THR A N 1
ATOM 2985 C CA . THR A 1 386 ? -28.778 0.770 7.076 1.00 33.78 386 THR A CA 1
ATOM 2986 C C . THR A 1 386 ? -29.302 -0.263 8.082 1.00 33.78 386 THR A C 1
ATOM 2988 O O . THR A 1 386 ? -30.471 -0.644 8.015 1.00 33.78 386 THR A O 1
ATOM 2991 N N . ASP A 1 387 ? -28.506 -0.689 9.060 1.00 36.28 387 ASP A N 1
ATOM 2992 C CA . ASP A 1 387 ? -29.031 -1.324 10.267 1.00 36.28 387 ASP A CA 1
ATOM 2993 C C . ASP A 1 387 ? -29.574 -0.224 11.191 1.00 36.28 387 ASP A C 1
ATOM 2995 O O . ASP A 1 387 ? -29.042 0.104 12.250 1.00 36.28 387 ASP A O 1
ATOM 2999 N N . ARG A 1 388 ? -30.660 0.402 10.720 1.00 39.94 388 ARG A N 1
ATOM 3000 C CA . ARG A 1 388 ? -31.441 1.469 11.371 1.00 39.94 388 ARG A CA 1
ATOM 3001 C C . ARG A 1 388 ? -32.195 0.974 12.619 1.00 39.94 388 ARG A C 1
ATOM 3003 O O . ARG A 1 388 ? -33.142 1.623 13.052 1.00 39.94 388 ARG A O 1
ATOM 3010 N N . ARG A 1 389 ? -31.841 -0.200 13.159 1.00 31.05 389 ARG A N 1
ATOM 3011 C CA . ARG A 1 389 ? -32.479 -0.829 14.327 1.00 31.05 389 ARG A CA 1
ATOM 3012 C C . ARG A 1 389 ? -31.519 -1.088 15.484 1.00 31.05 389 ARG A C 1
ATOM 3014 O O . ARG A 1 389 ? -31.889 -1.814 16.402 1.00 31.05 389 ARG A O 1
ATOM 3021 N N . ARG A 1 390 ? -30.315 -0.506 15.495 1.00 37.00 390 ARG A N 1
ATOM 3022 C CA . ARG A 1 390 ? -29.544 -0.479 16.743 1.00 37.00 390 ARG A CA 1
ATOM 3023 C C . ARG A 1 390 ? -30.193 0.528 17.699 1.00 37.00 390 ARG A C 1
ATOM 3025 O O . ARG A 1 390 ? -30.299 1.700 17.329 1.00 37.00 390 ARG A O 1
ATOM 3032 N N . PRO A 1 391 ? -30.623 0.103 18.903 1.00 28.84 391 PRO A N 1
ATOM 3033 C CA . PRO A 1 391 ? -30.944 1.048 19.961 1.00 28.84 391 PRO A CA 1
ATOM 3034 C C . PRO A 1 391 ? -29.733 1.959 20.165 1.00 28.84 391 PRO A C 1
ATOM 3036 O O . PRO A 1 391 ? -28.590 1.506 20.029 1.00 28.84 391 PRO A O 1
ATOM 3039 N N . ALA A 1 392 ? -29.967 3.233 20.485 1.00 31.25 392 ALA A N 1
ATOM 3040 C CA . ALA A 1 392 ? -28.897 4.058 21.031 1.00 31.25 392 ALA A CA 1
ATOM 3041 C C . ALA A 1 392 ? -28.244 3.275 22.188 1.00 31.25 392 ALA A C 1
ATOM 3043 O O . ALA A 1 392 ? -28.979 2.645 22.955 1.00 31.25 392 ALA A O 1
ATOM 3044 N N . PRO A 1 393 ? -26.903 3.238 22.301 1.00 31.23 393 PRO A N 1
ATOM 3045 C CA . PRO A 1 393 ? -26.278 2.617 23.457 1.00 31.23 393 PRO A CA 1
ATOM 3046 C C . PRO A 1 393 ? -26.904 3.218 24.718 1.00 31.23 393 PRO A C 1
ATOM 3048 O O . PRO A 1 393 ? -26.978 4.441 24.852 1.00 31.23 393 PRO A O 1
ATOM 3051 N N . GLU A 1 394 ? -27.401 2.347 25.600 1.00 28.62 394 GLU A N 1
ATOM 3052 C CA . GLU A 1 394 ? -27.853 2.718 26.940 1.00 28.62 394 GLU A CA 1
ATOM 3053 C C . GLU A 1 394 ? -26.810 3.675 27.552 1.00 28.62 394 GLU A C 1
ATOM 3055 O O . GLU A 1 394 ? -25.610 3.381 27.458 1.00 28.62 394 GLU A O 1
ATOM 3060 N N . PRO A 1 395 ? -27.202 4.793 28.194 1.00 33.44 395 PRO A N 1
ATOM 3061 C CA . PRO A 1 395 ? -26.271 5.772 28.773 1.00 33.44 395 PRO A CA 1
ATOM 3062 C C . PRO A 1 395 ? -25.305 5.232 29.852 1.00 33.44 395 PRO A C 1
ATOM 3064 O O . PRO A 1 395 ? -24.620 6.012 30.507 1.00 33.44 395 PRO A O 1
ATOM 3067 N N . GLY A 1 396 ? -25.238 3.916 30.073 1.00 31.00 396 GLY A N 1
ATOM 3068 C CA . GLY A 1 396 ? -24.521 3.253 31.160 1.00 31.00 396 GLY A CA 1
ATOM 3069 C C . GLY A 1 396 ? -23.435 2.254 30.740 1.00 31.00 396 GLY A C 1
ATOM 3070 O O . GLY A 1 396 ? -23.204 1.312 31.490 1.00 31.00 396 GLY A O 1
ATOM 3071 N N . GLY A 1 397 ? -22.783 2.411 29.580 1.00 27.91 397 GLY A N 1
ATOM 3072 C CA . GLY A 1 397 ? -21.734 1.478 29.114 1.00 27.91 397 GLY A CA 1
ATOM 3073 C C . GLY A 1 397 ? -20.301 2.024 29.066 1.00 27.91 397 GLY A C 1
ATOM 3074 O O . GLY A 1 397 ? -19.351 1.281 29.292 1.00 27.91 397 GLY A O 1
ATOM 3075 N N . LEU A 1 398 ? -20.119 3.325 28.829 1.00 30.28 398 LEU A N 1
ATOM 3076 C CA . LEU A 1 398 ? -18.816 3.993 28.934 1.00 30.28 398 LEU A CA 1
ATOM 3077 C C . LEU A 1 398 ? -18.658 4.521 30.359 1.00 30.28 398 LEU A C 1
ATOM 3079 O O . LEU A 1 398 ? -18.766 5.719 30.612 1.00 30.28 398 LEU A O 1
ATOM 3083 N N . ARG A 1 399 ? -18.443 3.617 31.320 1.00 25.72 399 ARG A N 1
ATOM 3084 C CA . ARG A 1 399 ? -17.879 4.043 32.601 1.00 25.72 399 ARG A CA 1
ATOM 3085 C C . ARG A 1 399 ? -16.400 4.351 32.354 1.00 25.72 399 ARG A C 1
ATOM 3087 O O . ARG A 1 399 ? -15.676 3.426 31.986 1.00 25.72 399 ARG A O 1
ATOM 3094 N N . PRO A 1 400 ? -15.930 5.599 32.536 1.00 31.92 400 PRO A N 1
ATOM 3095 C CA . PRO A 1 400 ? -14.499 5.830 32.653 1.00 31.92 400 PRO A CA 1
ATOM 3096 C C . PRO A 1 400 ? -13.985 4.926 33.774 1.00 31.92 400 PRO A C 1
ATOM 3098 O O . PRO A 1 400 ? -14.632 4.809 34.820 1.00 31.92 400 PRO A O 1
ATOM 3101 N N . ALA A 1 401 ? -12.867 4.244 33.531 1.00 27.52 401 ALA A N 1
ATOM 3102 C CA . ALA A 1 401 ? -12.182 3.500 34.573 1.00 27.52 401 ALA A CA 1
ATOM 3103 C C . ALA A 1 401 ? -12.044 4.422 35.792 1.00 27.52 401 ALA A C 1
ATOM 3105 O O . ALA A 1 401 ? -11.523 5.532 35.682 1.00 27.52 401 ALA A O 1
ATOM 3106 N N . THR A 1 402 ? -12.580 3.998 36.936 1.00 25.67 402 THR A N 1
ATOM 3107 C CA . THR A 1 402 ? -12.357 4.686 38.208 1.00 25.67 402 THR A CA 1
ATOM 3108 C C . THR A 1 402 ? -10.848 4.836 38.396 1.00 25.67 402 THR A C 1
ATOM 3110 O O . THR A 1 402 ? -10.159 3.812 38.392 1.00 25.67 402 THR A O 1
ATOM 3113 N N . PRO A 1 403 ? -10.317 6.062 38.544 1.00 32.44 403 PRO A N 1
ATOM 3114 C CA . PRO A 1 403 ? -8.896 6.246 38.763 1.00 32.44 403 PRO A CA 1
ATOM 3115 C C . PRO A 1 403 ? -8.541 5.659 40.130 1.00 32.44 403 PRO A C 1
ATOM 3117 O O . PRO A 1 403 ? -8.993 6.155 41.164 1.00 32.44 403 PRO A O 1
ATOM 3120 N N . GLY A 1 404 ? -7.728 4.602 40.139 1.00 30.56 404 GLY A N 1
ATOM 3121 C CA . GLY A 1 404 ? -6.894 4.304 41.298 1.00 30.56 404 GLY A CA 1
ATOM 3122 C C . GLY A 1 404 ? -6.028 5.534 41.573 1.00 30.56 404 GLY A C 1
ATOM 3123 O O . GLY A 1 404 ? -5.443 6.089 40.647 1.00 30.56 404 GLY A O 1
ATOM 3124 N N . GLY A 1 405 ? -6.053 6.015 42.817 1.00 31.61 405 GLY A N 1
ATOM 3125 C CA . GLY A 1 405 ? -5.579 7.340 43.217 1.00 31.61 405 GLY A CA 1
ATOM 3126 C C . GLY A 1 405 ? -4.195 7.729 42.683 1.00 31.61 405 GLY A C 1
ATOM 3127 O O . GLY A 1 405 ? -3.217 7.016 42.876 1.00 31.61 405 GLY A O 1
ATOM 3128 N N . GLY A 1 406 ? -4.139 8.904 42.052 1.00 29.92 406 GLY A N 1
ATOM 3129 C CA . GLY A 1 406 ? -2.932 9.525 41.506 1.00 29.92 406 GLY A CA 1
ATOM 3130 C C . GLY A 1 406 ? -3.310 10.550 40.438 1.00 29.92 406 GLY A C 1
ATOM 3131 O O . GLY A 1 406 ? -3.340 10.246 39.254 1.00 29.92 406 GLY A O 1
ATOM 3132 N N . SER A 1 407 ? -3.705 11.748 40.862 1.00 27.67 407 SER A N 1
ATOM 3133 C CA . SER A 1 407 ? -4.280 12.798 40.016 1.00 27.67 407 SER A CA 1
ATOM 3134 C C . SER A 1 407 ? -3.298 13.373 38.981 1.00 27.67 407 SER A C 1
ATOM 3136 O O . SER A 1 407 ? -2.347 14.057 39.357 1.00 27.67 407 SER A O 1
ATOM 3138 N N . ALA A 1 408 ? -3.615 13.234 37.692 1.00 26.05 408 ALA A N 1
ATOM 3139 C CA . ALA A 1 408 ? -3.257 14.209 36.660 1.00 26.05 408 ALA A CA 1
ATOM 3140 C C . ALA A 1 408 ? -4.558 14.690 35.984 1.00 26.05 408 ALA A C 1
ATOM 3142 O O . ALA A 1 408 ? -5.424 13.864 35.685 1.00 26.05 408 ALA A O 1
ATOM 3143 N N . PRO A 1 409 ? -4.769 16.007 35.803 1.00 28.50 409 PRO A N 1
ATOM 3144 C CA . PRO A 1 409 ? -6.048 16.525 35.338 1.00 28.50 409 PRO A CA 1
ATOM 3145 C C . PRO A 1 409 ? -6.313 16.141 33.876 1.00 28.50 409 PRO A C 1
ATOM 3147 O O . PRO A 1 409 ? -5.471 16.327 32.999 1.00 28.50 409 PRO A O 1
ATOM 3150 N N . SER A 1 410 ? -7.527 15.646 33.627 1.00 30.14 410 SER A N 1
ATOM 3151 C CA . SER A 1 410 ? -8.111 15.421 32.301 1.00 30.14 410 SER A CA 1
ATOM 3152 C C . SER A 1 410 ? -8.070 16.714 31.474 1.00 30.14 410 SER A C 1
ATOM 3154 O O . SER A 1 410 ? -8.818 17.652 31.747 1.00 30.14 410 SER A O 1
ATOM 3156 N N . ARG A 1 411 ? -7.220 16.761 30.440 1.00 35.06 411 ARG A N 1
ATOM 3157 C CA . ARG A 1 411 ? -7.024 17.919 29.543 1.00 35.06 411 ARG A CA 1
ATOM 3158 C C . ARG A 1 411 ? -8.120 18.097 28.480 1.00 35.06 411 ARG A C 1
ATOM 3160 O O . ARG A 1 411 ? -7.859 18.630 27.410 1.00 35.06 411 ARG A O 1
ATOM 3167 N N . ARG A 1 412 ? -9.357 17.672 28.742 1.00 34.09 412 ARG A N 1
ATOM 3168 C CA . ARG A 1 412 ? -10.491 17.918 27.836 1.00 34.09 412 ARG A CA 1
ATOM 3169 C C . ARG A 1 412 ? -11.600 18.667 28.554 1.00 34.09 412 ARG A C 1
ATOM 3171 O O . ARG A 1 412 ? -12.613 18.095 28.940 1.00 34.09 412 ARG A O 1
ATOM 3178 N N . ALA A 1 413 ? -11.390 19.968 28.715 1.00 27.39 413 ALA A N 1
ATOM 3179 C CA . ALA A 1 413 ? -12.447 20.914 29.027 1.00 27.39 413 ALA A CA 1
ATOM 3180 C C . ALA A 1 413 ? -12.256 22.172 28.169 1.00 27.39 413 ALA A C 1
ATOM 3182 O O . ALA A 1 413 ? -11.406 23.001 28.466 1.00 27.39 413 ALA A O 1
ATOM 3183 N N . GLY A 1 414 ? -13.070 22.284 27.116 1.00 31.77 414 GLY A N 1
ATOM 3184 C CA . GLY A 1 414 ? -13.416 23.567 26.505 1.00 31.77 414 GLY A CA 1
ATOM 3185 C C . GLY A 1 414 ? -12.442 24.144 25.485 1.00 31.77 414 GLY A C 1
ATOM 3186 O O . GLY A 1 414 ? -11.940 25.236 25.712 1.00 31.77 414 GLY A O 1
ATOM 3187 N N . ASP A 1 415 ? -12.279 23.501 24.325 1.00 27.17 415 ASP A N 1
ATOM 3188 C CA . ASP A 1 415 ? -11.891 24.264 23.136 1.00 27.17 415 ASP A CA 1
ATOM 3189 C C . ASP A 1 415 ? -12.515 23.712 21.847 1.00 27.17 415 ASP A C 1
ATOM 3191 O O . ASP A 1 415 ? -12.454 22.519 21.545 1.00 27.17 415 ASP A O 1
ATOM 3195 N N . THR A 1 416 ? -13.167 24.602 21.105 1.00 28.89 416 THR A N 1
ATOM 3196 C CA . THR A 1 416 ? -13.812 24.349 19.812 1.00 28.89 416 THR A CA 1
ATOM 3197 C C . THR A 1 416 ? -13.070 25.155 18.762 1.00 28.89 416 THR A C 1
ATOM 3199 O O . THR A 1 416 ? -13.532 26.232 18.395 1.00 28.89 416 THR A O 1
ATOM 3202 N N . GLN A 1 417 ? -11.924 24.660 18.289 1.00 23.78 417 GLN A N 1
ATOM 3203 C CA . GLN A 1 417 ? -11.276 25.163 17.077 1.00 23.78 417 GLN A CA 1
ATOM 3204 C C . GLN A 1 417 ? -10.193 24.198 16.556 1.00 23.78 417 GLN A C 1
ATOM 3206 O O . GLN A 1 417 ? -9.267 23.839 17.269 1.00 23.78 417 GLN A O 1
ATOM 3211 N N . LEU A 1 418 ? -10.384 23.787 15.293 1.00 31.23 418 LEU A N 1
ATOM 3212 C CA . LEU A 1 418 ? -9.420 23.406 14.240 1.00 31.23 418 LEU A CA 1
ATOM 3213 C C . LEU A 1 418 ? -7.972 23.060 14.643 1.00 31.23 418 LEU A C 1
ATOM 3215 O O . LEU A 1 418 ? -7.301 23.941 15.175 1.00 31.23 418 LEU A O 1
ATOM 3219 N N . ARG A 1 419 ? -7.474 21.879 14.198 1.00 24.47 419 ARG A N 1
ATOM 3220 C CA . ARG A 1 419 ? -6.079 21.518 13.768 1.00 24.47 419 ARG A CA 1
ATOM 3221 C C . ARG A 1 419 ? -5.868 19.980 13.819 1.00 24.47 419 ARG A C 1
ATOM 3223 O O . ARG A 1 419 ? -6.557 19.332 14.592 1.00 24.47 419 ARG A O 1
ATOM 3230 N N . SER A 1 420 ? -5.020 19.288 13.039 1.00 23.70 420 SER A N 1
ATOM 3231 C CA . SER A 1 420 ? -4.013 19.634 12.012 1.00 23.70 420 SER A CA 1
ATOM 3232 C C . SER A 1 420 ? -3.908 18.543 10.921 1.00 23.70 420 SER A C 1
ATOM 3234 O O . SER A 1 420 ? -4.194 17.372 11.168 1.00 23.70 420 SER A O 1
ATOM 3236 N N . LEU A 1 421 ? -3.441 18.962 9.735 1.00 23.66 421 LEU A N 1
ATOM 3237 C CA . LEU A 1 421 ? -3.010 18.161 8.579 1.00 23.66 421 LEU A CA 1
ATOM 3238 C C . LEU A 1 421 ? -1.659 17.450 8.810 1.00 23.66 421 LEU A C 1
ATOM 3240 O O . LEU A 1 421 ? -0.803 17.948 9.540 1.00 23.66 421 LEU A O 1
ATOM 3244 N N . HIS A 1 422 ? -1.434 16.336 8.100 1.00 24.80 422 HIS A N 1
ATOM 3245 C CA . HIS A 1 422 ? -0.150 15.630 8.023 1.00 24.80 422 HIS A CA 1
ATOM 3246 C C . HIS A 1 422 ? 0.697 16.068 6.826 1.00 24.80 422 HIS A C 1
ATOM 3248 O O . HIS A 1 422 ? 0.211 16.071 5.699 1.00 24.80 422 HIS A O 1
ATOM 3254 N N . LEU A 1 423 ? 1.998 16.263 7.057 1.00 21.30 423 LEU A N 1
ATOM 3255 C CA . LEU A 1 423 ? 3.060 16.078 6.065 1.00 21.30 423 LEU A CA 1
ATOM 3256 C C . LEU A 1 423 ? 4.272 15.432 6.758 1.00 21.30 423 LEU A C 1
ATOM 3258 O O . LEU A 1 423 ? 4.812 15.980 7.713 1.00 21.30 423 LEU A O 1
ATOM 3262 N N . LEU A 1 424 ? 4.708 14.271 6.263 1.00 22.88 424 LEU A N 1
ATOM 3263 C CA . LEU A 1 424 ? 5.988 13.632 6.586 1.00 22.88 424 LEU A CA 1
ATOM 3264 C C . LEU A 1 424 ? 6.656 13.254 5.264 1.00 22.88 424 LEU A C 1
ATOM 3266 O O . LEU A 1 424 ? 6.097 12.482 4.484 1.00 22.88 424 LEU A O 1
ATOM 3270 N N . ARG A 1 425 ? 7.850 13.797 5.009 1.00 21.52 425 ARG A N 1
ATOM 3271 C CA . ARG A 1 425 ? 8.685 13.451 3.856 1.00 21.52 425 ARG A CA 1
ATOM 3272 C C . ARG A 1 425 ? 10.133 13.225 4.325 1.00 21.52 425 ARG A C 1
ATOM 3274 O O . ARG A 1 425 ? 10.739 14.124 4.889 1.00 21.52 425 ARG A O 1
ATOM 3281 N N . HIS A 1 426 ? 10.625 12.013 4.050 1.00 23.94 426 HIS A N 1
ATOM 3282 C CA . HIS A 1 426 ? 11.983 11.451 4.203 1.00 23.94 426 HIS A CA 1
ATOM 3283 C C . HIS A 1 426 ? 12.546 11.156 5.618 1.00 23.94 426 HIS A C 1
ATOM 3285 O O . HIS A 1 426 ? 12.949 12.061 6.346 1.00 23.94 426 HIS A O 1
ATOM 3291 N N . PRO A 1 427 ? 12.648 9.857 5.977 1.00 27.64 427 PRO A N 1
ATOM 3292 C CA . PRO A 1 427 ? 13.355 9.336 7.154 1.00 27.64 427 PRO A CA 1
ATOM 3293 C C . PRO A 1 427 ? 14.787 8.870 6.780 1.00 27.64 427 PRO A C 1
ATOM 3295 O O . PRO A 1 427 ? 15.073 8.753 5.594 1.00 27.64 427 PRO A O 1
ATOM 3298 N N . PHE A 1 428 ? 15.632 8.572 7.787 1.00 27.70 428 PHE A N 1
ATOM 3299 C CA . PHE A 1 428 ? 16.971 7.906 7.772 1.00 27.70 428 PHE A CA 1
ATOM 3300 C C . PHE A 1 428 ? 18.220 8.766 8.119 1.00 27.70 428 PHE A C 1
ATOM 3302 O O . PHE A 1 428 ? 18.095 9.987 8.233 1.00 27.70 428 PHE A O 1
ATOM 3309 N N . PRO A 1 429 ? 19.397 8.142 8.402 1.00 27.80 429 PRO A N 1
ATOM 3310 C CA . PRO A 1 429 ? 19.857 7.715 9.730 1.00 27.80 429 PRO A CA 1
ATOM 3311 C C . PRO A 1 429 ? 21.149 8.449 10.166 1.00 27.80 429 PRO A C 1
ATOM 3313 O O . PRO A 1 429 ? 21.728 9.219 9.405 1.00 27.80 429 PRO A O 1
ATOM 3316 N N . ALA A 1 430 ? 21.582 8.218 11.408 1.00 26.22 430 ALA A N 1
ATOM 3317 C CA . ALA A 1 430 ? 22.792 8.800 11.992 1.00 26.22 430 ALA A CA 1
ATOM 3318 C C . ALA A 1 430 ? 24.082 8.160 11.444 1.00 26.22 430 ALA A C 1
ATOM 3320 O O . ALA A 1 430 ? 24.120 6.952 11.210 1.00 26.22 430 ALA A O 1
ATOM 3321 N N . ALA A 1 431 ? 25.137 8.967 11.311 1.00 26.06 431 ALA A N 1
ATOM 3322 C CA . ALA A 1 431 ? 26.521 8.510 11.242 1.00 26.06 431 ALA A CA 1
ATOM 3323 C C . ALA A 1 431 ? 27.235 8.891 12.550 1.00 26.06 431 ALA A C 1
ATOM 3325 O O . ALA A 1 431 ? 26.972 9.945 13.127 1.00 26.06 431 ALA A O 1
ATOM 3326 N N . GLU A 1 432 ? 28.091 7.996 13.037 1.00 29.70 432 GLU A N 1
ATOM 3327 C CA . GLU A 1 432 ? 28.832 8.141 14.289 1.00 29.70 432 GLU A CA 1
ATOM 3328 C C . GLU A 1 432 ? 29.876 9.271 14.257 1.00 29.70 432 GLU A C 1
ATOM 3330 O O . GLU A 1 432 ? 30.381 9.687 13.215 1.00 29.70 432 GLU A O 1
ATOM 3335 N N . SER A 1 433 ? 30.182 9.753 15.461 1.00 31.94 433 SER A N 1
ATOM 3336 C CA . SER A 1 433 ? 30.973 10.934 15.800 1.00 31.94 433 SER A CA 1
ATOM 3337 C C . SER A 1 433 ? 32.432 10.904 15.325 1.00 31.94 433 SER A C 1
ATOM 3339 O O . SER A 1 433 ? 33.208 10.039 15.733 1.00 31.94 433 SER A O 1
ATOM 3341 N N . ALA A 1 434 ? 32.827 11.950 14.596 1.00 32.03 434 ALA A N 1
ATOM 3342 C CA . ALA A 1 434 ? 34.207 12.410 14.421 1.00 32.03 434 ALA A CA 1
ATOM 3343 C C . ALA A 1 434 ? 34.440 13.695 15.261 1.00 32.03 434 ALA A C 1
ATOM 3345 O O . ALA A 1 434 ? 33.464 14.358 15.624 1.00 32.03 434 ALA A O 1
ATOM 3346 N N . PRO A 1 435 ? 35.691 14.057 15.617 1.00 38.25 435 PRO A N 1
ATOM 3347 C CA . PRO A 1 435 ? 35.973 15.170 16.526 1.00 38.25 435 PRO A CA 1
ATOM 3348 C C . PRO A 1 435 ? 35.551 16.529 15.939 1.00 38.25 435 PRO A C 1
ATOM 3350 O O . PRO A 1 435 ? 35.580 16.742 14.729 1.00 38.25 435 PRO A O 1
ATOM 3353 N N . ALA A 1 436 ? 35.125 17.431 16.826 1.00 49.44 436 ALA A N 1
ATOM 3354 C CA . ALA A 1 436 ? 34.349 18.635 16.530 1.00 49.44 436 ALA A CA 1
ATOM 3355 C C . ALA A 1 436 ? 35.100 19.703 15.703 1.00 49.44 436 ALA A C 1
ATOM 3357 O O . ALA A 1 436 ? 35.836 20.518 16.257 1.00 49.44 436 ALA A O 1
ATOM 3358 N N . MET A 1 437 ? 34.834 19.739 14.393 1.00 60.22 437 MET A N 1
ATOM 3359 C CA . MET A 1 437 ? 34.991 20.936 13.552 1.00 60.22 437 MET A CA 1
ATOM 3360 C C . MET A 1 437 ? 33.810 21.887 13.777 1.00 60.22 437 MET A C 1
ATOM 3362 O O . MET A 1 437 ? 32.665 21.434 13.770 1.00 60.22 437 MET A O 1
ATOM 3366 N N . ARG A 1 438 ? 34.068 23.199 13.889 1.00 74.62 438 ARG A N 1
ATOM 3367 C CA . ARG A 1 438 ? 33.007 24.222 13.965 1.00 74.62 438 ARG A CA 1
ATOM 3368 C C . ARG A 1 438 ? 32.352 24.430 12.596 1.00 74.62 438 ARG A C 1
ATOM 3370 O O . ARG A 1 438 ? 32.981 24.971 11.682 1.00 74.62 438 ARG A O 1
ATOM 3377 N N . ARG A 1 439 ? 31.088 24.026 12.462 1.00 86.19 439 ARG A N 1
ATOM 3378 C CA . ARG A 1 439 ? 30.280 24.053 11.234 1.00 86.19 439 ARG A CA 1
ATOM 3379 C C . ARG A 1 439 ? 29.200 25.139 11.286 1.00 86.19 439 ARG A C 1
ATOM 3381 O O . ARG A 1 439 ? 28.367 25.151 12.189 1.00 86.19 439 ARG A O 1
ATOM 3388 N N . LEU A 1 440 ? 29.184 26.013 10.281 1.00 89.31 440 LEU A N 1
ATOM 3389 C CA . LEU A 1 440 ? 28.213 27.093 10.091 1.00 89.31 440 LEU A CA 1
ATOM 3390 C C . LEU A 1 440 ? 27.313 26.807 8.885 1.00 89.31 440 LEU A C 1
ATOM 3392 O O . LEU A 1 440 ? 27.809 26.572 7.782 1.00 89.31 440 LEU A O 1
ATOM 3396 N N . LEU A 1 441 ? 25.997 26.917 9.060 1.00 91.25 441 LEU A N 1
ATOM 3397 C CA . LEU A 1 441 ? 25.036 26.951 7.955 1.00 91.25 441 LEU A CA 1
ATOM 3398 C C . LEU A 1 441 ? 24.675 28.396 7.580 1.00 91.25 441 LEU A C 1
ATOM 3400 O O . LEU A 1 441 ? 24.227 29.162 8.429 1.00 91.25 441 LEU A O 1
ATOM 3404 N N . LEU A 1 442 ? 24.757 28.730 6.291 1.00 91.06 442 LEU A N 1
ATOM 3405 C CA . LEU A 1 442 ? 24.059 29.868 5.694 1.00 91.06 442 LEU A CA 1
ATOM 3406 C C . LEU A 1 442 ? 22.940 29.355 4.791 1.00 91.06 442 LEU A C 1
ATOM 3408 O O . LEU A 1 442 ? 23.205 28.716 3.766 1.00 91.06 442 LEU A O 1
ATOM 3412 N N . ALA A 1 443 ? 21.698 29.677 5.134 1.00 89.88 443 ALA A N 1
ATOM 3413 C CA . ALA A 1 443 ? 20.539 29.263 4.358 1.00 89.88 443 ALA A CA 1
ATOM 3414 C C . ALA A 1 443 ? 19.790 30.469 3.791 1.00 89.88 443 ALA A C 1
ATOM 3416 O O . ALA A 1 443 ? 19.264 31.292 4.535 1.00 89.88 443 ALA A O 1
ATOM 3417 N N . GLY A 1 444 ? 19.721 30.547 2.464 1.00 88.38 444 GLY A N 1
ATOM 3418 C CA . GLY A 1 444 ? 18.860 31.485 1.753 1.00 88.38 444 GLY A CA 1
ATOM 3419 C C . GLY A 1 444 ? 17.516 30.835 1.480 1.00 88.38 444 GLY A C 1
ATOM 3420 O O . GLY A 1 444 ? 17.463 29.864 0.726 1.00 88.38 444 GLY A O 1
ATOM 3421 N N . ILE A 1 445 ? 16.450 31.364 2.069 1.00 85.19 445 ILE A N 1
ATOM 3422 C CA . ILE A 1 445 ? 15.103 30.798 2.010 1.00 85.19 445 ILE A CA 1
ATOM 3423 C C . ILE A 1 445 ? 14.257 31.608 1.023 1.00 85.19 445 ILE A C 1
ATOM 3425 O O . ILE A 1 445 ? 14.406 32.826 0.914 1.00 85.19 445 ILE A O 1
ATOM 3429 N N . GLY A 1 446 ? 13.447 30.921 0.219 1.00 80.19 446 GLY A N 1
ATOM 3430 C CA . GLY A 1 446 ? 12.598 31.576 -0.772 1.00 80.19 446 GLY A CA 1
ATOM 3431 C C . GLY A 1 446 ? 12.024 30.642 -1.834 1.00 80.19 446 GLY A C 1
ATOM 3432 O O . GLY A 1 446 ? 12.241 29.426 -1.832 1.00 80.19 446 GLY A O 1
ATOM 3433 N N . SER A 1 447 ? 11.291 31.208 -2.785 1.00 74.94 447 SER A N 1
ATOM 3434 C CA . SER A 1 447 ? 10.642 30.465 -3.865 1.00 74.94 447 SER A CA 1
ATOM 3435 C C . SER A 1 447 ? 10.864 31.102 -5.236 1.00 74.94 447 SER A C 1
ATOM 3437 O O . SER A 1 447 ? 11.427 32.185 -5.393 1.00 74.94 447 SER A O 1
ATOM 3439 N N . HIS A 1 448 ? 10.392 30.430 -6.288 1.00 71.19 448 HIS A N 1
ATOM 3440 C CA . HIS A 1 448 ? 10.429 30.992 -7.636 1.00 71.19 448 HIS A CA 1
ATOM 3441 C C . HIS A 1 448 ? 9.482 32.193 -7.816 1.00 71.19 448 HIS A C 1
ATOM 3443 O O . HIS A 1 448 ? 9.538 32.832 -8.871 1.00 71.19 448 HIS A O 1
ATOM 3449 N N . HIS A 1 449 ? 8.663 32.554 -6.822 1.00 66.38 449 HIS A N 1
ATOM 3450 C CA . HIS A 1 449 ? 7.808 33.734 -6.882 1.00 66.38 449 HIS A CA 1
ATOM 3451 C C . HIS A 1 449 ? 8.639 35.030 -6.757 1.00 66.38 449 HIS A C 1
ATOM 3453 O O . HIS A 1 449 ? 9.459 35.129 -5.849 1.00 66.38 449 HIS A O 1
ATOM 3459 N N . PRO A 1 450 ? 8.473 36.041 -7.633 1.00 57.91 450 PRO A N 1
ATOM 3460 C CA . PRO A 1 450 ? 9.336 37.230 -7.651 1.00 57.91 450 PRO A CA 1
ATOM 3461 C C . PRO A 1 450 ? 9.439 37.991 -6.320 1.00 57.91 450 PRO A C 1
ATOM 3463 O O . PRO A 1 450 ? 10.510 38.502 -6.012 1.00 57.91 450 PRO A O 1
ATOM 3466 N N . GLY A 1 451 ? 8.361 38.030 -5.529 1.00 61.44 451 GLY A N 1
ATOM 3467 C CA . GLY A 1 451 ? 8.326 38.679 -4.210 1.00 61.44 451 GLY A CA 1
ATOM 3468 C C . GLY A 1 451 ? 8.967 37.882 -3.068 1.00 61.44 451 GLY A C 1
ATOM 3469 O O . GLY A 1 451 ? 9.007 38.374 -1.950 1.00 61.44 451 GLY A O 1
ATOM 3470 N N . ASP A 1 452 ? 9.464 36.675 -3.344 1.00 69.62 452 ASP A N 1
ATOM 3471 C CA . ASP A 1 452 ? 9.933 35.702 -2.347 1.00 69.62 452 ASP A CA 1
ATOM 3472 C C . ASP A 1 452 ? 11.323 35.133 -2.713 1.00 69.62 452 ASP A C 1
ATOM 3474 O O . ASP A 1 452 ? 11.713 34.037 -2.331 1.00 69.62 452 ASP A O 1
ATOM 3478 N N . ARG A 1 453 ? 12.096 35.872 -3.522 1.00 80.75 453 ARG A N 1
ATOM 3479 C CA . ARG A 1 453 ? 13.469 35.502 -3.931 1.00 80.75 453 ARG A CA 1
ATOM 3480 C C . ARG A 1 453 ? 14.555 36.171 -3.087 1.00 80.75 453 ARG A C 1
ATOM 3482 O O . ARG A 1 453 ? 15.739 35.928 -3.330 1.00 80.75 453 ARG A O 1
ATOM 3489 N N . ALA A 1 454 ? 14.176 37.022 -2.132 1.00 83.19 454 ALA A N 1
ATOM 3490 C CA . ALA A 1 454 ? 15.111 37.873 -1.402 1.00 83.19 454 ALA A CA 1
ATOM 3491 C C . ALA A 1 454 ? 16.156 37.055 -0.628 1.00 83.19 454 ALA A C 1
ATOM 3493 O O . ALA A 1 454 ? 17.342 37.356 -0.727 1.00 83.19 454 ALA A O 1
ATOM 3494 N N . GLY A 1 455 ? 15.767 35.967 0.050 1.00 84.38 455 GLY A N 1
ATOM 3495 C CA . GLY A 1 455 ? 16.719 35.109 0.767 1.00 84.38 455 GLY A CA 1
ATOM 3496 C C . GLY A 1 455 ? 17.721 34.412 -0.158 1.00 84.38 455 GLY A C 1
ATOM 3497 O O . GLY A 1 455 ? 18.910 34.331 0.156 1.00 84.38 455 GLY A O 1
ATOM 3498 N N . TRP A 1 456 ? 17.294 33.992 -1.353 1.00 88.44 456 TRP A N 1
ATOM 3499 C CA . TRP A 1 456 ? 18.186 33.407 -2.364 1.00 88.44 456 TRP A CA 1
ATOM 3500 C C . TRP A 1 456 ? 19.185 34.427 -2.916 1.00 88.44 456 TRP A C 1
ATOM 3502 O O . TRP A 1 456 ? 20.353 34.109 -3.139 1.00 88.44 456 TRP A O 1
ATOM 3512 N N . GLN A 1 457 ? 18.730 35.657 -3.155 1.00 88.62 457 GLN A N 1
ATOM 3513 C CA . GLN A 1 457 ? 19.576 36.750 -3.635 1.00 88.62 457 GLN A CA 1
ATOM 3514 C C . GLN A 1 457 ? 20.553 37.222 -2.554 1.00 88.62 457 GLN A C 1
ATOM 3516 O O . GLN A 1 457 ? 21.724 37.458 -2.852 1.00 88.62 457 GLN A O 1
ATOM 3521 N N . ALA A 1 458 ? 20.101 37.300 -1.302 1.00 87.50 458 ALA A N 1
ATOM 3522 C CA . ALA A 1 458 ? 20.934 37.641 -0.158 1.00 87.50 458 ALA A CA 1
ATOM 3523 C C . ALA A 1 458 ? 22.043 36.607 0.062 1.00 87.50 458 ALA A C 1
ATOM 3525 O O . ALA A 1 458 ? 23.197 36.992 0.239 1.00 87.50 458 ALA A O 1
ATOM 3526 N N . LEU A 1 459 ? 21.738 35.307 -0.049 1.00 91.62 459 LEU A N 1
ATOM 3527 C CA . LEU A 1 459 ? 22.754 34.257 0.058 1.00 91.62 459 LEU A CA 1
ATOM 3528 C C . LEU A 1 459 ? 23.843 34.398 -1.013 1.00 91.62 459 LEU A C 1
ATOM 3530 O O . LEU A 1 459 ? 25.020 34.267 -0.697 1.00 91.62 459 LEU A O 1
ATOM 3534 N N . LYS A 1 460 ? 23.468 34.715 -2.261 1.00 89.75 460 LYS A N 1
ATOM 3535 C CA . LYS A 1 460 ? 24.442 34.973 -3.337 1.00 89.75 460 LYS A CA 1
ATOM 3536 C C . LYS A 1 460 ? 25.343 36.169 -3.030 1.00 89.75 460 LYS A C 1
ATOM 3538 O O . LYS A 1 460 ? 26.525 36.130 -3.333 1.00 89.75 460 LYS A O 1
ATOM 3543 N N . ARG A 1 461 ? 24.814 37.224 -2.402 1.00 91.69 461 ARG A N 1
ATOM 3544 C CA . ARG A 1 461 ? 25.624 38.381 -1.974 1.00 91.69 461 ARG A CA 1
ATOM 3545 C C . ARG A 1 461 ? 26.530 38.085 -0.773 1.00 91.69 461 ARG A C 1
ATOM 3547 O O . ARG A 1 461 ? 27.439 38.862 -0.510 1.00 91.69 461 ARG A O 1
ATOM 3554 N N . LEU A 1 462 ? 26.295 36.983 -0.061 1.00 89.56 462 LEU A N 1
ATOM 3555 C CA . LEU A 1 462 ? 27.114 36.494 1.052 1.00 89.56 462 LEU A CA 1
ATOM 3556 C C . LEU A 1 462 ? 28.002 35.304 0.647 1.00 89.56 462 LEU A C 1
ATOM 3558 O O . LEU A 1 462 ? 28.431 34.530 1.502 1.00 89.56 462 LEU A O 1
ATOM 3562 N N . GLU A 1 463 ? 28.292 35.136 -0.646 1.00 85.94 463 GLU A N 1
ATOM 3563 C CA . GLU A 1 463 ? 29.122 34.033 -1.145 1.00 85.94 463 GLU A CA 1
ATOM 3564 C C . GLU A 1 463 ? 30.521 34.016 -0.506 1.00 85.94 463 GLU A C 1
ATOM 3566 O O . GLU A 1 463 ? 30.997 32.957 -0.104 1.00 85.94 463 GLU A O 1
ATOM 3571 N N . GLU A 1 464 ? 31.122 35.190 -0.300 1.00 84.50 464 GLU A N 1
ATOM 3572 C CA . GLU A 1 464 ? 32.444 35.355 0.324 1.00 84.50 464 GLU A CA 1
ATOM 3573 C C . GLU A 1 464 ? 32.389 35.554 1.855 1.00 84.50 464 GLU A C 1
ATOM 3575 O O . GLU A 1 464 ? 33.414 35.768 2.495 1.00 84.50 464 GLU A O 1
ATOM 3580 N N . TRP A 1 465 ? 31.201 35.480 2.467 1.00 87.50 465 TRP A N 1
ATOM 3581 C CA . TRP A 1 465 ? 31.002 35.615 3.916 1.00 87.50 465 TRP A CA 1
ATOM 3582 C C . TRP A 1 465 ? 30.770 34.234 4.566 1.00 87.50 465 TRP A C 1
ATOM 3584 O O . TRP A 1 465 ? 30.101 33.397 3.953 1.00 87.50 465 TRP A O 1
ATOM 3594 N N . PRO A 1 466 ? 31.244 33.962 5.799 1.00 85.75 466 PRO A N 1
ATOM 3595 C CA . PRO A 1 466 ? 31.983 34.854 6.691 1.00 85.75 466 PRO A CA 1
ATOM 3596 C C . PRO A 1 466 ? 33.463 34.996 6.290 1.00 85.75 466 PRO A C 1
ATOM 3598 O O . PRO A 1 466 ? 33.975 34.157 5.551 1.00 85.75 466 PRO A O 1
ATOM 3601 N N . PRO A 1 467 ? 34.158 36.037 6.786 1.00 82.81 467 PRO A N 1
ATOM 3602 C CA . PRO A 1 467 ? 35.598 36.202 6.597 1.00 82.81 467 PRO A CA 1
ATOM 3603 C C . PRO A 1 467 ? 36.402 34.959 7.012 1.00 82.81 467 PRO A C 1
ATOM 3605 O O . PRO A 1 467 ? 36.015 34.239 7.937 1.00 82.81 467 PRO A O 1
ATOM 3608 N N . ALA A 1 468 ? 37.534 34.707 6.349 1.00 77.94 468 ALA A N 1
ATOM 3609 C CA . ALA A 1 468 ? 38.360 33.513 6.574 1.00 77.94 468 ALA A CA 1
ATOM 3610 C C . ALA A 1 468 ? 38.913 33.395 8.012 1.00 77.94 468 ALA A C 1
ATOM 3612 O O . ALA A 1 468 ? 39.222 32.300 8.470 1.00 77.94 468 ALA A O 1
ATOM 3613 N N . ASP A 1 469 ? 39.001 34.507 8.742 1.00 78.31 469 ASP A N 1
ATOM 3614 C CA . ASP A 1 469 ? 39.429 34.609 10.141 1.00 78.31 469 ASP A CA 1
ATOM 3615 C C . ASP A 1 469 ? 38.276 34.459 11.156 1.00 78.31 469 ASP A C 1
ATOM 3617 O O . ASP A 1 469 ? 38.477 34.611 12.359 1.00 78.31 469 ASP A O 1
ATOM 3621 N N . SER A 1 470 ? 37.065 34.114 10.702 1.00 76.75 470 SER A N 1
ATOM 3622 C CA . SER A 1 470 ? 35.871 33.974 11.554 1.00 76.75 470 SER A CA 1
ATOM 3623 C C . SER A 1 470 ? 35.859 32.747 12.479 1.00 76.75 470 SER A C 1
ATOM 3625 O O . SER A 1 470 ? 34.963 32.626 13.314 1.00 76.75 470 SER A O 1
ATOM 3627 N N . GLY A 1 471 ? 36.831 31.837 12.354 1.00 77.50 471 GLY A N 1
ATOM 3628 C CA . GLY A 1 471 ? 36.955 30.647 13.208 1.00 77.50 471 GLY A CA 1
ATOM 3629 C C . GLY A 1 471 ? 35.976 29.508 12.889 1.00 77.50 471 GLY A C 1
ATOM 3630 O O . GLY A 1 471 ? 35.863 28.569 13.678 1.00 77.50 471 GLY A O 1
ATOM 3631 N N . TRP A 1 472 ? 35.272 29.586 11.755 1.00 83.25 472 TRP A N 1
ATOM 3632 C CA . TRP A 1 472 ? 34.429 28.519 11.210 1.00 83.25 472 TRP A CA 1
ATOM 3633 C C . TRP A 1 472 ? 35.227 27.674 10.214 1.00 83.25 472 TRP A C 1
ATOM 3635 O O . TRP A 1 472 ? 35.715 28.190 9.212 1.00 83.25 472 TRP A O 1
ATOM 3645 N N . GLU A 1 473 ? 35.347 26.373 10.470 1.00 74.81 473 GLU A N 1
ATOM 3646 C CA . GLU A 1 473 ? 36.156 25.456 9.650 1.00 74.81 473 GLU A CA 1
ATOM 3647 C C . GLU A 1 473 ? 35.337 24.810 8.520 1.00 74.81 473 GLU A C 1
ATOM 3649 O O . GLU A 1 473 ? 35.894 24.378 7.512 1.00 74.81 473 GLU A O 1
ATOM 3654 N N . GLY A 1 474 ? 34.004 24.786 8.650 1.00 79.50 474 GLY A N 1
ATOM 3655 C CA . GLY A 1 474 ? 33.082 24.344 7.602 1.00 79.50 474 GLY A CA 1
ATOM 3656 C C . GLY A 1 474 ? 31.916 25.312 7.418 1.00 79.50 474 GLY A C 1
ATOM 3657 O O . GLY A 1 474 ? 31.078 25.435 8.304 1.00 79.50 474 GLY A O 1
ATOM 3658 N N . VAL A 1 475 ? 31.832 25.979 6.262 1.00 85.88 475 VAL A N 1
ATOM 3659 C CA . VAL A 1 475 ? 30.716 26.880 5.919 1.00 85.88 475 VAL A CA 1
ATOM 3660 C C . VAL A 1 475 ? 29.849 26.245 4.834 1.00 85.88 475 VAL A C 1
ATOM 3662 O O . VAL A 1 475 ? 30.243 26.152 3.670 1.00 85.88 475 VAL A O 1
ATOM 3665 N N . HIS A 1 476 ? 28.642 25.827 5.204 1.00 87.62 476 HIS A N 1
ATOM 3666 C CA . HIS A 1 476 ? 27.676 25.206 4.305 1.00 87.62 476 HIS A CA 1
ATOM 3667 C C . HIS A 1 476 ? 26.673 26.244 3.803 1.00 87.62 476 HIS A C 1
ATOM 3669 O O . HIS A 1 476 ? 25.930 26.825 4.587 1.00 87.62 476 HIS A O 1
ATOM 3675 N N . ARG A 1 477 ? 26.613 26.457 2.486 1.00 90.12 477 ARG A N 1
ATOM 3676 C CA . ARG A 1 477 ? 25.660 27.382 1.854 1.00 90.12 477 ARG A CA 1
ATOM 3677 C C . ARG A 1 477 ? 24.549 26.595 1.169 1.00 90.12 477 ARG A C 1
ATOM 3679 O O . ARG A 1 477 ? 24.825 25.712 0.356 1.00 90.12 477 ARG A O 1
ATOM 3686 N N . ARG A 1 478 ? 23.292 26.889 1.500 1.00 87.19 478 ARG A N 1
ATOM 3687 C CA . ARG A 1 478 ? 22.122 26.184 0.959 1.00 87.19 478 ARG A CA 1
ATOM 3688 C C . ARG A 1 478 ? 21.054 27.171 0.508 1.00 87.19 478 ARG A C 1
ATOM 3690 O O . ARG A 1 478 ? 20.611 28.013 1.279 1.00 87.19 478 ARG A O 1
ATOM 3697 N N . ILE A 1 479 ? 20.617 27.027 -0.737 1.00 85.25 479 ILE A N 1
ATOM 3698 C CA . ILE A 1 479 ? 19.360 27.613 -1.200 1.00 85.25 479 ILE A CA 1
ATOM 3699 C C . ILE A 1 479 ? 18.260 26.635 -0.807 1.00 85.25 479 ILE A C 1
ATOM 3701 O O . ILE A 1 479 ? 18.322 25.469 -1.198 1.00 85.25 479 ILE A O 1
ATOM 3705 N N . LEU A 1 480 ? 17.299 27.099 -0.018 1.00 78.88 480 LEU A N 1
ATOM 3706 C CA . LEU A 1 480 ? 16.210 26.286 0.507 1.00 78.88 480 LEU A CA 1
ATOM 3707 C C . LEU A 1 480 ? 14.867 26.895 0.112 1.00 78.88 480 LEU A C 1
ATOM 3709 O O . LEU A 1 480 ? 14.726 28.115 -0.018 1.00 78.88 480 LEU A O 1
ATOM 3713 N N . HIS A 1 481 ? 13.876 26.032 -0.063 1.00 76.88 481 HIS A N 1
ATOM 3714 C CA . HIS A 1 481 ? 12.485 26.456 -0.072 1.00 76.88 481 HIS A CA 1
ATOM 3715 C C . HIS A 1 481 ? 11.977 26.583 1.376 1.00 76.88 481 HIS A C 1
ATOM 3717 O O . HIS A 1 481 ? 12.525 25.923 2.265 1.00 76.88 481 HIS A O 1
ATOM 3723 N N . PRO A 1 482 ? 10.968 27.432 1.652 1.00 64.31 482 PRO A N 1
ATOM 3724 C CA . PRO A 1 482 ? 10.374 27.527 2.982 1.00 64.31 482 PRO A CA 1
ATOM 3725 C C . PRO A 1 482 ? 9.891 26.164 3.499 1.00 64.31 482 PRO A C 1
ATOM 3727 O O . PRO A 1 482 ? 9.423 25.321 2.729 1.00 64.31 482 PRO A O 1
ATOM 3730 N N . GLY A 1 483 ? 9.982 25.960 4.815 1.00 66.12 483 GLY A N 1
ATOM 3731 C CA . GLY A 1 483 ? 9.387 24.810 5.493 1.00 66.12 483 GLY A CA 1
ATOM 3732 C C . GLY A 1 483 ? 10.379 23.703 5.841 1.00 66.12 483 GLY A C 1
ATOM 3733 O O . GLY A 1 483 ? 11.445 23.955 6.396 1.00 66.12 483 GLY A O 1
ATOM 3734 N N . LEU A 1 484 ? 10.004 22.448 5.579 1.00 63.16 484 LEU A N 1
ATOM 3735 C CA . LEU A 1 484 ? 10.705 21.267 6.109 1.00 63.16 484 LEU A CA 1
ATOM 3736 C C . LEU A 1 484 ? 12.110 21.053 5.533 1.00 63.16 484 LEU A C 1
ATOM 3738 O O . LEU A 1 484 ? 12.912 20.372 6.169 1.00 63.16 484 LEU A O 1
ATOM 3742 N N . ASP A 1 485 ? 12.432 21.664 4.391 1.00 68.19 485 ASP A N 1
ATOM 3743 C CA . ASP A 1 485 ? 13.770 21.607 3.784 1.00 68.19 485 ASP A CA 1
ATOM 3744 C C . ASP A 1 485 ? 14.846 22.252 4.679 1.00 68.19 485 ASP A C 1
ATOM 3746 O O . ASP A 1 485 ? 16.035 21.957 4.543 1.00 68.19 485 ASP A O 1
ATOM 3750 N N . LEU A 1 486 ? 14.433 23.091 5.637 1.00 75.00 486 LEU A N 1
ATOM 3751 C CA . LEU A 1 486 ? 15.307 23.695 6.637 1.00 75.00 486 LEU A CA 1
ATOM 3752 C C . LEU A 1 486 ? 15.823 22.688 7.676 1.00 75.00 486 LEU A C 1
ATOM 3754 O O . LEU A 1 486 ? 16.975 22.777 8.097 1.00 75.00 486 LEU A O 1
ATOM 3758 N N . LEU A 1 487 ? 15.014 21.706 8.080 1.00 74.44 487 LEU A N 1
ATOM 3759 C CA . LEU A 1 487 ? 15.350 20.822 9.206 1.00 74.44 487 LEU A CA 1
ATOM 3760 C C . LEU A 1 487 ? 16.569 19.933 8.949 1.00 74.44 487 LEU A C 1
ATOM 3762 O O . LEU A 1 487 ? 17.397 19.818 9.850 1.00 74.44 487 LEU A O 1
ATOM 3766 N N . PRO A 1 488 ? 16.740 19.324 7.758 1.00 69.06 488 PRO A N 1
ATOM 3767 C CA . PRO A 1 488 ? 17.960 18.595 7.436 1.00 69.06 488 PRO A CA 1
ATOM 3768 C C . PRO A 1 488 ? 19.199 19.491 7.441 1.00 69.06 488 PRO A C 1
ATOM 3770 O O . PRO A 1 488 ? 20.268 19.033 7.825 1.00 69.06 488 PRO A O 1
ATOM 3773 N N . ALA A 1 489 ? 19.065 20.752 7.020 1.00 78.50 489 ALA A N 1
ATOM 3774 C CA . ALA A 1 489 ? 20.188 21.680 6.932 1.00 78.50 489 ALA A CA 1
ATOM 3775 C C . ALA A 1 489 ? 20.685 22.134 8.314 1.00 78.50 489 ALA A C 1
ATOM 3777 O O . ALA A 1 489 ? 21.871 22.407 8.467 1.00 78.50 489 ALA A O 1
ATOM 3778 N N . LEU A 1 490 ? 19.793 22.179 9.310 1.00 78.44 490 LEU A N 1
ATOM 3779 C CA . LEU A 1 490 ? 20.106 22.524 10.701 1.00 78.44 490 LEU A CA 1
ATOM 3780 C C . LEU A 1 490 ? 20.788 21.389 11.487 1.00 78.44 490 LEU A C 1
ATOM 3782 O O . LEU A 1 490 ? 21.242 21.614 12.607 1.00 78.44 490 LEU A O 1
ATOM 3786 N N . ARG A 1 491 ? 20.877 20.174 10.928 1.00 72.81 491 ARG A N 1
ATOM 3787 C CA . ARG A 1 491 ? 21.509 19.036 11.607 1.00 72.81 491 ARG A CA 1
ATOM 3788 C C . ARG A 1 491 ? 23.018 19.181 11.647 1.00 72.81 491 ARG A C 1
ATOM 3790 O O . ARG A 1 491 ? 23.640 19.510 10.643 1.00 72.81 491 ARG A O 1
ATOM 3797 N N . GLU A 1 492 ? 23.586 18.827 12.796 1.00 68.12 492 GLU A N 1
ATOM 3798 C CA . GLU A 1 492 ? 25.033 18.728 12.991 1.00 68.12 492 GLU A CA 1
ATOM 3799 C C . GLU A 1 492 ? 25.804 20.014 12.638 1.00 68.12 492 GLU A C 1
ATOM 3801 O O . GLU A 1 492 ? 26.987 19.958 12.326 1.00 68.12 492 GLU A O 1
ATOM 3806 N N . VAL A 1 493 ? 25.164 21.182 12.683 1.00 81.62 493 VAL A N 1
ATOM 3807 C CA . VAL A 1 493 ? 25.859 22.472 12.592 1.00 81.62 493 VAL A CA 1
ATOM 3808 C C . VAL A 1 493 ? 25.904 23.110 13.971 1.00 81.62 493 VAL A C 1
ATOM 3810 O O . VAL A 1 493 ? 24.965 22.983 14.754 1.00 81.62 493 VAL A O 1
ATOM 3813 N N . ASP A 1 494 ? 27.002 23.785 14.294 1.00 85.25 494 ASP A N 1
ATOM 3814 C CA . ASP A 1 494 ? 27.151 24.444 15.594 1.00 85.25 494 ASP A CA 1
ATOM 3815 C C . ASP A 1 494 ? 26.476 25.822 15.600 1.00 85.25 494 ASP A C 1
ATOM 3817 O O . ASP A 1 494 ? 26.106 26.328 16.662 1.00 85.25 494 ASP A O 1
ATOM 3821 N N . ALA A 1 495 ? 26.272 26.417 14.417 1.00 87.94 495 ALA A N 1
ATOM 3822 C CA . ALA A 1 495 ? 25.441 27.600 14.255 1.00 87.94 495 ALA A CA 1
ATOM 3823 C C . ALA A 1 495 ? 24.763 27.693 12.877 1.00 87.94 495 ALA A C 1
ATOM 3825 O O . ALA A 1 495 ? 25.246 27.138 11.886 1.00 87.94 495 ALA A O 1
ATOM 3826 N N . ALA A 1 496 ? 23.657 28.439 12.796 1.00 90.38 496 ALA A N 1
ATOM 3827 C CA . ALA A 1 496 ? 22.939 28.692 11.546 1.00 90.38 496 ALA A CA 1
ATOM 3828 C C . ALA A 1 496 ? 22.461 30.148 11.406 1.00 90.38 496 ALA A C 1
ATOM 3830 O O . ALA A 1 496 ? 21.873 30.713 12.330 1.00 90.38 496 ALA A O 1
ATOM 3831 N N . LEU A 1 497 ? 22.693 30.736 10.227 1.00 90.81 497 LEU A N 1
ATOM 3832 C CA . LEU A 1 497 ? 22.156 32.027 9.798 1.00 90.81 497 LEU A CA 1
ATOM 3833 C C . LEU A 1 497 ? 21.141 31.794 8.677 1.00 90.81 497 LEU A C 1
ATOM 3835 O O . LEU A 1 497 ? 21.491 31.356 7.578 1.00 90.81 497 LEU A O 1
ATOM 3839 N N . LEU A 1 498 ? 19.882 32.102 8.963 1.00 90.19 498 LEU A N 1
ATOM 3840 C CA . LEU A 1 498 ? 18.774 31.971 8.024 1.00 90.19 498 LEU A CA 1
ATOM 3841 C C . LEU A 1 498 ? 18.447 33.336 7.421 1.00 90.19 498 LEU A C 1
ATOM 3843 O O . LEU A 1 498 ? 18.390 34.328 8.143 1.00 90.19 498 LEU A O 1
ATOM 3847 N N . LEU A 1 499 ? 18.234 33.393 6.111 1.00 89.00 499 LEU A N 1
ATOM 3848 C CA . LEU A 1 499 ? 17.903 34.607 5.367 1.00 89.00 499 LEU A CA 1
ATOM 3849 C C . LEU A 1 499 ? 16.531 34.401 4.728 1.00 89.00 499 LEU A C 1
ATOM 3851 O O . LEU A 1 499 ? 16.408 33.559 3.840 1.00 89.00 499 LEU A O 1
ATOM 3855 N N . ASP A 1 500 ? 15.521 35.150 5.159 1.00 86.25 500 ASP A N 1
ATOM 3856 C CA . ASP A 1 500 ? 14.146 34.979 4.675 1.00 86.25 500 ASP A CA 1
ATOM 3857 C C . ASP A 1 500 ? 13.467 36.326 4.420 1.00 86.25 500 ASP A C 1
ATOM 3859 O O . ASP A 1 500 ? 13.789 37.323 5.070 1.00 86.25 500 ASP A O 1
ATOM 3863 N N . ALA A 1 501 ? 12.545 36.377 3.462 1.00 82.31 501 ALA A N 1
ATOM 3864 C CA . ALA A 1 501 ? 11.806 37.596 3.151 1.00 82.31 501 ALA A CA 1
ATOM 3865 C C . ALA A 1 501 ? 10.797 37.920 4.265 1.00 82.31 501 ALA A C 1
ATOM 3867 O O . ALA A 1 501 ? 10.093 37.046 4.765 1.00 82.31 501 ALA A O 1
ATOM 3868 N N . LEU A 1 502 ? 10.691 39.192 4.656 1.00 77.94 502 LEU A N 1
ATOM 3869 C CA . LEU A 1 502 ? 9.584 39.633 5.506 1.00 77.94 502 LEU A CA 1
ATOM 3870 C C . LEU A 1 502 ? 8.292 39.776 4.679 1.00 77.94 502 LEU A C 1
ATOM 3872 O O . LEU A 1 502 ? 8.364 39.987 3.466 1.00 77.94 502 LEU A O 1
ATOM 3876 N N . PRO A 1 503 ? 7.106 39.718 5.321 1.00 69.00 503 PRO A N 1
ATOM 3877 C CA . PRO A 1 503 ? 5.836 39.892 4.629 1.00 69.00 503 PRO A CA 1
ATOM 3878 C C . PRO A 1 503 ? 5.774 41.186 3.797 1.00 69.00 503 PRO A C 1
ATOM 3880 O O . PRO A 1 503 ? 6.379 42.197 4.182 1.00 69.00 503 PRO A O 1
ATOM 3883 N N . PRO A 1 504 ? 4.998 41.198 2.694 1.00 61.81 504 PRO A N 1
ATOM 3884 C CA . PRO A 1 504 ? 4.841 42.377 1.848 1.00 61.81 504 PRO A CA 1
ATOM 3885 C C . PRO A 1 504 ? 4.446 43.617 2.664 1.00 61.81 504 PRO A C 1
ATOM 3887 O O . PRO A 1 504 ? 3.444 43.606 3.377 1.00 61.81 504 PRO A O 1
ATOM 3890 N N . GLY A 1 505 ? 5.236 44.691 2.560 1.00 62.19 505 GLY A N 1
ATOM 3891 C CA . GLY A 1 505 ? 5.024 45.947 3.295 1.00 62.19 505 GLY A CA 1
ATOM 3892 C C . GLY A 1 505 ? 5.992 46.198 4.458 1.00 62.19 505 GLY A C 1
ATOM 3893 O O . GLY A 1 505 ? 6.015 47.307 4.991 1.00 62.19 505 GLY A O 1
ATOM 3894 N N . ALA A 1 506 ? 6.836 45.229 4.826 1.00 70.00 506 ALA A N 1
ATOM 3895 C CA . ALA A 1 506 ? 7.909 45.448 5.793 1.00 70.00 506 ALA A CA 1
ATOM 3896 C C . ALA A 1 506 ? 9.039 46.311 5.197 1.00 70.00 506 ALA A C 1
ATOM 3898 O O . ALA A 1 506 ? 9.736 45.914 4.261 1.00 70.00 506 ALA A O 1
ATOM 3899 N N . THR A 1 507 ? 9.243 47.507 5.751 1.00 72.81 507 THR A N 1
ATOM 3900 C CA . THR A 1 507 ? 10.220 48.476 5.228 1.00 72.81 507 THR A CA 1
ATOM 3901 C C . THR A 1 507 ? 11.647 48.254 5.725 1.00 72.81 507 THR A C 1
ATOM 3903 O O . THR A 1 507 ? 12.575 48.645 5.026 1.00 72.81 507 THR A O 1
ATOM 3906 N N . ALA A 1 508 ? 11.830 47.623 6.890 1.00 80.62 508 ALA A N 1
ATOM 3907 C CA . ALA A 1 508 ? 13.129 47.478 7.546 1.00 80.62 508 ALA A CA 1
ATOM 3908 C C . ALA A 1 508 ? 13.479 46.015 7.851 1.00 80.62 508 ALA A C 1
ATOM 3910 O O . ALA A 1 508 ? 12.692 45.282 8.458 1.00 80.62 508 ALA A O 1
ATOM 3911 N N . SER A 1 509 ? 14.690 45.620 7.475 1.00 81.62 509 SER A N 1
ATOM 3912 C CA . SER A 1 509 ? 15.282 44.311 7.744 1.00 81.62 509 SER A CA 1
ATOM 3913 C C . SER A 1 509 ? 15.753 44.209 9.193 1.00 81.62 509 SER A C 1
ATOM 3915 O O . SER A 1 509 ? 16.232 45.184 9.777 1.00 81.62 509 SER A O 1
ATOM 3917 N N . ARG A 1 510 ? 15.634 43.025 9.802 1.00 83.69 510 ARG A N 1
ATOM 3918 C CA . ARG A 1 510 ? 15.903 42.840 11.240 1.00 83.69 510 ARG A CA 1
ATOM 3919 C C . ARG A 1 510 ? 16.397 41.441 11.590 1.00 83.69 510 ARG A C 1
ATOM 3921 O O . ARG A 1 510 ? 16.017 40.463 10.956 1.00 83.69 510 ARG A O 1
ATOM 3928 N N . LEU A 1 511 ? 17.198 41.360 12.653 1.00 80.38 511 LEU A N 1
ATOM 3929 C CA . LEU A 1 511 ? 17.625 40.099 13.264 1.00 80.38 511 LEU A CA 1
ATOM 3930 C C . LEU A 1 511 ? 16.587 39.635 14.295 1.00 80.38 511 LEU A C 1
ATOM 3932 O O . LEU A 1 511 ? 16.243 40.401 15.195 1.00 80.38 511 LEU A O 1
ATOM 3936 N N . LEU A 1 512 ? 16.142 38.387 14.188 1.00 72.69 512 LEU A N 1
ATOM 3937 C CA . LEU A 1 512 ? 15.218 37.719 15.107 1.00 72.69 512 LEU A CA 1
ATOM 3938 C C . LEU A 1 512 ? 15.966 36.611 15.875 1.00 72.69 512 LEU A C 1
ATOM 3940 O O . LEU A 1 512 ? 16.847 35.956 15.311 1.00 72.69 512 LEU A O 1
ATOM 3944 N N . ARG A 1 513 ? 15.658 36.449 17.171 1.00 65.38 513 ARG A N 1
ATOM 3945 C CA . ARG A 1 513 ? 16.350 35.540 18.114 1.00 65.38 513 ARG A CA 1
ATOM 3946 C C . ARG A 1 513 ? 15.472 34.356 18.529 1.00 65.38 513 ARG A C 1
ATOM 3948 O O . ARG A 1 513 ? 14.252 34.477 18.508 1.00 65.38 513 ARG A O 1
ATOM 3955 N N . ASP A 1 514 ? 16.113 33.283 19.005 1.00 58.50 514 ASP A N 1
ATOM 3956 C CA . ASP A 1 514 ? 15.535 32.005 19.474 1.00 58.50 514 ASP A CA 1
ATOM 3957 C C . ASP A 1 514 ? 14.144 32.077 20.134 1.00 58.50 514 ASP A C 1
ATOM 3959 O O . ASP A 1 514 ? 13.259 31.306 19.776 1.00 58.50 514 ASP A O 1
ATOM 3963 N N . HIS A 1 515 ? 13.907 33.005 21.069 1.00 48.28 515 HIS A N 1
ATOM 3964 C CA . HIS A 1 515 ? 12.612 33.115 21.762 1.00 48.28 515 HIS A CA 1
ATOM 3965 C C . HIS A 1 515 ? 11.536 33.917 21.004 1.00 48.28 515 HIS A C 1
ATOM 3967 O O . HIS A 1 515 ? 10.345 33.635 21.155 1.00 48.28 515 HIS A O 1
ATOM 3973 N N . ASP A 1 516 ? 11.929 34.873 20.160 1.00 51.28 516 ASP A N 1
ATOM 3974 C CA . ASP A 1 516 ? 11.005 35.713 19.378 1.00 51.28 516 ASP A CA 1
ATOM 3975 C C . ASP A 1 516 ? 10.552 35.017 18.078 1.00 51.28 516 ASP A C 1
ATOM 3977 O O . ASP A 1 516 ? 9.562 35.404 17.458 1.00 51.28 516 ASP A O 1
ATOM 3981 N N . LEU A 1 517 ? 11.274 33.970 17.663 1.00 54.03 517 LEU A N 1
ATOM 3982 C CA . LEU A 1 517 ? 10.999 33.174 16.461 1.00 54.03 517 LEU A CA 1
ATOM 3983 C C . LEU A 1 517 ? 9.779 32.257 16.601 1.00 54.03 517 LEU A C 1
ATOM 3985 O O . LEU A 1 517 ? 9.113 31.967 15.611 1.00 54.03 517 LEU A O 1
ATOM 3989 N N . LEU A 1 518 ? 9.478 31.828 17.828 1.00 50.25 518 LEU A N 1
ATOM 3990 C CA . LEU A 1 518 ? 8.392 30.892 18.140 1.00 50.25 518 LEU A CA 1
ATOM 3991 C C . LEU A 1 518 ? 7.053 31.592 18.431 1.00 50.25 518 LEU A C 1
ATOM 3993 O O . LEU A 1 518 ? 6.044 30.923 18.642 1.00 50.25 518 LEU A O 1
ATOM 3997 N N . THR A 1 519 ? 7.036 32.929 18.475 1.00 41.78 519 THR A N 1
ATOM 3998 C CA . THR A 1 519 ? 5.888 33.730 18.941 1.00 41.78 519 THR A CA 1
ATOM 3999 C C . THR A 1 519 ? 5.366 34.748 17.919 1.00 41.78 519 THR A C 1
ATOM 4001 O O . THR A 1 519 ? 4.334 35.377 18.160 1.00 41.78 519 THR A O 1
ATOM 4004 N N . ALA A 1 520 ? 6.016 34.908 16.761 1.00 42.91 520 ALA A N 1
ATOM 4005 C CA . ALA A 1 520 ? 5.578 35.848 15.727 1.00 42.91 520 ALA A CA 1
ATOM 4006 C C . ALA A 1 520 ? 4.377 35.305 14.910 1.00 42.91 520 ALA A C 1
ATOM 4008 O O . ALA A 1 520 ? 4.391 34.143 14.503 1.00 42.91 520 ALA A O 1
ATOM 4009 N N . PRO A 1 521 ? 3.332 36.117 14.639 1.00 39.66 521 PRO A N 1
ATOM 4010 C CA . PRO A 1 521 ? 2.130 35.659 13.946 1.00 39.66 521 PRO A CA 1
ATOM 4011 C C . PRO A 1 521 ? 2.367 35.382 12.455 1.00 39.66 521 PRO A C 1
ATOM 4013 O O . PRO A 1 521 ? 2.940 36.188 11.721 1.00 39.66 521 PRO A O 1
ATOM 4016 N N . VAL A 1 522 ? 1.843 34.234 12.027 1.00 42.22 522 VAL A N 1
ATOM 4017 C CA . VAL A 1 522 ? 1.873 33.679 10.670 1.00 42.22 522 VAL A CA 1
ATOM 4018 C C . VAL A 1 522 ? 0.959 34.479 9.744 1.00 42.22 522 VAL A C 1
ATOM 4020 O O . VAL A 1 522 ? -0.244 34.570 9.990 1.00 42.22 522 VAL A O 1
ATOM 4023 N N . THR A 1 523 ? 1.490 34.997 8.633 1.00 35.97 523 THR A N 1
ATOM 4024 C CA . THR A 1 523 ? 0.652 35.397 7.492 1.00 35.97 523 THR A CA 1
ATOM 4025 C C . THR A 1 523 ? 1.258 34.926 6.170 1.00 35.97 523 THR A C 1
ATOM 4027 O O . THR A 1 523 ? 2.305 35.405 5.753 1.00 35.97 523 THR A O 1
ATOM 4030 N N . GLY A 1 524 ? 0.540 34.019 5.491 1.00 33.56 524 GLY A N 1
ATOM 4031 C CA . GLY A 1 524 ? 0.505 33.970 4.026 1.00 33.56 524 GLY A CA 1
ATOM 4032 C C . GLY A 1 524 ? 1.107 32.758 3.305 1.00 33.56 524 GLY A C 1
ATOM 4033 O O . GLY A 1 524 ? 2.069 32.933 2.574 1.00 33.56 524 GLY A O 1
ATOM 4034 N N . SER A 1 525 ? 0.481 31.575 3.387 1.00 33.06 525 SER A N 1
ATOM 4035 C CA . SER A 1 525 ? 0.195 30.690 2.229 1.00 33.06 525 SER A CA 1
ATOM 4036 C C . SER A 1 525 ? -0.486 29.392 2.687 1.00 33.06 525 SER A C 1
ATOM 4038 O O . SER A 1 525 ? -0.066 28.774 3.658 1.00 33.06 525 SER A O 1
ATOM 4040 N N . ALA A 1 526 ? -1.515 28.939 1.965 1.00 38.72 526 ALA A N 1
ATOM 4041 C CA . ALA A 1 526 ? -2.249 27.702 2.258 1.00 38.72 526 ALA A CA 1
ATOM 4042 C C . ALA A 1 526 ? -1.493 26.404 1.877 1.00 38.72 526 ALA A C 1
ATOM 4044 O O . ALA A 1 526 ? -2.049 25.322 2.029 1.00 38.72 526 ALA A O 1
ATOM 4045 N N . HIS A 1 527 ? -0.254 26.493 1.367 1.00 40.19 527 HIS A N 1
ATOM 4046 C CA . HIS A 1 527 ? 0.475 25.344 0.801 1.00 40.19 527 HIS A CA 1
ATOM 4047 C C . HIS A 1 527 ? 1.986 25.286 1.123 1.00 40.19 527 HIS A C 1
ATOM 4049 O O . HIS A 1 527 ? 2.703 24.508 0.497 1.00 40.19 527 HIS A O 1
ATOM 4055 N N . ALA A 1 528 ? 2.498 26.054 2.090 1.00 46.97 528 ALA A N 1
ATOM 4056 C CA . ALA A 1 528 ? 3.895 25.943 2.521 1.00 46.97 528 ALA A CA 1
ATOM 4057 C C . ALA A 1 528 ? 4.030 26.214 4.025 1.00 46.97 528 ALA A C 1
ATOM 4059 O O . ALA A 1 528 ? 3.478 27.187 4.529 1.00 46.97 528 ALA A O 1
ATOM 4060 N N . LEU A 1 529 ? 4.762 25.349 4.734 1.00 55.81 529 LEU A N 1
ATOM 4061 C CA . LEU A 1 529 ? 5.223 25.640 6.093 1.00 55.81 529 LEU A CA 1
ATOM 4062 C C . LEU A 1 529 ? 6.250 26.777 6.006 1.00 55.81 529 LEU A C 1
ATOM 4064 O O . LEU A 1 529 ? 7.144 26.719 5.165 1.00 55.81 529 LEU A O 1
ATOM 4068 N N . GLY A 1 530 ? 6.120 27.806 6.840 1.00 67.44 530 GLY A N 1
ATOM 4069 C CA . GLY A 1 530 ? 7.098 28.886 6.926 1.00 67.44 530 GLY A CA 1
ATOM 4070 C C . GLY A 1 530 ? 8.344 28.483 7.718 1.00 67.44 530 GLY A C 1
ATOM 4071 O O . GLY A 1 530 ? 8.459 27.374 8.250 1.00 67.44 530 GLY A O 1
ATOM 4072 N N . VAL A 1 531 ? 9.303 29.403 7.805 1.00 72.38 531 VAL A N 1
ATOM 4073 C CA . VAL A 1 531 ? 10.537 29.222 8.588 1.00 72.38 531 VAL A CA 1
ATOM 4074 C C . VAL A 1 531 ? 10.236 29.075 10.080 1.00 72.38 531 VAL A C 1
ATOM 4076 O O . VAL A 1 531 ? 10.815 28.214 10.737 1.00 72.38 531 VAL A O 1
ATOM 4079 N N . SER A 1 532 ? 9.285 29.849 10.608 1.00 70.69 532 SER A N 1
ATOM 4080 C CA . SER A 1 532 ? 8.824 29.771 12.002 1.00 70.69 532 SER A CA 1
ATOM 4081 C C . SER A 1 532 ? 8.309 28.380 12.379 1.00 70.69 532 SER A C 1
ATOM 4083 O O . SER A 1 532 ? 8.691 27.825 13.408 1.00 70.69 532 SER A O 1
ATOM 4085 N N . GLU A 1 533 ? 7.479 27.784 11.526 1.00 66.75 533 GLU A N 1
ATOM 4086 C CA . GLU A 1 533 ? 6.864 26.479 11.749 1.00 66.75 533 GLU A CA 1
ATOM 4087 C C . GLU A 1 533 ? 7.896 25.353 11.666 1.00 66.75 533 GLU A C 1
ATOM 4089 O O . GLU A 1 533 ? 7.842 24.398 12.442 1.00 66.75 533 GLU A O 1
ATOM 4094 N N . ALA A 1 534 ? 8.873 25.482 10.764 1.00 72.50 534 ALA A N 1
ATOM 4095 C CA . ALA A 1 534 ? 9.994 24.558 10.684 1.00 72.50 534 ALA A CA 1
ATOM 4096 C C . ALA A 1 534 ? 10.828 24.588 11.980 1.00 72.50 534 ALA A C 1
ATOM 4098 O O . ALA A 1 534 ? 11.104 23.542 12.569 1.00 72.50 534 ALA A O 1
ATOM 4099 N N . LEU A 1 535 ? 11.173 25.773 12.486 1.00 77.50 535 LEU A N 1
ATOM 4100 C CA . LEU A 1 535 ? 11.953 25.905 13.720 1.00 77.50 535 LEU A CA 1
ATOM 4101 C C . LEU A 1 535 ? 11.215 25.368 14.956 1.00 77.50 535 LEU A C 1
ATOM 4103 O O . LEU A 1 535 ? 11.824 24.682 15.779 1.00 77.50 535 LEU A O 1
ATOM 4107 N N . ALA A 1 536 ? 9.902 25.593 15.050 1.00 69.94 536 ALA A N 1
ATOM 4108 C CA . ALA A 1 536 ? 9.071 25.031 16.116 1.00 69.94 536 ALA A CA 1
ATOM 4109 C C . ALA A 1 536 ? 9.051 23.490 16.105 1.00 69.94 536 ALA A C 1
ATOM 4111 O O . ALA A 1 536 ? 9.001 22.864 17.163 1.00 69.94 536 ALA A O 1
ATOM 4112 N N . LEU A 1 537 ? 9.145 22.868 14.924 1.00 66.50 537 LEU A N 1
ATOM 4113 C CA . LEU A 1 537 ? 9.249 21.414 14.773 1.00 66.50 537 LEU A CA 1
ATOM 4114 C C . LEU A 1 537 ? 10.654 20.880 15.112 1.00 66.50 537 LEU A C 1
ATOM 4116 O O . LEU A 1 537 ? 10.778 19.787 15.662 1.00 66.50 537 LEU A O 1
ATOM 4120 N N . ALA A 1 538 ? 11.718 21.636 14.818 1.00 72.25 538 ALA A N 1
ATOM 4121 C CA . ALA A 1 538 ? 13.095 21.239 15.128 1.00 72.25 538 ALA A CA 1
ATOM 4122 C C . ALA A 1 538 ? 13.381 21.152 16.639 1.00 72.25 538 ALA A C 1
ATOM 4124 O O . ALA A 1 538 ? 14.189 20.317 17.053 1.00 72.25 538 ALA A O 1
ATOM 4125 N N . GLN A 1 539 ? 12.729 21.987 17.456 1.00 73.81 539 GLN A N 1
ATOM 4126 C CA . GLN A 1 539 ? 12.986 22.087 18.896 1.00 73.81 539 GLN A CA 1
ATOM 4127 C C . GLN A 1 539 ? 12.746 20.773 19.671 1.00 73.81 539 GLN A C 1
ATOM 4129 O O . GLN A 1 539 ? 13.695 20.284 20.287 1.00 73.81 539 GLN A O 1
ATOM 4134 N N . PRO A 1 540 ? 11.551 20.144 19.644 1.00 53.53 540 PRO A N 1
ATOM 4135 C CA . PRO A 1 540 ? 11.315 18.886 20.363 1.00 53.53 540 PRO A CA 1
ATOM 4136 C C . PRO A 1 540 ? 12.093 17.698 19.777 1.00 53.53 540 PRO A C 1
ATOM 4138 O O . PRO A 1 540 ? 12.301 16.701 20.463 1.00 53.53 540 PRO A O 1
ATOM 4141 N N . LEU A 1 541 ? 12.541 17.795 18.521 1.00 65.44 541 LEU A N 1
ATOM 4142 C CA . LEU A 1 541 ? 13.345 16.767 17.856 1.00 65.44 541 LEU A CA 1
ATOM 4143 C C . LEU A 1 541 ? 14.844 16.858 18.191 1.00 65.44 541 LEU A C 1
ATOM 4145 O O . LEU A 1 541 ? 15.610 16.010 17.736 1.00 65.44 541 LEU A O 1
ATOM 4149 N N . GLY A 1 542 ? 15.269 17.873 18.953 1.00 73.25 542 GLY A N 1
ATOM 4150 C CA . GLY A 1 542 ? 16.678 18.104 19.275 1.00 73.25 542 GLY A CA 1
ATOM 4151 C C . GLY A 1 542 ? 17.530 18.465 18.054 1.00 73.25 542 GLY A C 1
ATOM 4152 O O . GLY A 1 542 ? 18.712 18.138 18.024 1.00 73.25 542 GLY A O 1
ATOM 4153 N N . LEU A 1 543 ? 16.931 19.088 17.029 1.00 76.69 543 LEU A N 1
ATOM 4154 C CA . LEU A 1 543 ? 17.594 19.413 15.756 1.00 76.69 5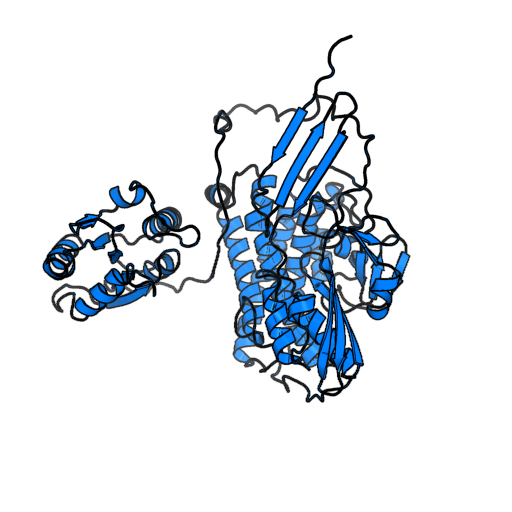43 LEU A CA 1
ATOM 4155 C C . LEU A 1 543 ? 18.033 20.878 15.642 1.00 76.69 543 LEU A C 1
ATOM 4157 O O . LEU A 1 543 ? 18.636 21.245 14.637 1.00 76.69 543 LEU A O 1
ATOM 4161 N N . LEU A 1 544 ? 17.694 21.729 16.615 1.00 80.25 544 LEU A N 1
ATOM 4162 C CA . LEU A 1 544 ? 18.133 23.122 16.604 1.00 80.25 544 LEU A CA 1
ATOM 4163 C C . LEU A 1 544 ? 19.624 23.209 16.955 1.00 80.25 544 LEU A C 1
ATOM 4165 O O . LEU A 1 544 ? 20.040 22.607 17.950 1.00 80.25 544 LEU A O 1
ATOM 4169 N N . PRO A 1 545 ? 20.424 23.968 16.187 1.00 82.81 545 PRO A N 1
ATOM 4170 C CA . PRO A 1 545 ? 21.805 24.211 16.555 1.00 82.81 545 PRO A CA 1
ATOM 4171 C C . PRO A 1 545 ? 21.869 25.065 17.831 1.00 82.81 545 PRO A C 1
ATOM 4173 O O . PRO A 1 545 ? 20.945 25.836 18.101 1.00 82.81 545 PRO A O 1
ATOM 4176 N N . PRO A 1 546 ? 22.975 25.003 18.592 1.00 79.81 546 PRO A N 1
ATOM 4177 C CA . PRO A 1 546 ? 23.160 25.804 19.804 1.00 79.81 546 PRO A CA 1
ATOM 4178 C C . PRO A 1 546 ? 23.040 27.318 19.585 1.00 79.81 546 PRO A C 1
ATOM 4180 O O . PRO A 1 546 ? 22.781 28.056 20.534 1.00 79.81 546 PRO A O 1
ATOM 4183 N N . ARG A 1 547 ? 23.297 27.790 18.358 1.00 85.44 547 ARG A N 1
ATOM 4184 C CA . ARG A 1 547 ? 23.248 29.205 17.976 1.00 85.44 547 ARG A CA 1
ATOM 4185 C C . ARG A 1 547 ? 22.481 29.366 16.667 1.00 85.44 547 ARG A C 1
ATOM 4187 O O . ARG A 1 547 ? 22.967 28.982 15.603 1.00 85.44 547 ARG A O 1
ATOM 4194 N N . LEU A 1 548 ? 21.295 29.962 16.726 1.00 86.44 548 LEU A N 1
ATOM 4195 C CA . LEU A 1 548 ? 20.454 30.206 15.558 1.00 86.44 548 LEU A CA 1
ATOM 4196 C C . LEU A 1 548 ? 20.102 31.691 15.442 1.00 86.44 548 LEU A C 1
ATOM 4198 O O . LEU A 1 548 ? 19.666 32.333 16.397 1.00 86.44 548 LEU A O 1
ATOM 4202 N N . VAL A 1 549 ? 20.268 32.241 14.241 1.00 87.06 549 VAL A N 1
ATOM 4203 C CA . VAL A 1 549 ? 19.909 33.627 13.933 1.00 87.06 549 VAL A CA 1
ATOM 4204 C C . VAL A 1 549 ? 19.098 33.667 12.643 1.00 87.06 549 VAL A C 1
ATOM 4206 O O . VAL A 1 549 ? 19.525 33.138 11.620 1.00 87.06 549 VAL A O 1
ATOM 4209 N N . LEU A 1 550 ? 17.942 34.334 12.667 1.00 86.62 550 LEU A N 1
ATOM 4210 C CA . LEU A 1 550 ? 17.166 34.635 11.461 1.00 86.62 550 LEU A CA 1
ATOM 4211 C C . LEU A 1 550 ? 17.328 36.112 11.108 1.00 86.62 550 LEU A C 1
ATOM 4213 O O . LEU A 1 550 ? 17.096 36.993 11.937 1.00 86.62 550 LEU A O 1
ATOM 4217 N N . LEU A 1 551 ? 17.682 36.385 9.861 1.00 86.94 551 LEU A N 1
ATOM 4218 C CA . LEU A 1 551 ? 17.675 37.708 9.265 1.00 86.94 551 LEU A CA 1
ATOM 4219 C C . LEU A 1 551 ? 16.444 37.838 8.364 1.00 86.94 551 LEU A C 1
ATOM 4221 O O . LEU A 1 551 ? 16.404 37.285 7.267 1.00 86.94 551 LEU A O 1
ATOM 4225 N N . GLY A 1 552 ? 15.450 38.587 8.841 1.00 85.56 552 GLY A N 1
ATOM 4226 C CA . GLY A 1 552 ? 14.287 38.964 8.046 1.00 85.56 552 GLY A CA 1
ATOM 4227 C C . GLY A 1 552 ? 14.630 40.122 7.110 1.00 85.56 552 GLY A C 1
ATOM 4228 O O . GLY A 1 552 ? 15.069 41.175 7.577 1.00 85.56 552 GLY A O 1
ATOM 4229 N N . LEU A 1 553 ? 14.416 39.929 5.812 1.00 84.81 553 LEU A N 1
ATOM 4230 C CA . LEU A 1 553 ? 14.761 40.851 4.732 1.00 84.81 553 LEU A CA 1
ATOM 4231 C C . LEU A 1 553 ? 13.533 41.700 4.357 1.00 84.81 553 LEU A C 1
ATOM 4233 O O . LEU A 1 553 ? 12.586 41.200 3.752 1.00 84.81 553 LEU A O 1
ATOM 4237 N N . GLY A 1 554 ? 13.538 42.975 4.749 1.00 82.75 554 GLY A N 1
ATOM 4238 C CA . GLY A 1 554 ? 12.566 43.989 4.318 1.00 82.75 554 GLY A CA 1
ATOM 4239 C C . GLY A 1 554 ? 13.040 44.730 3.063 1.00 82.75 554 GLY A C 1
ATOM 4240 O O . GLY A 1 554 ? 14.084 44.407 2.510 1.00 82.75 554 GLY A O 1
ATOM 4241 N N . ASN A 1 555 ? 12.318 45.757 2.610 1.00 83.12 555 ASN A N 1
ATOM 4242 C CA . ASN A 1 555 ? 12.654 46.479 1.365 1.00 83.12 555 ASN A CA 1
ATOM 4243 C C . ASN A 1 555 ? 14.069 47.100 1.332 1.00 83.12 555 ASN A C 1
ATOM 4245 O O . ASN A 1 555 ? 14.606 47.348 0.256 1.00 83.12 555 ASN A O 1
ATOM 4249 N N . ASP A 1 556 ? 14.671 47.364 2.491 1.00 87.75 556 ASP A N 1
ATOM 4250 C CA . ASP A 1 556 ? 16.010 47.942 2.636 1.00 87.75 556 ASP A CA 1
ATOM 4251 C C . ASP A 1 556 ? 17.149 46.902 2.658 1.00 87.75 556 ASP A C 1
ATOM 4253 O O . ASP A 1 556 ? 18.311 47.288 2.823 1.00 87.75 556 ASP A O 1
ATOM 4257 N N . TRP A 1 557 ? 16.843 45.603 2.514 1.00 86.31 557 TRP A N 1
ATOM 4258 C CA . TRP A 1 557 ? 17.786 44.515 2.805 1.00 86.31 557 TRP A CA 1
ATOM 4259 C C . TRP A 1 557 ? 19.105 44.636 2.044 1.00 86.31 557 TRP A C 1
ATOM 4261 O O . TRP A 1 557 ? 20.169 44.381 2.605 1.00 86.31 557 TRP A O 1
ATOM 4271 N N . GLU A 1 558 ? 19.062 45.087 0.791 1.00 89.44 558 GLU A N 1
ATOM 4272 C CA . GLU A 1 558 ? 20.252 45.254 -0.041 1.00 89.44 558 GLU A CA 1
ATOM 4273 C C . GLU A 1 558 ? 21.279 46.219 0.563 1.00 89.44 558 GLU A C 1
ATOM 4275 O O . GLU A 1 558 ? 22.482 45.987 0.445 1.00 89.44 558 GLU A O 1
ATOM 4280 N N . ALA A 1 559 ? 20.811 47.280 1.227 1.00 88.50 559 ALA A N 1
ATOM 4281 C CA . ALA A 1 559 ? 21.658 48.311 1.816 1.00 88.50 559 ALA A CA 1
ATOM 4282 C C . ALA A 1 559 ? 22.210 47.911 3.194 1.00 88.50 559 ALA A C 1
ATOM 4284 O O . ALA A 1 559 ? 23.205 48.475 3.652 1.00 88.50 559 ALA A O 1
ATOM 4285 N N . CYS A 1 560 ? 21.571 46.960 3.881 1.00 89.25 560 CYS A N 1
ATOM 4286 C CA . CYS A 1 560 ? 21.898 46.612 5.264 1.00 89.25 560 CYS A CA 1
ATOM 4287 C C . CYS A 1 560 ? 22.388 45.171 5.475 1.00 89.25 560 CYS A C 1
ATOM 4289 O O . CYS A 1 560 ? 22.873 44.875 6.570 1.00 89.25 560 CYS A O 1
ATOM 4291 N N . LEU A 1 561 ? 22.339 44.309 4.451 1.00 90.44 561 LEU A N 1
ATOM 4292 C CA . LEU A 1 561 ? 22.660 42.878 4.529 1.00 90.44 561 LEU A CA 1
ATOM 4293 C C . LEU A 1 561 ? 24.010 42.588 5.193 1.00 90.44 561 LEU A C 1
ATOM 4295 O O . LEU A 1 561 ? 24.049 41.868 6.185 1.00 90.44 561 LEU A O 1
ATOM 4299 N N . LEU A 1 562 ? 25.108 43.168 4.696 1.00 88.75 562 LEU A N 1
ATOM 4300 C CA . LEU A 1 562 ? 26.453 42.903 5.230 1.00 88.75 562 LEU A CA 1
ATOM 4301 C C . LEU A 1 562 ? 26.595 43.347 6.689 1.00 88.75 562 LEU A C 1
ATOM 4303 O O . LEU A 1 562 ? 27.161 42.630 7.511 1.00 88.75 562 LEU A O 1
ATOM 4307 N N . ARG A 1 563 ? 26.026 44.506 7.040 1.00 91.88 563 ARG A N 1
ATOM 4308 C CA . ARG A 1 563 ? 26.032 45.015 8.417 1.00 91.88 563 ARG A CA 1
ATOM 4309 C C . ARG A 1 563 ? 25.261 44.083 9.354 1.00 91.88 563 ARG A C 1
ATOM 4311 O O . ARG A 1 563 ? 25.729 43.815 10.458 1.00 91.88 563 ARG A O 1
ATOM 4318 N N . LEU A 1 564 ? 24.091 43.602 8.933 1.00 87.94 564 LEU A N 1
ATOM 4319 C CA . LEU A 1 564 ? 23.260 42.701 9.734 1.00 87.94 564 LEU A CA 1
ATOM 4320 C C . LEU A 1 564 ? 23.866 41.293 9.827 1.00 87.94 564 LEU A C 1
ATOM 4322 O O . LEU A 1 564 ? 23.834 40.703 10.903 1.00 87.94 564 LEU A O 1
ATOM 4326 N N . ALA A 1 565 ? 24.498 40.795 8.762 1.00 87.06 565 ALA A N 1
ATOM 4327 C CA . ALA A 1 565 ? 25.268 39.553 8.791 1.00 87.06 565 ALA A CA 1
ATOM 4328 C C . ALA A 1 565 ? 26.460 39.658 9.761 1.00 87.06 565 ALA A C 1
ATOM 4330 O O . ALA A 1 565 ? 26.649 38.778 10.594 1.00 87.06 565 ALA A O 1
ATOM 4331 N N . GLN A 1 566 ? 27.203 40.771 9.762 1.00 87.56 566 GLN A N 1
ATOM 4332 C CA . GLN A 1 566 ? 28.297 40.992 10.719 1.00 87.56 566 GLN A CA 1
ATOM 4333 C C . GLN A 1 566 ? 27.804 41.014 12.175 1.00 87.56 566 GLN A C 1
ATOM 4335 O O . GLN A 1 566 ? 28.442 40.457 13.066 1.00 87.56 566 GLN A O 1
ATOM 4340 N N . GLN A 1 567 ? 26.641 41.624 12.421 1.00 84.94 567 GLN A N 1
ATOM 4341 C CA . GLN A 1 567 ? 25.996 41.596 13.736 1.00 84.94 567 GLN A CA 1
ATOM 4342 C C . GLN A 1 567 ? 25.505 40.196 14.120 1.00 84.94 567 GLN A C 1
ATOM 4344 O O . GLN A 1 567 ? 25.504 39.873 15.306 1.00 84.94 567 GLN A O 1
ATOM 4349 N N . ALA A 1 568 ? 25.078 39.377 13.154 1.00 84.94 568 ALA A N 1
ATOM 4350 C CA . ALA A 1 568 ? 24.739 37.978 13.387 1.00 84.94 568 ALA A CA 1
ATOM 4351 C C . ALA A 1 568 ? 25.985 37.172 13.776 1.00 84.94 568 ALA A C 1
ATOM 4353 O O . ALA A 1 568 ? 25.934 36.467 14.774 1.00 84.94 568 ALA A O 1
ATOM 4354 N N . LEU A 1 569 ? 27.119 37.362 13.088 1.00 84.69 569 LEU A N 1
ATOM 4355 C CA . LEU A 1 569 ? 28.377 36.669 13.397 1.00 84.69 569 LEU A CA 1
ATOM 4356 C C . LEU A 1 569 ? 28.854 36.915 14.830 1.00 84.69 569 LEU A C 1
ATOM 4358 O O . LEU A 1 569 ? 29.297 35.992 15.490 1.00 84.69 569 LEU A O 1
ATOM 4362 N N . GLN A 1 570 ? 28.727 38.146 15.331 1.00 82.00 570 GLN A N 1
ATOM 4363 C CA . GLN A 1 570 ? 29.088 38.495 16.715 1.00 82.00 570 GLN A CA 1
ATOM 4364 C C . GLN A 1 570 ? 28.194 37.826 17.771 1.00 82.00 570 GLN A C 1
ATOM 4366 O O . GLN A 1 570 ? 28.516 37.844 18.958 1.00 82.00 570 GLN A O 1
ATOM 4371 N N . ARG A 1 571 ? 27.036 37.309 17.355 1.00 73.19 571 ARG A N 1
ATOM 4372 C CA . ARG A 1 571 ? 26.049 36.633 18.206 1.00 73.19 571 ARG A CA 1
ATOM 4373 C C . ARG A 1 571 ? 26.099 35.110 18.049 1.00 73.19 571 ARG A C 1
ATOM 4375 O O . ARG A 1 571 ? 25.416 34.420 18.803 1.00 73.19 571 ARG A O 1
ATOM 4382 N N . MET A 1 572 ? 26.861 34.625 17.069 1.00 78.19 572 MET A N 1
ATOM 4383 C CA . MET A 1 572 ? 27.105 33.219 16.747 1.00 78.19 572 MET A CA 1
ATOM 4384 C C . MET A 1 572 ? 28.472 32.790 17.250 1.00 78.19 572 MET A C 1
ATOM 4386 O O . MET A 1 572 ? 28.690 31.563 17.252 1.00 78.19 572 MET A O 1
#

Sequence (572 aa):
MGEGRRISIRVPALTRVEGEGALELEIDDRGIRELRLRIFEPPRYFEKLLEGRDPGELLDAVARICGICPVAYQMSASQAIEQAFGMVPDPWITAMRRVFYCGEWLQSHALHIHLLALPDFLGFDDAMAMAGEHPEVLRRGLRLQALGNDLIALFGGRSVHPVGVVPGGFARAPAAAAVAALRERLLDARDEAEALLAWCATLPLPEIRQAFVSVALRHPEEYPLYAGSIVSSDGLAIDAADFEAHFSERQQPYSTALHAHLHGRPYLVGPLARLNLNHDRLPPPVAAALRATGLRATGLSFPSANPFHGIVARAVEILLAVHEAARLLADYQPHTPAQPWRAREGVGFGATEAPRGLLWHRYQFDDAGRVRQARIRTAHQSEPGTDRRRPAPEPGGLRPATPGGGSAPSRRAGDTQLRSLHLLRHPFPAAESAPAMRRLLLAGIGSHHPGDRAGWQALKRLEEWPPADSGWEGVHRRILHPGLDLLPALREVDAALLLDALPPGATASRLLRDHDLLTAPVTGSAHALGVSEALALAQPLGLLPPRLVLLGLGNDWEACLLRLAQQALQRM

Foldseek 3Di:
DDDWDKDWDKACFDALDPATWIWIWIATQQGTPDIDTAGDGDDPPLQVVQFQDFLLVQLLSQLVVDQLFSLQSNLQSLQFLCVFQVHDADPLQVLLSLLLLLLSLQQNLLCSLQFRPVCVLVVHPTNVRVCVVVVVSNVLSLLSNQLSQLSNCQQQVGSTSGSQADRQFGVFFGDLVSLVVSLVSLVVNLVSLLVQLLVLLVTPQDPDFDDFKQWAFDDPAAQFFRDHFIAIPVGDTHHQVCCVVFKDWDDDPRYPDTAMDGNNHFHAFALLSSCQVCVVRQDPVLNVSNVVSVSVVVVDDHPGRRVSCRSSSSSSSSSRSSVSSSVSSVPDDTDDRGDDGAAAFGKGKGWGQGNRGIKIKIFGADRRNRTNGIDIDDNDGGPRPPPSRDRDPDPPDPDPPDDPDDDDDDPDDDDDDDDDHDDDDDDDDDDDDDDDQAEEEEEQEADPPPQWCFSVVLLVVCVCPDDPPLRHPHYHYYYYYFDQSVQVRLAPHQEYEYETEDPPPFADKDKDADVRLQPDDDDDDPPGHGNSNNSVVCVVVVSHHPYYIYIYAHPCCVVCSVVRVVVSSVRD

Secondary structure (DSSP, 8-state):
-PPPPPEEEEESS--SSSS-EEEEEEEETTEEEEEEEEE-PPP--HHHHTTT--HHHHHHHHTTS-SSSHHHHHHHHHHHHHHHHT----HHHHHHHHHHHHHHHHHHHHHIIIIIIHHHHHT-SSHHHHHHH-HHHHHHHHHHHHHHHHHHHHHHSSSSS---EETTEES-PPPHHHHHHHHHHHHHHHHHHHHHHHHHTTS---------EEEEEE-SSS-SSS--EEEETTS-EE-GGGHHHHEEEE--TT-SS-EEEETTB-EE-SHHHHHHHHGGGS-HHHHHHHHHT-GGGGT--SS---GGGHHHHHHHHHHHHHHHHHHHTTT------B-------EEEEEEEEETTEEEEEEEEE-TTS-EEEEEEE--PPPPPP--TTPPPP-TTS-PPPP--S-----S-SS------------------------EEEEEEE--SSGGG-HHHHHHHHTTTPSPTTSS-SEEEEEEE-SSTTHHHHTTT-SEEEEEEEPPTT--S-EEEETTTTTTSPP-S-TT---HHHHHHHHTTTT-S-SEEEEEEE-TTHHHHHHHHHHHHHTT-